Protein AF-A0A7Z9BVI7-F1 (afdb_monomer_lite)

Radius of gyration: 24.91 Å; chains: 1; bounding box: 60×55×84 Å

Structure (mmCIF, N/CA/C/O backbone):
data_AF-A0A7Z9BVI7-F1
#
_entry.id   AF-A0A7Z9BVI7-F1
#
loop_
_atom_site.group_PDB
_atom_site.id
_atom_site.type_symbol
_atom_site.label_atom_id
_atom_site.label_alt_id
_atom_site.label_comp_id
_atom_site.label_asym_id
_atom_site.label_entity_id
_atom_site.label_seq_id
_atom_site.pdbx_PDB_ins_code
_atom_site.Cartn_x
_atom_site.Cartn_y
_atom_site.Cartn_z
_atom_site.occupancy
_atom_site.B_iso_or_equiv
_atom_site.auth_seq_id
_atom_site.auth_comp_id
_atom_site.auth_asym_id
_atom_site.auth_atom_id
_atom_site.pdbx_PDB_model_num
ATOM 1 N N . MET A 1 1 ? -23.777 4.843 14.429 1.00 45.97 1 MET A N 1
ATOM 2 C CA . MET A 1 1 ? -23.448 4.720 15.873 1.00 45.97 1 MET A CA 1
ATOM 3 C C . MET A 1 1 ? -24.722 4.806 16.701 1.00 45.97 1 MET A C 1
ATOM 5 O O . MET A 1 1 ? -25.587 5.605 16.368 1.00 45.97 1 MET A O 1
ATOM 9 N N . ASN A 1 2 ? -24.866 3.977 17.739 1.00 46.38 2 ASN A N 1
ATOM 10 C CA . ASN A 1 2 ? -26.113 3.798 18.497 1.00 46.38 2 ASN A CA 1
ATOM 11 C C . ASN A 1 2 ? -26.390 4.975 19.468 1.00 46.38 2 ASN A C 1
ATOM 13 O O . ASN A 1 2 ? -26.495 4.787 20.680 1.00 46.38 2 ASN A O 1
ATOM 17 N N . ASN A 1 3 ? -26.494 6.197 18.923 1.00 55.88 3 ASN A N 1
ATOM 18 C CA . ASN A 1 3 ? -26.779 7.448 19.643 1.00 55.88 3 ASN A CA 1
ATOM 19 C C . ASN A 1 3 ? -28.022 7.335 20.532 1.00 55.88 3 ASN A C 1
ATOM 21 O O . ASN A 1 3 ? -28.103 7.974 21.574 1.00 55.88 3 ASN A O 1
ATOM 25 N N . TYR A 1 4 ? -28.958 6.462 20.163 1.00 69.12 4 TYR A N 1
ATOM 26 C CA . TYR A 1 4 ? -30.174 6.204 20.915 1.00 69.12 4 TYR A CA 1
ATOM 27 C C . TYR A 1 4 ? -29.918 5.775 22.368 1.00 69.12 4 TYR A C 1
ATOM 29 O O . TYR A 1 4 ? -30.538 6.316 23.278 1.00 69.12 4 TYR A O 1
ATOM 37 N N . ARG A 1 5 ? -28.975 4.854 22.621 1.00 67.94 5 ARG A N 1
ATOM 38 C CA . ARG A 1 5 ? -28.679 4.396 23.993 1.00 67.94 5 ARG A CA 1
ATOM 39 C C . ARG A 1 5 ? -27.997 5.478 24.835 1.00 67.94 5 ARG A C 1
ATOM 41 O O . ARG A 1 5 ? -28.275 5.583 26.026 1.00 67.94 5 ARG A O 1
ATOM 48 N N . LEU A 1 6 ? -27.133 6.286 24.217 1.00 63.81 6 LEU A N 1
ATOM 49 C CA . LEU A 1 6 ? -26.471 7.415 24.879 1.00 63.81 6 LEU A CA 1
ATOM 50 C C . LEU A 1 6 ? -27.478 8.512 25.246 1.00 63.81 6 LEU A C 1
ATOM 52 O O . LEU A 1 6 ? -27.449 9.029 26.360 1.00 63.81 6 LEU A O 1
ATOM 56 N N . GLU A 1 7 ? -28.413 8.815 24.347 1.00 72.50 7 GLU A N 1
ATOM 57 C CA . GLU A 1 7 ? -29.500 9.756 24.618 1.00 72.50 7 GLU A CA 1
ATOM 58 C C . GLU A 1 7 ? -30.452 9.238 25.704 1.00 72.50 7 GLU A C 1
ATOM 60 O O . GLU A 1 7 ? -30.790 9.977 26.628 1.00 72.50 7 GLU A O 1
ATOM 65 N N . GLN A 1 8 ? -30.819 7.952 25.677 1.00 72.75 8 GLN A N 1
ATOM 66 C CA . GLN A 1 8 ? -31.630 7.337 26.736 1.00 72.75 8 GLN A CA 1
ATOM 67 C C . GLN A 1 8 ? -30.970 7.426 28.118 1.00 72.75 8 GLN A C 1
ATOM 69 O O . GLN A 1 8 ? -31.661 7.639 29.116 1.00 72.75 8 GLN A O 1
ATOM 74 N N . ALA A 1 9 ? -29.641 7.310 28.194 1.00 79.12 9 ALA A N 1
ATOM 75 C CA . ALA A 1 9 ? -28.912 7.392 29.456 1.00 79.12 9 ALA A CA 1
ATOM 76 C C . ALA A 1 9 ? -28.996 8.778 30.130 1.00 79.12 9 ALA A C 1
ATOM 78 O O . ALA A 1 9 ? -28.776 8.880 31.339 1.00 79.12 9 ALA A O 1
ATOM 79 N N . LYS A 1 10 ? -29.374 9.841 29.397 1.00 79.94 10 LYS A N 1
ATOM 80 C CA . LYS A 1 10 ? -29.622 11.171 29.986 1.00 79.94 10 LYS A CA 1
ATOM 81 C C . LYS A 1 10 ? -30.813 11.167 30.948 1.00 79.94 10 LYS A C 1
ATOM 83 O O . LYS A 1 10 ? -30.843 11.964 31.887 1.00 79.94 10 LYS A O 1
ATOM 88 N N . ASN A 1 11 ? -31.771 10.253 30.775 1.00 87.75 11 ASN A N 1
ATOM 89 C CA . ASN A 1 11 ? -32.864 10.066 31.723 1.00 87.75 11 ASN A CA 1
ATOM 90 C C . ASN A 1 11 ? -32.390 9.264 32.948 1.00 87.75 11 ASN A C 1
ATOM 92 O O . ASN A 1 11 ? -32.617 8.060 33.070 1.00 87.75 11 ASN A O 1
ATOM 96 N N . ARG A 1 12 ? -31.739 9.958 33.888 1.00 86.81 12 ARG A N 1
ATOM 97 C CA . ARG A 1 12 ? -31.142 9.350 35.090 1.00 86.81 12 ARG A CA 1
ATOM 98 C C . ARG A 1 12 ? -32.137 8.556 35.939 1.00 86.81 12 ARG A C 1
ATOM 100 O O . ARG A 1 12 ? -31.742 7.553 36.527 1.00 86.81 12 ARG A O 1
ATOM 107 N N . LYS A 1 13 ? -33.409 8.976 35.992 1.00 91.19 13 LYS A N 1
ATOM 108 C CA . LYS A 1 13 ? -34.455 8.253 36.732 1.00 91.19 13 LYS A CA 1
ATOM 109 C C . LYS A 1 13 ? -34.713 6.890 36.097 1.00 91.19 13 LYS A C 1
ATOM 111 O O . LYS A 1 13 ? -34.657 5.881 36.783 1.00 91.19 13 LYS A O 1
ATOM 116 N N . GLN A 1 14 ? -34.911 6.861 34.783 1.00 86.31 14 GLN A N 1
ATOM 117 C CA . GLN A 1 14 ? -35.132 5.616 34.052 1.00 86.31 14 GLN A CA 1
ATOM 118 C C . GLN A 1 14 ? -33.924 4.673 34.140 1.00 86.31 14 GLN A C 1
ATOM 120 O O . GLN A 1 14 ? -34.096 3.470 34.307 1.00 86.31 14 GLN A O 1
ATOM 125 N N . VAL A 1 15 ? -32.700 5.206 34.073 1.00 88.38 15 VAL A N 1
ATOM 126 C CA . VAL A 1 15 ? -31.475 4.410 34.259 1.00 88.38 15 VAL A CA 1
ATOM 127 C C . VAL A 1 15 ? -31.419 3.796 35.660 1.00 88.38 15 VAL A C 1
ATOM 129 O O . VAL A 1 15 ? -31.164 2.600 35.788 1.00 88.38 15 VAL A O 1
ATOM 132 N N . PHE A 1 16 ? -31.696 4.583 36.702 1.00 92.31 16 PHE A N 1
ATOM 133 C CA . PHE A 1 16 ? -31.751 4.080 38.074 1.00 92.31 16 PHE A CA 1
ATOM 134 C C . PHE A 1 16 ? -32.832 3.009 38.247 1.00 92.31 16 PHE A C 1
ATOM 136 O O . PHE A 1 16 ? -32.547 1.945 38.789 1.00 92.31 16 PHE A O 1
ATOM 143 N N . ASP A 1 17 ? -34.041 3.251 37.736 1.00 93.12 17 ASP A N 1
ATOM 144 C CA . ASP A 1 17 ? -35.148 2.295 37.807 1.00 93.12 17 ASP A CA 1
ATOM 145 C C . ASP A 1 17 ? -34.778 0.974 37.110 1.00 93.12 17 ASP A C 1
ATOM 147 O O . ASP A 1 17 ? -35.056 -0.105 37.637 1.00 93.12 17 ASP A O 1
ATOM 151 N N . ASN A 1 18 ? -34.075 1.037 35.973 1.00 92.06 18 ASN A N 1
ATOM 152 C CA . ASN A 1 18 ? -33.554 -0.144 35.282 1.00 92.06 18 ASN A CA 1
ATOM 153 C C . ASN A 1 18 ?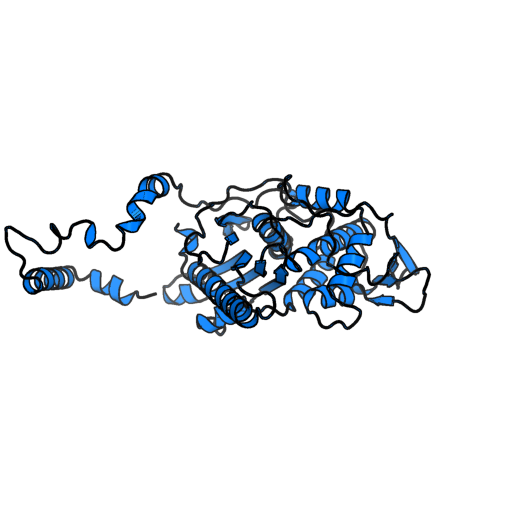 -32.514 -0.897 36.128 1.00 92.06 18 ASN A C 1
ATOM 155 O O . ASN A 1 18 ? -32.577 -2.122 36.224 1.00 92.06 18 ASN A O 1
ATOM 159 N N . PHE A 1 19 ? -31.571 -0.197 36.765 1.00 94.31 19 PHE A N 1
ATOM 160 C CA . PHE A 1 19 ? -30.582 -0.828 37.646 1.00 94.31 19 PHE A CA 1
ATOM 161 C C . PHE A 1 19 ? -31.223 -1.438 38.895 1.00 94.31 19 PHE A C 1
ATOM 163 O O . PHE A 1 19 ? -30.896 -2.565 39.257 1.00 94.31 19 PHE A O 1
ATOM 170 N N . LEU A 1 20 ? -32.208 -0.767 39.492 1.00 95.31 20 LEU A N 1
ATOM 171 C CA . LEU A 1 20 ? -32.971 -1.298 40.619 1.00 95.31 20 LEU A CA 1
ATOM 172 C C . LEU A 1 20 ? -33.774 -2.545 40.225 1.00 95.31 20 LEU A C 1
ATOM 174 O O . LEU A 1 20 ? -33.905 -3.484 41.009 1.00 95.31 20 LEU A O 1
ATOM 178 N N . GLN A 1 21 ? -34.303 -2.587 39.000 1.00 95.31 21 GLN A N 1
ATOM 179 C CA . GLN A 1 21 ? -34.924 -3.798 38.469 1.00 95.31 21 GLN A CA 1
ATOM 180 C C . GLN A 1 21 ? -33.919 -4.938 38.302 1.00 95.31 21 GLN A C 1
ATOM 182 O O . GLN A 1 21 ? -34.284 -6.082 38.555 1.00 95.31 21 GLN A O 1
ATOM 187 N N . ILE A 1 22 ? -32.679 -4.657 37.893 1.00 93.25 22 ILE A N 1
ATOM 188 C CA . ILE A 1 22 ? -31.625 -5.675 37.799 1.00 93.25 22 ILE A CA 1
ATOM 189 C C . ILE A 1 22 ? -31.301 -6.233 39.187 1.00 93.25 22 ILE A C 1
ATOM 191 O O . ILE A 1 22 ? -31.351 -7.450 39.343 1.00 93.25 22 ILE A O 1
ATOM 195 N N . GLU A 1 23 ? -31.077 -5.373 40.190 1.00 94.25 23 GLU A N 1
ATOM 196 C CA . GLU A 1 23 ? -30.866 -5.772 41.596 1.00 94.25 23 GLU A CA 1
ATOM 197 C C . GLU A 1 23 ? -31.964 -6.737 42.068 1.00 94.25 23 GLU A C 1
ATOM 199 O O . GLU A 1 23 ? -31.695 -7.847 42.527 1.00 94.25 23 GLU A O 1
ATOM 204 N N . ARG A 1 24 ? -33.232 -6.366 41.845 1.00 93.56 24 ARG A N 1
ATOM 205 C CA . ARG A 1 24 ? -34.382 -7.213 42.198 1.00 93.56 24 ARG A CA 1
ATOM 206 C C . ARG A 1 24 ? -34.399 -8.536 41.433 1.00 93.56 24 ARG A C 1
ATOM 208 O O . ARG A 1 24 ? -34.691 -9.571 42.022 1.00 93.56 24 ARG A O 1
ATOM 215 N N . LYS A 1 25 ? -34.110 -8.515 40.129 1.00 94.19 25 LYS A N 1
ATOM 216 C CA . LYS A 1 25 ? -34.164 -9.705 39.262 1.00 94.19 25 LYS A CA 1
ATOM 217 C C . LYS A 1 25 ? -33.115 -10.747 39.618 1.00 94.19 25 LYS A C 1
ATOM 219 O O . LYS A 1 25 ? -33.398 -11.932 39.494 1.00 94.19 25 LYS A O 1
ATOM 224 N N . VAL A 1 26 ? -31.929 -10.323 40.047 1.00 89.12 26 VAL A N 1
ATOM 225 C CA . VAL A 1 26 ? -30.865 -11.256 40.447 1.00 89.12 26 VAL A CA 1
ATOM 226 C C . VAL A 1 26 ? -30.972 -11.686 41.914 1.00 89.12 26 VAL A C 1
ATOM 228 O O . VAL A 1 26 ? -30.117 -12.426 42.390 1.00 89.12 26 VAL A O 1
ATOM 231 N N . GLY A 1 27 ? -32.017 -11.244 42.627 1.00 91.19 27 GLY A N 1
ATOM 232 C CA . GLY A 1 27 ? -32.247 -11.591 44.030 1.00 91.19 27 GLY A CA 1
ATOM 233 C C . GLY A 1 27 ? -31.262 -10.929 44.992 1.00 91.19 27 GLY A C 1
ATOM 234 O O . GLY A 1 27 ? -30.954 -11.505 46.034 1.00 91.19 27 GLY A O 1
ATOM 235 N N . ALA A 1 28 ? -30.748 -9.750 44.637 1.00 90.31 28 ALA A N 1
ATOM 236 C CA . ALA A 1 28 ? -29.799 -9.031 45.467 1.00 90.31 28 ALA A CA 1
ATOM 237 C C . ALA A 1 28 ? -30.402 -8.598 46.811 1.00 90.31 28 ALA A C 1
ATOM 239 O O . ALA A 1 28 ? -31.598 -8.311 46.923 1.00 90.31 28 ALA A O 1
ATOM 240 N N . ASN A 1 29 ? -29.559 -8.532 47.836 1.00 91.94 29 ASN A N 1
ATOM 241 C CA . ASN A 1 29 ? -29.929 -8.141 49.192 1.00 91.94 29 ASN A CA 1
ATOM 242 C C . ASN A 1 29 ? -28.766 -7.412 49.889 1.00 91.94 29 ASN A C 1
ATOM 244 O O . ASN A 1 29 ? -27.729 -7.159 49.282 1.00 91.94 29 ASN A O 1
ATOM 248 N N . SER A 1 30 ? -28.935 -7.073 51.169 1.00 92.25 30 SER A N 1
ATOM 249 C CA . SER A 1 30 ? -27.938 -6.325 51.949 1.00 92.25 30 SER A CA 1
ATOM 250 C C . SER A 1 30 ? -26.583 -7.020 52.109 1.00 92.25 30 SER A C 1
ATOM 252 O O . SER A 1 30 ? -25.614 -6.349 52.441 1.00 92.25 30 SER A O 1
ATOM 254 N N . GLU A 1 31 ? -26.512 -8.334 51.906 1.00 91.69 31 GLU A N 1
ATOM 255 C CA . GLU A 1 31 ? -25.284 -9.131 52.009 1.00 91.69 31 GLU A CA 1
ATOM 256 C C . GLU A 1 31 ? -24.687 -9.483 50.638 1.00 91.69 31 GLU A C 1
ATOM 258 O O . GLU A 1 31 ? -23.538 -9.910 50.567 1.00 91.69 31 GLU A O 1
ATOM 263 N N . LYS A 1 32 ? -25.460 -9.335 49.551 1.00 88.25 32 LYS A N 1
ATOM 264 C CA . LYS A 1 32 ? -25.029 -9.641 48.183 1.00 88.25 32 LYS A CA 1
ATOM 265 C C . LYS A 1 32 ? -25.774 -8.780 47.164 1.00 88.25 32 LYS A C 1
ATOM 267 O O . LYS A 1 32 ? -26.902 -9.091 46.778 1.00 88.25 32 LYS A O 1
ATOM 272 N N . LEU A 1 33 ? -25.133 -7.711 46.720 1.00 93.81 33 LEU A N 1
ATOM 273 C CA . LEU A 1 33 ? -25.623 -6.731 45.758 1.00 93.81 33 LEU A CA 1
ATOM 274 C C . LEU A 1 33 ? -25.218 -7.104 44.324 1.00 93.81 33 LEU A C 1
ATOM 276 O O . LEU A 1 33 ? -24.130 -7.624 44.078 1.00 93.81 33 LEU A O 1
ATOM 280 N N . ALA A 1 34 ? -26.071 -6.803 43.344 1.00 90.81 34 ALA A N 1
ATOM 281 C CA . ALA A 1 34 ? -25.889 -7.230 41.953 1.00 90.81 34 ALA A CA 1
ATOM 282 C C . ALA A 1 34 ? -24.651 -6.632 41.280 1.00 90.81 34 ALA A C 1
ATOM 284 O O . ALA A 1 34 ? -24.023 -7.274 40.435 1.00 90.81 34 ALA A O 1
ATOM 285 N N . PHE A 1 35 ? -24.338 -5.378 41.606 1.00 91.94 35 PHE A N 1
ATOM 286 C CA . PHE A 1 35 ? -23.234 -4.651 40.986 1.00 91.94 35 PHE A CA 1
ATOM 287 C C . PHE A 1 35 ? -21.981 -4.632 41.859 1.00 91.94 35 PHE A C 1
ATOM 289 O O . PHE A 1 35 ? -20.886 -4.789 41.322 1.00 91.94 35 PHE A O 1
ATOM 296 N N . LEU A 1 36 ? -22.136 -4.454 43.177 1.00 90.00 36 LEU A N 1
ATOM 297 C CA . LEU A 1 36 ? -21.006 -4.381 44.110 1.00 90.00 36 LEU A CA 1
ATOM 298 C C . LEU A 1 36 ? -20.279 -5.727 44.201 1.00 90.00 36 LEU A C 1
ATOM 300 O O . LEU A 1 36 ? -19.059 -5.773 44.083 1.00 90.00 36 LEU A O 1
ATOM 304 N N . ASP A 1 37 ? -21.040 -6.817 44.318 1.00 90.25 37 ASP A N 1
ATOM 305 C CA . ASP A 1 37 ? -20.510 -8.172 44.500 1.00 90.25 37 ASP A CA 1
ATOM 306 C C . ASP A 1 37 ? -20.401 -8.937 43.176 1.00 90.25 37 ASP A C 1
ATOM 308 O O . ASP A 1 37 ? -20.311 -10.165 43.149 1.00 90.25 37 ASP A O 1
ATOM 312 N N . ARG A 1 38 ? -20.407 -8.211 42.048 1.00 87.38 38 ARG A N 1
ATOM 313 C CA . ARG A 1 38 ? -20.288 -8.792 40.706 1.00 87.38 38 ARG A CA 1
ATOM 314 C C . ARG A 1 38 ? -18.958 -9.526 40.511 1.00 87.38 38 ARG A C 1
ATOM 316 O O . ARG A 1 38 ? -18.907 -10.470 39.726 1.00 87.38 38 ARG A O 1
ATOM 323 N N . GLY A 1 39 ? -17.912 -9.105 41.224 1.00 89.38 39 GLY A N 1
ATOM 324 C CA . GLY A 1 39 ? -16.572 -9.670 41.100 1.00 89.38 39 GLY A CA 1
ATOM 325 C C . GLY A 1 39 ? -15.940 -9.386 39.737 1.00 89.38 39 GLY A C 1
ATOM 326 O O . GLY A 1 39 ? -16.586 -8.906 38.797 1.00 89.38 39 GLY A O 1
ATOM 327 N N . ILE A 1 40 ? -14.645 -9.666 39.620 1.00 91.50 40 ILE A N 1
ATOM 328 C CA . ILE A 1 40 ? -13.952 -9.490 38.343 1.00 91.50 40 ILE A CA 1
ATOM 329 C C . ILE A 1 40 ? -14.284 -10.615 37.359 1.00 91.50 40 ILE A C 1
ATOM 331 O O . ILE A 1 40 ? -14.267 -10.397 36.155 1.00 91.50 40 ILE A O 1
ATOM 335 N N . GLU A 1 41 ? -14.675 -11.784 37.858 1.00 90.75 41 GLU A N 1
ATOM 336 C CA . GLU A 1 41 ? -14.997 -12.988 37.088 1.00 90.75 41 GLU A CA 1
ATOM 337 C C . GLU A 1 41 ? -16.199 -12.796 36.149 1.00 90.75 41 GLU A C 1
ATOM 339 O O . GLU A 1 41 ? -16.363 -13.525 35.176 1.00 90.75 41 GLU A O 1
ATOM 344 N N . GLN A 1 42 ? -17.046 -11.802 36.430 1.00 87.44 42 GLN A N 1
ATOM 345 C CA . GLN A 1 42 ? -18.212 -11.434 35.619 1.00 87.44 42 GLN A CA 1
ATOM 346 C C . GLN A 1 42 ? -17.970 -10.172 34.771 1.00 87.44 42 GLN A C 1
ATOM 348 O O . GLN A 1 42 ? -18.907 -9.637 34.155 1.00 87.44 42 GLN A O 1
ATOM 353 N N . SER A 1 43 ? -16.743 -9.641 34.788 1.00 87.31 43 SER A N 1
ATOM 354 C CA . SER A 1 43 ? -16.340 -8.495 33.980 1.00 87.31 43 SER A CA 1
ATOM 355 C C . SER A 1 43 ? -15.918 -8.963 32.590 1.00 87.31 43 SER A C 1
ATOM 357 O O . SER A 1 43 ? -15.015 -9.793 32.476 1.00 87.31 43 SER A O 1
ATOM 359 N N . PRO A 1 44 ? -16.459 -8.372 31.510 1.00 85.44 44 PRO A N 1
ATOM 360 C CA . PRO A 1 44 ? -15.979 -8.658 30.159 1.00 85.44 44 PRO A CA 1
ATOM 361 C C . PRO A 1 44 ? -14.527 -8.198 29.932 1.00 85.44 44 PRO A C 1
ATOM 363 O O . PRO A 1 44 ? -13.950 -8.509 28.897 1.00 85.44 44 PRO A O 1
ATOM 366 N N . TYR A 1 45 ? -13.939 -7.459 30.881 1.00 89.88 45 TYR A N 1
ATOM 367 C CA . TYR A 1 45 ? -12.569 -6.948 30.823 1.00 89.88 45 TYR A CA 1
ATOM 368 C C . TYR A 1 45 ? -11.586 -7.740 31.694 1.00 89.88 45 TYR A C 1
ATOM 370 O O . TYR A 1 45 ? -10.428 -7.346 31.802 1.00 89.88 45 TYR A O 1
ATOM 378 N N . GLN A 1 46 ? -12.007 -8.838 32.337 1.00 93.12 46 GLN A N 1
ATOM 379 C CA . GLN A 1 46 ? -11.126 -9.628 33.211 1.00 93.12 46 GLN A CA 1
ATOM 380 C C . GLN A 1 46 ? -9.838 -10.052 32.496 1.00 93.12 46 GLN A C 1
ATOM 382 O O . GLN A 1 46 ? -8.741 -9.903 33.030 1.00 93.12 46 GLN A O 1
ATOM 387 N N . ASN A 1 47 ? -9.970 -10.530 31.260 1.00 88.00 47 ASN A N 1
ATOM 388 C CA . ASN A 1 47 ? -8.853 -10.957 30.422 1.00 88.00 47 ASN A CA 1
ATOM 389 C C . ASN A 1 47 ? -7.970 -9.799 29.919 1.00 88.00 47 ASN A C 1
ATOM 391 O O . ASN A 1 47 ? -6.930 -10.068 29.332 1.00 88.00 47 ASN A O 1
ATOM 395 N N . LYS A 1 48 ? -8.361 -8.537 30.145 1.00 84.06 48 LYS A N 1
ATOM 396 C CA . LYS A 1 48 ? -7.592 -7.333 29.790 1.00 84.06 48 LYS A CA 1
ATOM 397 C C . LYS A 1 48 ? -6.756 -6.779 30.941 1.00 84.06 48 LYS A C 1
ATOM 399 O O . LYS A 1 48 ? -5.899 -5.939 30.703 1.00 84.06 48 LYS A O 1
ATOM 404 N N . ILE A 1 49 ? -6.971 -7.244 32.176 1.00 89.69 49 ILE A N 1
ATOM 405 C CA . ILE A 1 49 ? -6.214 -6.778 33.351 1.00 89.69 49 ILE A CA 1
ATOM 406 C C . ILE A 1 49 ? -4.693 -6.882 33.174 1.00 89.69 49 ILE A C 1
ATOM 408 O O . ILE A 1 49 ? -4.016 -5.922 33.551 1.00 89.69 49 ILE A O 1
ATOM 412 N N . PRO A 1 50 ? -4.132 -7.974 32.610 1.00 89.75 50 PRO A N 1
ATOM 413 C CA . PRO A 1 50 ? -2.688 -8.061 32.390 1.00 89.75 50 PRO A CA 1
ATOM 414 C C . PRO A 1 50 ? -2.122 -6.897 31.561 1.00 89.75 50 PRO A C 1
ATOM 416 O O . PRO A 1 50 ? -0.976 -6.505 31.770 1.00 89.75 50 PRO A O 1
ATOM 419 N N . ASP A 1 51 ? -2.943 -6.294 30.698 1.00 77.50 51 ASP A N 1
ATOM 420 C CA . ASP A 1 51 ? -2.556 -5.210 29.794 1.00 77.50 51 ASP A CA 1
ATOM 421 C C . ASP A 1 51 ? -2.754 -3.809 30.414 1.00 77.50 51 ASP A C 1
ATOM 423 O O . ASP A 1 51 ? -2.332 -2.802 29.846 1.00 77.50 51 ASP A O 1
ATOM 427 N N . TYR A 1 52 ? -3.374 -3.689 31.594 1.00 86.75 52 TYR A N 1
ATOM 428 C CA . TYR A 1 52 ? -3.678 -2.381 32.197 1.00 86.75 52 TYR A CA 1
ATOM 429 C C . TYR A 1 52 ? -2.451 -1.487 32.433 1.00 86.75 52 TYR A C 1
ATOM 431 O O . TYR A 1 52 ? -2.541 -0.297 32.120 1.00 86.75 52 TYR A O 1
ATOM 439 N N . PRO A 1 53 ? -1.303 -1.982 32.951 1.00 81.94 53 PRO A N 1
ATOM 440 C CA . PRO A 1 53 ? -0.110 -1.146 33.103 1.00 81.94 53 PRO A CA 1
ATOM 441 C C . PRO A 1 53 ? 0.341 -0.526 31.777 1.00 81.94 53 PRO A C 1
ATOM 443 O O . PRO A 1 53 ? 0.803 0.615 31.732 1.00 81.94 53 PRO A O 1
ATOM 446 N N . GLN A 1 54 ? 0.166 -1.265 30.684 1.00 70.81 54 GLN A N 1
ATOM 447 C CA . GLN A 1 54 ? 0.469 -0.788 29.349 1.00 70.81 54 GLN A CA 1
ATOM 448 C C . GLN A 1 54 ? -0.536 0.262 28.868 1.00 70.81 54 GLN A C 1
ATOM 450 O O . GLN A 1 54 ? -0.131 1.318 28.390 1.00 70.81 54 GLN A O 1
ATOM 455 N N . TYR A 1 55 ? -1.835 0.038 29.067 1.00 76.38 55 TYR A N 1
ATOM 456 C CA . TYR A 1 55 ? -2.857 1.029 28.718 1.00 76.38 55 TYR A CA 1
ATOM 457 C C . TYR A 1 55 ? -2.664 2.348 29.475 1.00 76.38 55 TYR A C 1
ATOM 459 O O . TYR A 1 55 ? -2.800 3.420 28.896 1.00 76.38 55 TYR A O 1
ATOM 467 N N . LEU A 1 56 ? -2.280 2.282 30.753 1.00 75.06 56 LEU A N 1
ATOM 468 C CA . LEU A 1 56 ? -2.041 3.459 31.594 1.00 75.06 56 LEU A CA 1
ATOM 469 C C . LEU A 1 56 ? -0.754 4.219 31.245 1.00 75.06 56 LEU A C 1
ATOM 471 O O . LEU A 1 56 ? -0.608 5.379 31.628 1.00 75.06 56 LEU A O 1
ATOM 475 N N . THR A 1 57 ? 0.184 3.586 30.539 1.00 68.44 57 THR A N 1
ATOM 476 C CA . THR A 1 57 ? 1.423 4.230 30.073 1.00 68.44 57 THR A CA 1
ATOM 477 C C . THR A 1 57 ? 1.338 4.699 28.624 1.00 68.44 57 THR A C 1
ATOM 479 O O . THR A 1 57 ? 2.229 5.419 28.157 1.00 68.44 57 THR A O 1
ATOM 482 N N . ARG A 1 58 ? 0.252 4.352 27.924 1.00 65.88 58 ARG A N 1
ATOM 483 C CA . ARG A 1 58 ? -0.019 4.818 26.571 1.00 65.88 58 ARG A CA 1
ATOM 484 C C . ARG A 1 58 ? -0.246 6.326 26.595 1.00 65.88 58 ARG A C 1
ATOM 486 O O . ARG A 1 58 ? -1.061 6.851 27.352 1.00 65.88 58 ARG A O 1
ATOM 493 N N . ARG A 1 59 ? 0.521 7.046 25.780 1.00 62.19 59 ARG A N 1
ATOM 494 C CA . ARG A 1 59 ? 0.296 8.477 25.566 1.00 62.19 59 ARG A CA 1
ATOM 495 C C . ARG A 1 59 ? -0.842 8.633 24.560 1.00 62.19 59 ARG A C 1
ATOM 497 O O . ARG A 1 59 ? -0.888 7.827 23.634 1.00 62.19 59 ARG A O 1
ATOM 504 N N . PRO A 1 60 ? -1.697 9.664 24.691 1.00 64.44 60 PRO A N 1
ATOM 505 C CA . PRO A 1 60 ? -2.689 9.961 23.667 1.00 64.44 60 PRO A CA 1
ATOM 506 C C . PRO A 1 60 ? -2.008 10.037 22.302 1.00 64.44 60 PRO A C 1
ATOM 508 O O . PRO A 1 60 ? -0.974 10.706 22.174 1.00 64.44 60 PRO A O 1
ATOM 511 N N . LEU A 1 61 ? -2.570 9.360 21.303 1.00 73.75 61 LEU A N 1
ATOM 512 C CA . LEU A 1 61 ? -2.101 9.474 19.930 1.00 73.75 61 LEU A CA 1
ATOM 513 C C . LEU A 1 61 ? -2.202 10.938 19.490 1.00 73.75 61 LEU A C 1
ATOM 515 O O . LEU A 1 61 ? -3.278 11.533 19.461 1.00 73.75 61 LEU A O 1
ATOM 519 N N . GLN A 1 62 ? -1.057 11.544 19.180 1.00 82.75 62 GLN A N 1
ATOM 520 C CA . GLN A 1 62 ? -0.990 12.919 18.698 1.00 82.75 62 GLN A CA 1
ATOM 521 C C . GLN A 1 62 ? -0.589 12.931 17.233 1.00 82.75 62 GLN A C 1
ATOM 523 O O . GLN A 1 62 ? 0.480 12.442 16.859 1.00 82.75 62 GLN A O 1
ATOM 528 N N . TYR A 1 63 ? -1.442 13.545 16.419 1.00 91.19 63 TYR A N 1
ATOM 529 C CA . TYR A 1 63 ? -1.129 13.878 15.040 1.00 91.19 63 TYR A CA 1
ATOM 530 C C . TYR A 1 63 ? 0.139 14.733 14.998 1.00 91.19 63 TYR A C 1
ATOM 532 O O . TYR A 1 63 ? 0.245 15.774 15.643 1.00 91.19 63 TYR A O 1
ATOM 540 N N . SER A 1 64 ? 1.127 14.261 14.244 1.00 93.50 64 SER A N 1
ATOM 541 C CA . SER A 1 64 ? 2.440 14.892 14.122 1.00 93.50 64 SER A CA 1
ATOM 542 C C . SER A 1 64 ? 2.763 15.156 12.659 1.00 93.50 64 SER A C 1
ATOM 544 O O . SER A 1 64 ? 2.167 14.552 11.770 1.00 93.50 64 SER A O 1
ATOM 546 N N . SER A 1 65 ? 3.678 16.083 12.375 1.00 95.56 65 SER A N 1
ATOM 547 C CA . SER A 1 65 ? 4.095 16.330 10.990 1.00 95.56 65 SER A CA 1
ATOM 548 C C . SER A 1 65 ? 4.567 15.032 10.336 1.00 95.56 65 SER A C 1
ATOM 550 O O . SER A 1 65 ? 5.256 14.232 10.974 1.00 95.56 65 SER A O 1
ATOM 552 N N . TYR A 1 66 ? 4.211 14.839 9.065 1.00 96.94 66 TYR A N 1
ATOM 553 C CA . TYR A 1 66 ? 4.669 13.685 8.298 1.00 96.94 66 TYR A CA 1
ATOM 554 C C . TYR A 1 66 ? 6.201 13.545 8.401 1.00 96.94 66 TYR A C 1
ATOM 556 O O . TYR A 1 66 ? 6.910 14.550 8.270 1.00 96.94 66 TYR A O 1
ATOM 564 N N . PRO A 1 67 ? 6.744 12.345 8.684 1.00 95.56 67 PRO A N 1
ATOM 565 C CA . PRO A 1 67 ? 8.162 12.223 8.983 1.00 95.56 67 PRO A CA 1
ATOM 566 C C . PRO A 1 67 ? 8.985 12.449 7.713 1.00 95.56 67 PRO A C 1
ATOM 568 O O . PRO A 1 67 ? 8.598 12.016 6.624 1.00 95.56 67 PRO A O 1
ATOM 571 N N . VAL A 1 68 ? 10.136 13.106 7.858 1.00 96.44 68 VAL A N 1
ATOM 572 C CA . VAL A 1 68 ? 11.123 13.274 6.778 1.00 96.44 68 VAL A CA 1
ATOM 573 C C . VAL A 1 68 ? 11.624 11.919 6.275 1.00 96.44 68 VAL A C 1
ATOM 575 O O . VAL A 1 68 ? 11.543 10.913 6.985 1.00 96.44 68 VAL A O 1
ATOM 578 N N . LEU A 1 69 ? 12.128 11.870 5.040 1.00 97.31 69 LEU A N 1
ATOM 579 C CA . LEU A 1 69 ? 12.712 10.643 4.490 1.00 97.31 69 LEU A CA 1
ATOM 580 C C . LEU A 1 69 ? 13.830 10.103 5.394 1.00 97.31 69 LEU A C 1
ATOM 582 O O . LEU A 1 69 ? 14.563 10.865 6.023 1.00 97.31 69 LEU A O 1
ATOM 586 N N . GLY A 1 70 ? 13.939 8.778 5.475 1.00 96.75 70 GLY A N 1
ATOM 587 C CA . GLY A 1 70 ? 14.988 8.113 6.250 1.00 96.75 70 GLY A CA 1
ATOM 588 C C . GLY A 1 70 ? 14.754 8.103 7.762 1.00 96.75 70 GLY A C 1
ATOM 589 O O . GLY A 1 70 ? 15.599 7.602 8.500 1.00 96.75 70 GLY A O 1
ATOM 590 N N . LYS A 1 71 ? 13.617 8.626 8.240 1.00 96.88 71 LYS A N 1
ATOM 591 C CA . LYS A 1 71 ? 13.246 8.614 9.656 1.00 96.88 71 LYS A CA 1
ATOM 592 C C . LYS A 1 71 ? 11.992 7.777 9.887 1.00 96.88 71 LYS A C 1
ATOM 594 O O . LYS A 1 71 ? 10.925 8.100 9.369 1.00 96.88 71 LYS A O 1
ATOM 599 N N . ILE A 1 72 ? 12.113 6.775 10.754 1.00 97.44 72 ILE A N 1
ATOM 600 C CA . ILE A 1 72 ? 10.966 6.021 11.266 1.00 97.44 72 ILE A CA 1
ATOM 601 C C . ILE A 1 72 ? 10.199 6.914 12.264 1.00 97.44 72 ILE A C 1
ATOM 603 O O . ILE A 1 72 ? 10.817 7.432 13.203 1.00 97.44 72 ILE A O 1
ATOM 607 N N . PRO A 1 73 ? 8.888 7.164 12.072 1.00 95.56 73 PRO A N 1
ATOM 608 C CA . PRO A 1 73 ? 8.071 7.893 13.039 1.00 95.56 73 PRO A CA 1
ATOM 609 C C . PRO A 1 73 ? 7.868 7.079 14.320 1.00 95.56 73 PRO A C 1
ATOM 611 O O . PRO A 1 73 ? 8.173 5.891 14.386 1.00 95.56 73 PRO A O 1
ATOM 614 N N . TYR A 1 74 ? 7.292 7.708 15.343 1.00 94.38 74 TYR A N 1
ATOM 615 C CA . TYR A 1 74 ? 6.685 6.931 16.418 1.00 94.38 74 TYR A CA 1
ATOM 616 C C . TYR A 1 74 ? 5.511 6.131 15.841 1.00 94.38 74 TYR A C 1
ATOM 618 O O . TYR A 1 74 ? 4.598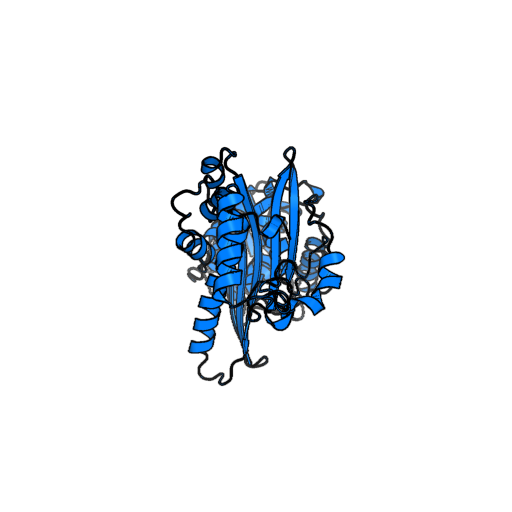 6.722 15.267 1.00 94.38 74 TYR A O 1
ATOM 626 N N . ILE A 1 75 ? 5.561 4.807 15.988 1.00 94.94 75 ILE A N 1
ATOM 627 C CA . ILE A 1 75 ? 4.487 3.891 15.605 1.00 94.94 75 ILE A CA 1
ATOM 628 C C . ILE A 1 75 ? 3.952 3.274 16.886 1.00 94.94 75 ILE A C 1
ATOM 630 O O . ILE A 1 75 ? 4.702 2.639 17.632 1.00 94.94 75 ILE A O 1
ATOM 634 N N . ASP A 1 76 ? 2.660 3.434 17.126 1.00 93.12 76 ASP A N 1
ATOM 635 C CA . ASP A 1 76 ? 1.988 2.733 18.203 1.00 93.12 76 ASP A CA 1
ATOM 636 C C . ASP A 1 76 ? 1.860 1.252 17.846 1.00 93.12 76 ASP A C 1
ATOM 638 O O . ASP A 1 76 ? 1.009 0.858 17.048 1.00 93.12 76 ASP A O 1
ATOM 642 N N . GLN A 1 77 ? 2.736 0.432 18.424 1.00 91.12 77 GLN A N 1
ATOM 643 C CA . GLN A 1 77 ? 2.871 -0.985 18.084 1.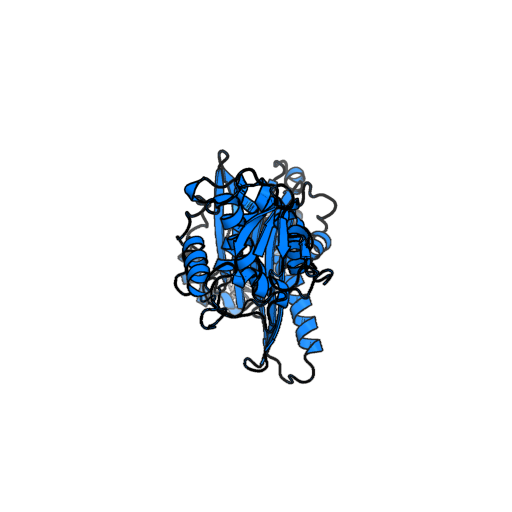00 91.12 77 GLN A CA 1
ATOM 644 C C . GLN A 1 77 ? 1.674 -1.852 18.490 1.00 91.12 77 GLN A C 1
ATOM 646 O O . GLN A 1 77 ? 1.649 -3.022 18.118 1.00 91.12 77 GLN A O 1
ATOM 651 N N . GLN A 1 78 ? 0.720 -1.288 19.234 1.00 87.38 78 GLN A N 1
ATOM 652 C CA . GLN A 1 78 ? -0.499 -1.959 19.685 1.00 87.38 78 GLN A CA 1
ATOM 653 C C . GLN A 1 78 ? -1.767 -1.324 19.136 1.00 87.38 78 GLN A C 1
ATOM 655 O O . GLN A 1 78 ? -2.876 -1.795 19.399 1.00 87.38 78 GLN A O 1
ATOM 660 N N . GLY A 1 79 ? -1.623 -0.257 18.346 1.00 89.19 79 GLY A N 1
ATOM 661 C CA . GLY A 1 79 ? -2.744 0.434 17.722 1.00 89.19 79 GLY A CA 1
ATOM 662 C C . GLY A 1 79 ? -3.640 -0.491 16.904 1.00 89.19 79 GLY A C 1
ATOM 663 O O . GLY A 1 79 ? -4.815 -0.182 16.725 1.00 89.19 79 GLY A O 1
ATOM 664 N N . LEU A 1 80 ? -3.109 -1.634 16.455 1.00 95.25 80 LEU A N 1
ATOM 665 C CA . LEU A 1 80 ? -3.803 -2.611 15.623 1.00 95.25 80 LEU A CA 1
ATOM 666 C C . LEU A 1 80 ? -3.996 -3.977 16.305 1.00 95.25 80 LEU A C 1
ATOM 668 O O . LEU A 1 80 ? -4.267 -4.967 15.628 1.00 95.25 80 LEU A O 1
ATOM 672 N N . ASP A 1 81 ? -3.917 -4.059 17.637 1.00 90.62 81 ASP A N 1
ATOM 673 C CA . ASP A 1 81 ? -4.103 -5.326 18.365 1.00 90.62 81 ASP A CA 1
ATOM 674 C C . ASP A 1 81 ? -5.533 -5.881 18.294 1.00 90.62 81 ASP A C 1
ATOM 676 O O . ASP A 1 81 ? -5.761 -7.049 18.607 1.00 90.62 81 ASP A O 1
ATOM 680 N N . PHE A 1 82 ? -6.491 -5.073 17.835 1.00 89.12 82 PHE A N 1
ATOM 681 C CA . PHE A 1 82 ? -7.851 -5.525 17.555 1.00 89.12 82 PHE A CA 1
ATOM 682 C C . PHE A 1 82 ? -7.956 -6.410 16.306 1.00 89.12 82 PHE A C 1
ATOM 684 O O . PHE A 1 82 ? -8.959 -7.108 16.174 1.00 89.12 82 PHE A O 1
ATOM 691 N N . LEU A 1 83 ? -6.966 -6.372 15.402 1.00 94.88 83 LEU A N 1
ATOM 692 C CA . LEU A 1 83 ? -6.987 -7.190 14.192 1.00 94.88 83 LEU A CA 1
ATOM 693 C C . LEU A 1 83 ? -6.948 -8.677 14.555 1.00 94.88 83 LEU A C 1
ATOM 695 O O . LEU A 1 83 ? -6.351 -9.071 15.561 1.00 94.88 83 LEU A O 1
ATOM 699 N N . HIS A 1 84 ? -7.520 -9.547 13.735 1.00 96.88 84 HIS A N 1
ATOM 700 C CA . HIS A 1 84 ? -7.421 -10.984 13.991 1.00 96.88 84 HIS A CA 1
ATOM 701 C C . HIS A 1 84 ? -5.955 -11.464 14.016 1.00 96.88 84 HIS A C 1
ATOM 703 O O . HIS A 1 84 ? -5.157 -10.965 13.222 1.00 96.88 84 HIS A O 1
ATOM 709 N N . PRO A 1 85 ? -5.566 -12.440 14.864 1.00 96.00 85 PRO A N 1
ATOM 710 C CA . PRO A 1 85 ? -4.179 -12.918 14.962 1.00 96.00 85 PRO A CA 1
ATOM 711 C C . PRO A 1 85 ? -3.562 -13.450 13.662 1.00 96.00 85 PRO A C 1
ATOM 713 O O . PRO A 1 85 ? -2.344 -13.477 13.546 1.00 96.00 85 PRO A O 1
ATOM 716 N N . GLN A 1 86 ? -4.386 -13.845 12.684 1.00 96.69 86 GLN A N 1
ATOM 717 C CA . GLN A 1 86 ? -3.911 -14.219 11.342 1.00 96.69 86 GLN A CA 1
ATOM 718 C C . GLN A 1 86 ? -3.304 -13.038 10.579 1.00 96.69 86 GLN A C 1
ATOM 720 O O . GLN A 1 86 ? -2.531 -13.268 9.661 1.00 96.69 86 GLN A O 1
ATOM 725 N N . ILE A 1 87 ? -3.616 -11.788 10.939 1.00 98.44 87 ILE A N 1
ATOM 726 C CA . ILE A 1 87 ? -2.862 -10.622 10.473 1.00 98.44 87 ILE A CA 1
ATOM 727 C C . ILE A 1 87 ? -1.638 -10.475 11.374 1.00 98.44 87 ILE A C 1
ATOM 729 O O . ILE A 1 87 ? -1.729 -9.897 12.462 1.00 98.44 87 ILE A O 1
ATOM 733 N N . GLU A 1 88 ? -0.513 -11.041 10.940 1.00 98.12 88 GLU A N 1
ATOM 734 C CA . GLU A 1 88 ? 0.725 -11.094 11.724 1.00 98.12 88 GLU A CA 1
ATOM 735 C C . GLU A 1 88 ? 1.465 -9.755 11.739 1.00 98.12 88 GLU A C 1
ATOM 737 O O . GLU A 1 88 ? 1.960 -9.336 12.789 1.00 98.12 88 GLU A O 1
ATOM 742 N N . GLU A 1 89 ? 1.524 -9.070 10.594 1.00 98.62 89 GLU A N 1
ATOM 743 C CA . GLU A 1 89 ? 2.120 -7.743 10.463 1.00 98.62 89 GLU A CA 1
ATOM 744 C C . GLU A 1 89 ? 1.123 -6.764 9.849 1.00 98.62 89 GLU A C 1
ATOM 746 O O . GLU A 1 89 ? 0.510 -7.020 8.813 1.00 98.62 89 GLU A O 1
ATOM 751 N N . ALA A 1 90 ? 0.991 -5.601 10.475 1.00 98.75 90 ALA A N 1
ATOM 752 C CA . ALA A 1 90 ? 0.159 -4.521 9.988 1.00 98.75 90 ALA A CA 1
ATOM 753 C C . ALA A 1 90 ? 0.783 -3.169 10.324 1.00 98.75 90 ALA A C 1
ATOM 755 O O . ALA A 1 90 ? 1.373 -2.979 11.391 1.00 98.75 90 ALA A O 1
ATOM 756 N N . CYS A 1 91 ? 0.618 -2.203 9.428 1.00 98.75 91 CYS A N 1
ATOM 757 C CA . CYS A 1 91 ? 0.923 -0.810 9.707 1.00 98.75 91 CYS A CA 1
ATOM 758 C C . CYS A 1 91 ? -0.078 0.095 8.997 1.00 98.75 91 CYS A C 1
ATOM 760 O O . CYS A 1 91 ? -0.337 -0.086 7.809 1.00 98.75 91 CYS A O 1
ATOM 762 N N . ILE A 1 92 ? -0.607 1.084 9.710 1.00 98.44 92 ILE A N 1
ATOM 763 C CA . ILE A 1 92 ? -1.526 2.094 9.186 1.00 98.44 92 ILE A CA 1
ATOM 764 C C . ILE A 1 92 ? -0.952 3.471 9.493 1.00 98.44 92 ILE A C 1
ATOM 766 O O . ILE A 1 92 ? -0.497 3.719 10.607 1.00 98.44 92 ILE A O 1
ATOM 770 N N . SER A 1 93 ? -1.004 4.374 8.521 1.00 98.12 93 SER A N 1
ATOM 771 C CA . SER A 1 93 ? -0.824 5.803 8.736 1.00 98.12 93 SER A CA 1
ATOM 772 C C . SER A 1 93 ? -2.136 6.516 8.449 1.00 98.12 93 SER A C 1
ATOM 774 O O . SER A 1 93 ? -2.641 6.442 7.330 1.00 98.12 93 SER A O 1
ATOM 776 N N . LEU A 1 94 ? -2.692 7.193 9.451 1.00 97.38 94 LEU A N 1
ATOM 777 C CA . LEU A 1 94 ? -3.869 8.044 9.280 1.00 97.38 94 LEU A CA 1
ATOM 778 C C . LEU A 1 94 ? -3.406 9.470 9.035 1.00 97.38 94 LEU A C 1
ATOM 780 O O . LEU A 1 94 ? -2.500 9.943 9.722 1.00 97.38 94 LEU A O 1
ATOM 784 N N . GLY A 1 95 ? -4.010 10.137 8.057 1.00 96.12 95 GLY A N 1
ATOM 785 C CA . GLY A 1 95 ? -3.693 11.512 7.702 1.00 96.12 95 GLY A CA 1
ATOM 786 C C . GLY A 1 95 ? -4.835 12.463 8.027 1.00 96.12 95 GLY A C 1
ATOM 787 O O . GLY A 1 95 ? -6.008 12.158 7.818 1.00 96.12 95 GLY A O 1
ATOM 788 N N . LYS A 1 96 ? -4.479 13.652 8.502 1.00 93.81 96 LYS A N 1
ATOM 789 C CA . LYS A 1 96 ? -5.409 14.747 8.769 1.00 93.81 96 LYS A CA 1
ATOM 790 C C . LYS A 1 96 ? -4.752 16.070 8.414 1.00 93.81 96 LYS A C 1
ATOM 792 O O . LYS A 1 96 ? -3.562 16.254 8.649 1.00 93.81 96 LYS A O 1
ATOM 797 N N . PHE A 1 97 ? -5.525 17.001 7.869 1.00 92.38 97 PHE A N 1
ATOM 798 C CA . PHE A 1 97 ? -5.036 18.343 7.573 1.00 92.38 97 PHE A CA 1
ATOM 799 C C . PHE A 1 97 ? -5.305 19.291 8.737 1.00 92.38 97 PHE A C 1
ATOM 801 O O . PHE A 1 97 ? -6.449 19.466 9.158 1.00 92.38 97 PHE A O 1
ATOM 808 N N . GLU A 1 98 ? -4.250 19.932 9.228 1.00 91.25 98 GLU A N 1
ATOM 809 C CA . GLU A 1 98 ? -4.313 20.949 10.275 1.00 91.25 98 GLU A CA 1
ATOM 810 C C . GLU A 1 98 ? -3.547 22.184 9.807 1.00 91.25 98 GLU A C 1
ATOM 812 O O . GLU A 1 98 ? -2.384 22.092 9.424 1.00 91.25 98 GLU A O 1
ATOM 817 N N . ALA A 1 99 ? -4.225 23.337 9.775 1.00 88.62 99 ALA A N 1
ATOM 818 C CA . ALA A 1 99 ? -3.683 24.583 9.222 1.00 88.62 99 ALA A CA 1
ATOM 819 C C . ALA A 1 99 ? -3.096 24.439 7.795 1.00 88.62 99 ALA A C 1
ATOM 821 O O . ALA A 1 99 ? -2.132 25.108 7.441 1.00 88.62 99 ALA A O 1
ATOM 822 N N . GLY A 1 100 ? -3.686 23.564 6.970 1.00 88.44 100 GLY A N 1
ATOM 823 C CA . GLY A 1 100 ? -3.234 23.297 5.598 1.00 88.44 100 GLY A CA 1
ATOM 824 C C . GLY A 1 100 ? -2.071 22.307 5.485 1.00 88.44 100 GLY A C 1
ATOM 825 O O . GLY A 1 100 ? -1.707 21.940 4.373 1.00 88.44 100 GLY A O 1
ATOM 826 N N . GLU A 1 101 ? -1.525 21.823 6.601 1.00 93.06 101 GLU A N 1
ATOM 827 C CA . GLU A 1 101 ? -0.450 20.833 6.613 1.00 93.06 101 GLU A CA 1
ATOM 828 C C . GLU A 1 101 ? -0.981 19.433 6.908 1.00 93.06 101 GLU A C 1
ATOM 830 O O . GLU A 1 101 ? -1.806 19.242 7.805 1.00 93.06 101 GLU A O 1
ATOM 835 N N . LEU A 1 102 ? -0.448 18.433 6.204 1.00 96.12 102 LEU A N 1
ATOM 836 C CA . LEU A 1 102 ? -0.708 17.037 6.526 1.00 96.12 102 LEU A CA 1
ATOM 837 C C . LEU A 1 102 ? 0.004 16.654 7.831 1.00 96.12 102 LEU A C 1
ATOM 839 O O . LEU A 1 102 ? 1.237 16.659 7.929 1.00 96.12 102 LEU A O 1
ATOM 843 N N . LYS A 1 103 ? -0.788 16.252 8.818 1.00 95.75 103 LYS A N 1
ATOM 844 C CA . LYS A 1 103 ? -0.343 15.571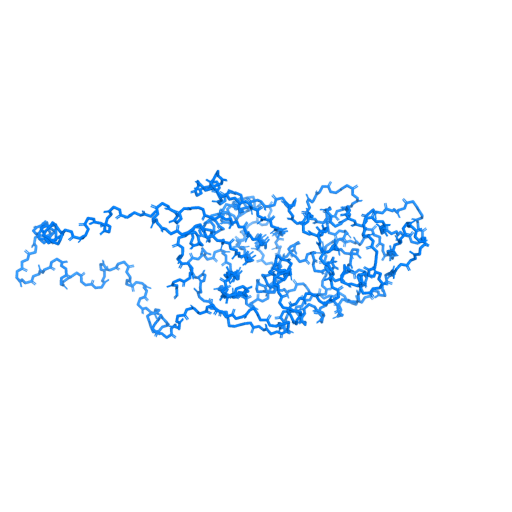 10.027 1.00 95.75 103 LYS A CA 1
ATOM 845 C C . LYS A 1 103 ? -0.729 14.102 9.951 1.00 95.75 103 LYS A C 1
ATOM 847 O O . LYS A 1 103 ? -1.726 13.744 9.327 1.00 95.75 103 LYS A O 1
ATOM 852 N N . THR A 1 104 ? 0.047 13.256 10.614 1.00 96.31 104 THR A N 1
ATOM 853 C CA . THR A 1 104 ? -0.172 11.814 10.644 1.00 96.31 104 THR A CA 1
ATOM 854 C C . THR A 1 104 ? -0.007 11.213 12.025 1.00 96.31 104 THR A C 1
ATOM 856 O O . THR A 1 104 ? 0.778 11.705 12.841 1.00 96.31 104 THR A O 1
ATOM 859 N N . ILE A 1 105 ? -0.702 10.101 12.235 1.00 95.75 105 ILE A N 1
ATOM 860 C CA . ILE A 1 105 ? -0.401 9.116 13.273 1.00 95.75 105 ILE A CA 1
ATOM 861 C C . ILE A 1 105 ? -0.085 7.777 12.618 1.00 95.75 105 ILE A C 1
ATOM 863 O O . ILE A 1 105 ? -0.517 7.515 11.495 1.00 95.75 105 ILE A O 1
ATOM 867 N N . TRP A 1 106 ? 0.700 6.951 13.306 1.00 96.88 106 TRP A N 1
ATOM 868 C CA . TRP A 1 106 ? 1.141 5.654 12.808 1.00 96.88 106 TRP A CA 1
ATOM 869 C C . TRP A 1 106 ? 0.794 4.582 13.828 1.00 96.88 106 TRP A C 1
ATOM 871 O O . TRP A 1 106 ? 1.178 4.672 14.993 1.00 96.88 106 TRP A O 1
ATOM 881 N N . LEU A 1 107 ? 0.071 3.571 13.371 1.00 96.62 107 LEU A N 1
ATOM 882 C CA . LEU A 1 107 ? -0.414 2.447 14.157 1.00 96.62 107 LEU A CA 1
ATOM 883 C C . LEU A 1 107 ? 0.182 1.170 13.582 1.00 96.62 107 LEU A C 1
ATOM 885 O O . LEU A 1 107 ? 0.397 1.065 12.372 1.00 96.62 107 LEU A O 1
ATOM 889 N N . GLY A 1 108 ? 0.454 0.195 14.433 1.00 96.88 108 GLY A N 1
ATOM 890 C CA . GLY A 1 108 ? 1.076 -1.047 14.028 1.00 96.88 108 GLY A CA 1
ATOM 891 C C . GLY A 1 108 ? 0.577 -2.255 14.796 1.00 96.88 108 GLY A C 1
ATOM 892 O O . GLY A 1 108 ? 0.007 -2.138 15.877 1.00 96.88 108 GLY A O 1
ATOM 893 N N . ARG A 1 109 ? 0.851 -3.409 14.196 1.00 97.19 109 ARG A N 1
ATOM 894 C CA . ARG A 1 109 ? 1.044 -4.709 14.833 1.00 97.19 109 ARG A CA 1
ATOM 895 C C . ARG A 1 109 ? 2.294 -5.296 14.195 1.00 97.19 109 ARG A C 1
ATOM 897 O O . ARG A 1 109 ? 2.329 -5.450 12.977 1.00 97.19 109 ARG A O 1
ATOM 904 N N . ASN A 1 110 ? 3.330 -5.564 14.987 1.00 97.81 110 ASN A N 1
ATOM 905 C CA . ASN A 1 110 ? 4.648 -5.965 14.473 1.00 97.81 110 ASN A CA 1
ATOM 906 C C . ASN A 1 110 ? 5.123 -5.118 13.261 1.00 97.81 110 ASN A C 1
ATOM 908 O O . ASN A 1 110 ? 5.648 -5.672 12.295 1.00 97.81 110 ASN A O 1
ATOM 912 N N . PRO A 1 111 ? 4.949 -3.778 13.266 1.00 98.00 111 PRO A N 1
ATOM 913 C CA . PRO A 1 111 ? 5.002 -2.973 12.043 1.00 98.00 111 PRO A CA 1
ATOM 914 C C . PRO A 1 111 ? 6.379 -2.967 11.368 1.00 98.00 111 PRO A C 1
ATOM 916 O O . PRO A 1 111 ? 6.452 -2.778 10.161 1.00 98.00 111 PRO A O 1
ATOM 919 N N . LEU A 1 112 ? 7.453 -3.171 12.139 1.00 98.12 112 LEU A N 1
ATOM 920 C CA . LEU A 1 112 ? 8.847 -3.168 11.678 1.00 98.12 112 LEU A CA 1
ATOM 921 C C . LEU A 1 112 ? 9.426 -4.579 11.483 1.00 98.12 112 LEU A C 1
ATOM 923 O O . LEU A 1 112 ? 10.576 -4.707 11.066 1.00 98.12 112 LEU A O 1
ATOM 927 N N . LYS A 1 113 ? 8.664 -5.641 11.784 1.00 98.00 113 LYS A N 1
ATOM 928 C CA . LYS A 1 113 ? 9.106 -7.019 11.545 1.00 98.00 113 LYS A CA 1
ATOM 929 C C . LYS A 1 113 ? 9.202 -7.238 10.037 1.00 98.00 113 LYS A C 1
ATOM 931 O O . LYS A 1 113 ? 8.239 -7.001 9.309 1.00 98.00 113 LYS A O 1
ATOM 936 N N . THR A 1 114 ? 10.376 -7.649 9.567 1.00 97.69 114 THR A N 1
ATOM 937 C CA . THR A 1 114 ? 10.609 -7.901 8.146 1.00 97.69 114 THR A CA 1
ATOM 938 C C . THR A 1 114 ? 10.156 -9.311 7.772 1.00 97.69 114 THR A C 1
ATOM 940 O O . THR A 1 114 ? 10.373 -10.272 8.511 1.00 97.69 114 THR A O 1
ATOM 943 N N . ALA A 1 115 ? 9.494 -9.430 6.624 1.00 96.25 115 ALA A N 1
ATOM 944 C CA . ALA A 1 115 ? 8.959 -10.678 6.095 1.00 96.25 115 ALA A CA 1
ATOM 945 C C . ALA A 1 115 ? 8.839 -10.609 4.564 1.00 96.25 115 ALA A C 1
ATOM 947 O O . ALA A 1 115 ? 9.114 -9.579 3.946 1.00 96.25 115 ALA A O 1
ATOM 948 N N . GLN A 1 116 ? 8.426 -11.711 3.936 1.00 95.06 116 GLN A N 1
ATOM 949 C CA . GLN A 1 116 ? 8.053 -11.702 2.521 1.00 95.06 116 GLN A CA 1
ATOM 950 C C . GLN A 1 116 ? 6.701 -11.009 2.358 1.00 95.06 116 GLN A C 1
ATOM 952 O O . GLN A 1 116 ? 5.715 -11.428 2.959 1.00 95.06 116 GLN A O 1
ATOM 957 N N . PHE A 1 117 ? 6.662 -9.980 1.511 1.00 96.88 117 PHE A N 1
ATOM 958 C CA . PHE A 1 117 ? 5.429 -9.279 1.130 1.00 96.88 117 PHE A CA 1
ATOM 959 C C . PHE A 1 117 ? 5.029 -9.528 -0.334 1.00 96.88 117 PHE A C 1
ATOM 961 O O . PHE A 1 117 ? 4.238 -8.784 -0.915 1.00 96.88 117 PHE A O 1
ATOM 968 N N . TRP A 1 118 ? 5.577 -10.584 -0.947 1.00 95.06 118 TRP A N 1
ATOM 969 C CA . TRP A 1 118 ? 5.202 -11.058 -2.282 1.00 95.06 118 TRP A CA 1
ATOM 970 C C . TRP A 1 118 ? 5.155 -9.924 -3.330 1.00 95.06 118 TRP A C 1
ATOM 972 O O . TRP A 1 118 ? 5.994 -9.011 -3.345 1.00 95.06 118 TRP A O 1
ATOM 982 N N . SER A 1 119 ? 4.162 -9.972 -4.220 1.00 96.25 119 SER A N 1
ATOM 983 C CA . SER A 1 119 ? 3.939 -8.997 -5.289 1.00 96.25 119 SER A CA 1
ATOM 984 C C . SER A 1 119 ? 3.651 -7.574 -4.801 1.00 96.25 119 SER A C 1
ATOM 986 O O . SER A 1 119 ? 3.800 -6.644 -5.596 1.00 96.25 119 SER A O 1
ATOM 988 N N . SER A 1 120 ? 3.328 -7.362 -3.517 1.00 96.62 120 SER A N 1
ATOM 989 C CA . SER A 1 120 ? 3.184 -6.013 -2.949 1.00 96.62 120 SER A CA 1
ATOM 990 C C . SER A 1 120 ? 4.498 -5.232 -2.947 1.00 96.62 120 SER A C 1
ATOM 992 O O . SER A 1 120 ? 4.489 -4.040 -2.704 1.00 96.62 120 SER A O 1
ATOM 994 N N . THR A 1 121 ? 5.639 -5.850 -3.260 1.00 97.44 121 THR A N 1
ATOM 995 C CA . THR A 1 121 ? 6.932 -5.152 -3.365 1.00 97.44 121 THR A CA 1
ATOM 996 C C . THR A 1 121 ? 7.306 -4.733 -4.797 1.00 97.44 121 THR A C 1
ATOM 998 O O . THR A 1 121 ? 8.303 -4.042 -5.000 1.00 97.44 121 THR A O 1
ATOM 1001 N N . LYS A 1 122 ? 6.527 -5.120 -5.819 1.00 97.75 122 LYS A N 1
ATOM 1002 C CA . LYS A 1 122 ? 6.875 -4.923 -7.246 1.00 97.75 122 LYS A CA 1
ATOM 1003 C C . LYS A 1 122 ? 6.842 -3.473 -7.726 1.00 97.75 122 LYS A C 1
ATOM 1005 O O . LYS A 1 122 ? 7.506 -3.133 -8.699 1.00 97.75 122 LYS A O 1
ATOM 1010 N N . ILE A 1 123 ? 6.111 -2.608 -7.032 1.00 97.56 123 ILE A N 1
ATOM 1011 C CA . ILE A 1 123 ? 6.072 -1.165 -7.306 1.00 97.56 123 ILE A CA 1
ATOM 1012 C C . ILE A 1 123 ? 7.353 -0.431 -6.882 1.00 97.56 123 ILE A C 1
ATOM 1014 O O . ILE A 1 123 ? 7.606 0.661 -7.377 1.00 97.56 123 ILE A O 1
ATOM 1018 N N . ILE A 1 124 ? 8.189 -1.017 -6.014 1.00 98.31 124 ILE A N 1
ATOM 1019 C CA . ILE A 1 124 ? 9.448 -0.405 -5.549 1.00 98.31 124 ILE A CA 1
ATOM 1020 C C . ILE A 1 124 ? 10.417 -0.135 -6.718 1.00 98.31 124 ILE A C 1
ATOM 1022 O O . ILE A 1 124 ? 10.804 1.023 -6.894 1.00 98.31 124 ILE A O 1
ATOM 1026 N N . PRO A 1 125 ? 10.810 -1.133 -7.545 1.00 97.94 125 PRO A N 1
ATOM 1027 C CA . PRO A 1 125 ? 11.699 -0.885 -8.681 1.00 97.94 125 PRO A CA 1
ATOM 1028 C C . PRO A 1 125 ? 11.073 0.056 -9.717 1.00 97.94 125 PRO A C 1
ATOM 1030 O O . PRO A 1 125 ? 11.776 0.905 -10.256 1.00 97.94 125 PRO A O 1
ATOM 1033 N N . VAL A 1 126 ? 9.755 -0.026 -9.941 1.00 98.25 126 VAL A N 1
ATOM 1034 C CA . VAL A 1 126 ? 9.035 0.892 -10.839 1.00 98.25 126 VAL A CA 1
ATOM 1035 C C . VAL A 1 126 ? 9.174 2.336 -10.363 1.00 98.25 126 VAL A C 1
ATOM 1037 O O . VAL A 1 126 ? 9.563 3.208 -11.137 1.00 98.25 126 VAL A O 1
ATOM 1040 N N . LEU A 1 127 ? 8.905 2.594 -9.081 1.00 98.38 127 LEU A N 1
ATOM 1041 C CA . LEU A 1 127 ? 8.984 3.935 -8.510 1.00 98.38 127 LEU A CA 1
ATOM 1042 C C . LEU A 1 127 ? 10.406 4.504 -8.576 1.00 98.38 127 LEU A C 1
ATOM 1044 O O . LEU A 1 127 ? 10.584 5.677 -8.906 1.00 98.38 127 LEU A O 1
ATOM 1048 N N . HIS A 1 128 ? 11.416 3.671 -8.312 1.00 98.38 128 HIS A N 1
ATOM 1049 C CA . HIS A 1 128 ? 12.814 4.063 -8.474 1.00 98.38 128 HIS A CA 1
ATOM 1050 C C . HIS A 1 128 ? 13.126 4.448 -9.927 1.00 98.38 128 HIS A C 1
ATOM 1052 O O . HIS A 1 128 ? 13.717 5.500 -10.173 1.00 98.38 128 HIS A O 1
ATOM 1058 N N . THR A 1 129 ? 12.693 3.643 -10.901 1.00 98.25 129 THR A N 1
ATOM 1059 C CA . THR A 1 129 ? 12.874 3.947 -12.326 1.00 98.25 129 THR A CA 1
ATOM 1060 C C . THR A 1 129 ? 12.193 5.256 -12.720 1.00 98.25 129 THR A C 1
ATOM 1062 O O . THR A 1 129 ? 12.816 6.067 -13.397 1.00 98.25 129 THR A O 1
ATOM 1065 N N . LEU A 1 130 ? 10.966 5.515 -12.262 1.00 98.06 130 LEU A N 1
ATOM 1066 C CA . LEU A 1 130 ? 10.264 6.774 -12.538 1.00 98.06 130 LEU A CA 1
ATOM 1067 C C . LEU A 1 130 ? 11.013 7.992 -11.968 1.00 98.06 130 LEU A C 1
ATOM 1069 O O . LEU A 1 130 ? 11.186 8.985 -12.668 1.00 98.06 130 LEU A O 1
ATOM 1073 N N . SER A 1 131 ? 11.538 7.885 -10.742 1.00 97.62 131 SER A N 1
ATOM 1074 C CA . SER A 1 131 ? 12.387 8.920 -10.128 1.00 97.62 131 SER A CA 1
ATOM 1075 C C . SER A 1 131 ? 13.662 9.185 -10.947 1.00 97.62 131 SER A C 1
ATOM 1077 O O . SER A 1 131 ? 14.065 10.333 -11.133 1.00 97.62 131 SER A O 1
ATOM 1079 N N . LYS A 1 132 ? 14.289 8.135 -11.495 1.00 97.69 132 LYS A N 1
ATOM 1080 C CA . LYS A 1 132 ? 15.460 8.269 -12.378 1.00 97.69 132 LYS A CA 1
ATOM 1081 C C . LYS A 1 132 ? 15.117 8.887 -13.730 1.00 97.69 132 LYS A C 1
ATOM 1083 O O . LYS A 1 132 ? 15.901 9.691 -14.228 1.00 97.69 132 LYS A O 1
ATOM 1088 N N . ILE A 1 133 ? 13.968 8.537 -14.309 1.00 97.50 133 ILE A N 1
ATOM 1089 C CA . ILE A 1 133 ? 13.493 9.137 -15.560 1.00 97.50 133 ILE A CA 1
ATOM 1090 C C . ILE A 1 133 ? 13.334 10.640 -15.380 1.00 97.50 133 ILE A C 1
ATOM 1092 O O . ILE A 1 133 ? 13.909 11.387 -16.159 1.00 97.50 133 ILE A O 1
ATOM 1096 N N . ASP A 1 134 ? 12.641 11.095 -14.339 1.00 96.94 134 ASP A N 1
ATOM 1097 C CA . ASP A 1 134 ? 12.439 12.530 -14.112 1.00 96.94 134 ASP A CA 1
ATOM 1098 C C . ASP A 1 134 ? 13.739 13.273 -13.786 1.00 96.94 134 ASP A C 1
ATOM 1100 O O . ASP A 1 134 ? 13.894 14.438 -14.151 1.00 96.94 134 ASP A O 1
ATOM 1104 N N . GLN A 1 135 ? 14.703 12.600 -13.150 1.00 96.38 135 GLN A N 1
ATOM 1105 C CA . GLN A 1 135 ? 16.038 13.156 -12.945 1.00 96.38 135 GLN A CA 1
ATOM 1106 C C . GLN A 1 135 ? 16.785 13.383 -14.274 1.00 96.38 135 GLN A C 1
ATOM 1108 O O . GLN A 1 135 ? 17.502 14.373 -14.411 1.00 96.38 135 GLN A O 1
ATOM 1113 N N . LEU A 1 136 ? 16.661 12.459 -15.231 1.00 95.56 136 LEU A N 1
ATOM 1114 C CA . LEU A 1 136 ? 17.393 12.483 -16.505 1.00 95.56 136 LEU A CA 1
ATOM 1115 C C . LEU A 1 136 ? 16.647 13.227 -17.619 1.00 95.56 136 LEU A C 1
ATOM 1117 O O . LEU A 1 136 ? 17.269 13.757 -18.538 1.00 95.56 136 LEU A O 1
ATOM 1121 N N . PHE A 1 137 ? 15.321 13.244 -17.553 1.00 95.06 137 PHE A N 1
ATOM 1122 C CA . PHE A 1 137 ? 14.429 13.724 -18.599 1.00 95.06 137 PHE A CA 1
ATOM 1123 C C . PHE A 1 137 ? 13.229 14.481 -17.997 1.00 95.06 137 PHE A C 1
ATOM 1125 O O . PHE A 1 137 ? 12.079 14.079 -18.183 1.00 95.06 137 PHE A O 1
ATOM 1132 N N . PRO A 1 138 ? 13.474 15.601 -17.285 1.00 93.50 138 PRO A N 1
ATOM 1133 C CA . PRO A 1 138 ? 12.452 16.296 -16.500 1.00 93.50 138 PRO A CA 1
ATOM 1134 C C . PRO A 1 138 ? 11.304 16.864 -17.339 1.00 93.50 138 PRO A C 1
ATOM 1136 O O . PRO A 1 138 ? 10.181 16.953 -16.851 1.00 93.50 138 PRO A O 1
ATOM 1139 N N . GLU A 1 139 ? 11.546 17.219 -18.601 1.00 92.69 139 GLU A N 1
ATOM 1140 C CA . GLU A 1 139 ? 10.518 17.741 -19.515 1.00 92.69 139 GLU A CA 1
ATOM 1141 C C . GLU A 1 139 ? 9.794 16.638 -20.298 1.00 92.69 139 GLU A C 1
ATOM 1143 O O . GLU A 1 139 ? 8.829 16.906 -21.010 1.00 92.69 139 GLU A O 1
ATOM 1148 N N . GLY A 1 140 ? 10.218 15.385 -20.130 1.00 89.62 140 GLY A N 1
ATOM 1149 C CA . GLY A 1 140 ? 9.660 14.237 -20.821 1.00 89.62 140 GLY A CA 1
ATOM 1150 C C . GLY A 1 140 ? 8.209 13.926 -20.490 1.00 89.62 140 GLY A C 1
ATOM 1151 O O . GLY A 1 140 ? 7.701 14.273 -19.420 1.00 89.62 140 GLY A O 1
ATOM 1152 N N . ASP A 1 141 ? 7.566 13.206 -21.408 1.00 93.69 141 ASP A N 1
ATOM 1153 C CA . ASP A 1 141 ? 6.309 12.504 -21.159 1.00 93.69 141 ASP A CA 1
ATOM 1154 C C . ASP A 1 141 ? 6.577 11.001 -21.202 1.00 93.69 141 ASP A C 1
ATOM 1156 O O . ASP A 1 141 ? 7.007 10.460 -22.226 1.00 93.69 141 ASP A O 1
ATOM 1160 N N . ILE A 1 142 ? 6.304 10.317 -20.092 1.00 93.88 142 ILE A N 1
ATOM 1161 C CA . ILE A 1 142 ? 6.546 8.882 -19.983 1.00 93.88 142 ILE A CA 1
ATOM 1162 C C . ILE A 1 142 ? 5.702 8.056 -20.953 1.00 93.88 142 ILE A C 1
ATOM 1164 O O . ILE A 1 142 ? 6.096 6.947 -21.304 1.00 93.88 142 ILE A O 1
ATOM 1168 N N . LYS A 1 143 ? 4.580 8.604 -21.439 1.00 93.94 143 LYS A N 1
ATOM 1169 C CA . LYS A 1 143 ? 3.762 7.960 -22.472 1.00 93.94 143 LYS A CA 1
ATOM 1170 C C . LYS A 1 143 ? 4.517 7.792 -23.778 1.00 93.94 143 LYS A C 1
ATOM 1172 O O . LYS A 1 143 ? 4.127 6.952 -24.579 1.00 93.94 143 LYS A O 1
ATOM 1177 N N . ASN A 1 144 ? 5.578 8.568 -24.006 1.00 96.38 144 ASN A N 1
ATOM 1178 C CA . ASN A 1 144 ? 6.433 8.472 -25.187 1.00 96.38 144 ASN A CA 1
ATOM 1179 C C . ASN A 1 144 ? 7.603 7.500 -25.021 1.00 96.38 144 ASN A C 1
ATOM 1181 O O . ASN A 1 144 ? 8.357 7.311 -25.976 1.00 96.38 144 ASN A O 1
ATOM 1185 N N . LEU A 1 145 ? 7.743 6.875 -23.852 1.00 97.88 145 LEU A N 1
ATOM 1186 C CA . LEU A 1 145 ? 8.846 5.975 -23.552 1.00 97.88 145 LEU A CA 1
ATOM 1187 C C . LEU A 1 145 ? 8.461 4.520 -23.815 1.00 97.88 145 LEU A C 1
ATOM 1189 O O . LEU A 1 145 ? 7.367 4.068 -23.477 1.00 97.88 145 LEU A O 1
ATOM 1193 N N . ASP A 1 146 ? 9.404 3.780 -24.384 1.00 98.06 146 ASP A N 1
ATOM 1194 C CA . ASP A 1 146 ? 9.322 2.335 -24.555 1.00 98.06 146 ASP A CA 1
ATOM 1195 C C . ASP A 1 146 ? 10.430 1.639 -23.755 1.00 98.06 146 ASP A C 1
ATOM 1197 O O . ASP A 1 146 ? 11.565 2.119 -23.702 1.00 98.06 146 ASP A O 1
ATOM 1201 N N . LEU A 1 147 ? 10.133 0.456 -23.226 1.00 98.31 147 LEU A N 1
ATOM 1202 C CA . LEU A 1 147 ? 11.131 -0.547 -22.873 1.00 98.31 147 LEU A CA 1
ATOM 1203 C C . LEU A 1 147 ? 11.454 -1.354 -24.136 1.00 98.31 147 LEU A C 1
ATOM 1205 O O . LEU A 1 147 ? 10.546 -1.877 -24.788 1.00 98.31 147 LEU A O 1
ATOM 1209 N N . LYS A 1 148 ? 12.734 -1.448 -24.495 1.00 97.31 148 LYS A N 1
ATOM 1210 C CA . LYS A 1 148 ? 13.191 -2.188 -25.680 1.00 97.31 148 LYS A CA 1
ATOM 1211 C C . LYS A 1 148 ? 14.301 -3.165 -25.346 1.00 97.31 148 LYS A C 1
ATOM 1213 O O . LYS A 1 148 ? 15.079 -2.932 -24.420 1.00 97.31 148 LYS A O 1
ATOM 1218 N N . ASP A 1 149 ? 14.399 -4.201 -26.166 1.00 96.31 149 ASP A N 1
ATOM 1219 C CA . ASP A 1 149 ? 15.576 -5.053 -26.237 1.00 96.31 149 ASP A CA 1
ATOM 1220 C C . ASP A 1 149 ? 16.539 -4.505 -27.312 1.00 96.31 149 ASP A C 1
ATOM 1222 O O . ASP A 1 149 ? 16.157 -4.425 -28.484 1.00 96.31 149 ASP A O 1
ATOM 1226 N N . PRO A 1 150 ? 17.769 -4.087 -26.961 1.00 93.12 150 PRO A N 1
ATOM 1227 C CA . PRO A 1 150 ? 18.743 -3.626 -27.948 1.00 93.12 150 PRO A CA 1
ATOM 1228 C C . PRO A 1 150 ? 19.197 -4.737 -28.909 1.00 93.12 150 PRO A C 1
ATOM 1230 O O . PRO A 1 150 ? 19.672 -4.424 -29.999 1.00 93.12 150 PRO A O 1
ATOM 1233 N N . GLU A 1 151 ? 19.054 -6.009 -28.528 1.00 92.81 151 GLU A N 1
ATOM 1234 C CA . GLU A 1 151 ? 19.414 -7.171 -29.348 1.00 92.81 151 GLU A CA 1
ATOM 1235 C C . GLU A 1 151 ? 18.227 -7.681 -30.178 1.00 92.81 151 GLU A C 1
ATOM 1237 O O . GLU A 1 151 ? 18.420 -8.376 -31.177 1.00 92.81 151 GLU A O 1
ATOM 1242 N N . ASN A 1 152 ? 16.999 -7.291 -29.817 1.00 91.56 152 ASN A N 1
ATOM 1243 C CA . ASN A 1 152 ? 15.784 -7.678 -30.521 1.00 91.56 152 ASN A CA 1
ATOM 1244 C C . ASN A 1 152 ? 14.846 -6.486 -30.775 1.00 91.56 152 ASN A C 1
ATOM 1246 O O . ASN A 1 152 ? 13.958 -6.166 -29.983 1.00 91.56 152 ASN A O 1
ATOM 1250 N N . ALA A 1 153 ? 14.981 -5.882 -31.958 1.00 85.81 153 ALA A N 1
ATOM 1251 C CA . ALA A 1 153 ? 14.209 -4.709 -32.366 1.00 85.81 153 ALA A CA 1
ATOM 1252 C C . ALA A 1 153 ? 12.681 -4.924 -32.426 1.00 85.81 153 ALA A C 1
ATOM 1254 O O . ALA A 1 153 ? 11.943 -3.937 -32.469 1.00 85.81 153 ALA A O 1
ATOM 1255 N N . THR A 1 154 ? 12.189 -6.172 -32.439 1.00 89.19 154 THR A N 1
ATOM 1256 C CA . THR A 1 154 ? 10.742 -6.450 -32.434 1.00 89.19 154 THR A CA 1
ATOM 1257 C C . THR A 1 154 ? 10.134 -6.379 -31.036 1.00 89.19 154 THR A C 1
ATOM 1259 O O . THR A 1 154 ? 8.920 -6.229 -30.916 1.00 89.19 154 THR A O 1
ATOM 1262 N N . VAL A 1 155 ? 10.945 -6.484 -29.977 1.00 91.25 155 VAL A N 1
ATOM 1263 C CA . VAL A 1 155 ? 10.470 -6.414 -28.592 1.00 91.25 155 VAL A CA 1
ATOM 1264 C C . VAL A 1 155 ? 10.421 -4.958 -28.148 1.00 91.25 155 VAL A C 1
ATOM 1266 O O . VAL A 1 155 ? 11.443 -4.292 -27.961 1.00 91.25 155 VAL A O 1
ATOM 1269 N N . LYS A 1 156 ? 9.196 -4.459 -27.986 1.00 93.38 156 LYS A N 1
ATOM 1270 C CA . LYS A 1 156 ? 8.917 -3.080 -27.601 1.00 93.38 156 LYS A CA 1
ATOM 1271 C C . LYS A 1 156 ? 7.668 -3.019 -26.733 1.00 93.38 156 LYS A C 1
ATOM 1273 O O . LYS A 1 156 ? 6.570 -3.312 -27.198 1.00 93.38 156 LYS A O 1
ATOM 1278 N N . PHE A 1 157 ? 7.837 -2.567 -25.499 1.00 97.50 157 PHE A N 1
ATOM 1279 C CA . PHE A 1 157 ? 6.770 -2.435 -24.513 1.00 97.50 157 PHE A CA 1
ATOM 1280 C C . PHE A 1 157 ? 6.573 -0.956 -24.168 1.00 97.50 157 PHE A C 1
ATOM 1282 O O . PHE A 1 157 ? 7.517 -0.339 -23.673 1.00 97.50 157 PHE A O 1
ATOM 1289 N N . PRO A 1 158 ? 5.393 -0.354 -24.407 1.00 97.62 158 PRO A N 1
ATOM 1290 C CA . PRO A 1 158 ? 5.096 0.979 -23.886 1.00 97.62 158 PRO A CA 1
ATOM 1291 C C . PRO A 1 158 ? 5.281 1.001 -22.364 1.00 97.62 158 PRO A C 1
ATOM 1293 O O . PRO A 1 158 ? 4.793 0.107 -21.668 1.00 97.62 158 PRO A O 1
ATOM 1296 N N . LEU A 1 159 ? 6.027 1.984 -21.853 1.00 97.75 159 LEU A N 1
ATOM 1297 C CA . LEU A 1 159 ? 6.431 2.013 -20.446 1.00 97.75 159 LEU A CA 1
ATOM 1298 C C . LEU A 1 159 ? 5.224 2.075 -19.498 1.00 97.75 159 LEU A C 1
ATOM 1300 O O . LEU A 1 159 ? 5.188 1.373 -18.492 1.00 97.75 159 LEU A O 1
ATOM 1304 N N . ASP A 1 160 ? 4.235 2.898 -19.828 1.00 96.31 160 ASP A N 1
ATOM 1305 C CA . ASP A 1 160 ? 2.994 3.061 -19.072 1.00 96.31 160 ASP A CA 1
ATOM 1306 C C . ASP A 1 160 ? 2.173 1.765 -19.011 1.00 96.31 160 ASP A C 1
ATOM 1308 O O . ASP A 1 160 ? 1.703 1.384 -17.939 1.00 96.31 160 ASP A O 1
ATOM 1312 N N . LEU A 1 161 ? 2.071 1.046 -20.130 1.00 96.75 161 LEU A N 1
ATOM 1313 C CA . LEU A 1 161 ? 1.383 -0.242 -20.191 1.00 96.75 161 LEU A CA 1
ATOM 1314 C C . LEU A 1 161 ? 2.129 -1.334 -19.404 1.00 96.75 161 LEU A C 1
ATOM 1316 O O . LEU A 1 161 ? 1.495 -2.132 -18.722 1.00 96.75 161 LEU A O 1
ATOM 1320 N N . ALA A 1 162 ? 3.465 -1.339 -19.419 1.00 97.94 162 ALA A N 1
ATOM 1321 C CA . ALA A 1 162 ? 4.251 -2.261 -18.594 1.00 97.94 162 ALA A CA 1
ATOM 1322 C C . ALA A 1 162 ? 4.037 -2.017 -17.090 1.00 97.94 162 ALA A C 1
ATOM 1324 O O . ALA A 1 162 ? 3.942 -2.964 -16.312 1.00 97.94 162 ALA A O 1
ATOM 1325 N N . ILE A 1 163 ? 3.917 -0.752 -16.674 1.00 97.88 163 ILE A N 1
ATOM 1326 C CA . ILE A 1 163 ? 3.577 -0.394 -15.289 1.00 97.88 163 ILE A CA 1
ATOM 1327 C C . ILE A 1 163 ? 2.160 -0.867 -14.944 1.00 97.88 163 ILE A C 1
ATOM 1329 O O . ILE A 1 163 ? 1.942 -1.399 -13.857 1.00 97.88 163 ILE A O 1
ATOM 1333 N N . GLN A 1 164 ? 1.210 -0.707 -15.867 1.00 96.81 164 GLN A N 1
ATOM 1334 C CA . GLN A 1 164 ? -0.171 -1.158 -15.704 1.00 96.81 164 GLN A CA 1
ATOM 1335 C C . GLN A 1 164 ? -0.261 -2.684 -15.511 1.00 96.81 164 GLN A C 1
ATOM 1337 O O . GLN A 1 164 ? -0.893 -3.130 -14.553 1.00 96.81 164 GLN A O 1
ATOM 1342 N N . ASP A 1 165 ? 0.419 -3.469 -16.352 1.00 96.75 165 ASP A N 1
ATOM 1343 C CA . ASP A 1 165 ? 0.409 -4.941 -16.309 1.00 96.75 165 ASP A CA 1
ATOM 1344 C C . ASP A 1 165 ? 1.030 -5.518 -15.027 1.00 96.75 165 ASP A C 1
ATOM 1346 O O . ASP A 1 165 ? 0.587 -6.555 -14.526 1.00 96.75 165 ASP A O 1
ATOM 1350 N N . ILE A 1 166 ? 2.019 -4.833 -14.436 1.00 97.25 166 ILE A N 1
ATOM 1351 C CA . ILE A 1 166 ? 2.574 -5.219 -13.126 1.00 97.25 166 ILE A CA 1
ATOM 1352 C C . ILE A 1 166 ? 1.492 -5.212 -12.042 1.00 97.25 166 ILE A C 1
ATOM 1354 O O . ILE A 1 166 ? 1.558 -6.020 -11.107 1.00 97.25 166 ILE A O 1
ATOM 1358 N N . VAL A 1 167 ? 0.526 -4.297 -12.145 1.00 96.00 167 VAL A N 1
ATOM 1359 C CA . VAL A 1 167 ? -0.493 -4.067 -11.120 1.00 96.00 167 VAL A CA 1
ATOM 1360 C C . VAL A 1 167 ? -1.777 -4.847 -11.400 1.00 96.00 167 VAL A C 1
ATOM 1362 O O . VAL A 1 167 ? -2.271 -5.516 -10.498 1.00 96.00 167 VAL A O 1
ATOM 1365 N N . ASN A 1 168 ? -2.304 -4.795 -12.624 1.00 93.81 168 ASN A N 1
ATOM 1366 C CA . ASN A 1 168 ? -3.621 -5.354 -12.945 1.00 93.81 168 ASN A CA 1
ATOM 1367 C C . ASN A 1 168 ? -3.604 -6.834 -13.373 1.00 93.81 168 ASN A C 1
ATOM 1369 O O . ASN A 1 168 ? -4.673 -7.411 -13.560 1.00 93.81 168 ASN A O 1
ATOM 1373 N N . TYR A 1 169 ? -2.418 -7.428 -13.557 1.00 92.12 169 TYR A N 1
ATOM 1374 C CA . TYR A 1 169 ? -2.232 -8.829 -13.948 1.00 92.12 169 TYR A CA 1
ATOM 1375 C C . TYR A 1 169 ? -2.915 -9.236 -15.270 1.00 92.12 169 TYR A C 1
ATOM 1377 O O . TYR A 1 169 ? -3.237 -10.403 -15.462 1.00 92.12 169 TYR A O 1
ATOM 1385 N N . GLN A 1 170 ? -3.139 -8.299 -16.199 1.00 93.75 170 GLN A N 1
ATOM 1386 C CA . GLN A 1 170 ? -3.756 -8.604 -17.500 1.00 93.75 170 GLN A CA 1
ATOM 1387 C C . GLN A 1 170 ? -2.799 -9.268 -18.498 1.00 93.75 170 GLN A C 1
ATOM 1389 O O . GLN A 1 170 ? -3.260 -9.767 -19.522 1.00 93.75 170 GLN A O 1
ATOM 1394 N N . GLU A 1 171 ? -1.492 -9.243 -18.217 1.00 94.12 171 GLU A N 1
ATOM 1395 C CA . GLU A 1 171 ? -0.437 -9.877 -19.022 1.00 94.12 171 GLU A CA 1
ATOM 1396 C C . GLU A 1 171 ? -0.492 -9.519 -20.517 1.00 94.12 171 GLU A C 1
ATOM 1398 O O . GLU A 1 171 ? -0.226 -10.346 -21.388 1.00 94.12 171 GLU A O 1
ATOM 1403 N N . LYS A 1 172 ? -0.829 -8.265 -20.840 1.00 95.94 172 LYS A N 1
ATOM 1404 C CA . LYS A 1 172 ? -0.867 -7.785 -22.230 1.00 95.94 172 LYS A CA 1
ATOM 1405 C C . LYS A 1 172 ? 0.517 -7.791 -22.875 1.00 95.94 172 LYS A C 1
ATOM 1407 O O . LYS A 1 172 ? 0.616 -7.930 -24.093 1.00 95.94 172 LYS A O 1
ATOM 1412 N N . LEU A 1 173 ? 1.563 -7.587 -22.077 1.00 96.50 173 LEU A N 1
ATOM 1413 C CA . LEU A 1 173 ? 2.956 -7.523 -22.512 1.00 96.50 173 LEU A CA 1
ATOM 1414 C C . LEU A 1 173 ? 3.775 -8.720 -22.022 1.00 96.50 173 LEU A C 1
ATOM 1416 O O . LEU A 1 173 ? 4.475 -9.349 -22.812 1.00 96.50 173 LEU A O 1
ATOM 1420 N N . ALA A 1 174 ? 3.712 -9.007 -20.722 1.00 96.88 174 ALA A N 1
ATOM 1421 C CA . ALA A 1 174 ? 4.361 -10.137 -20.058 1.00 96.88 174 ALA A CA 1
ATOM 1422 C C . ALA A 1 174 ? 3.771 -10.309 -18.645 1.00 96.88 174 ALA A C 1
ATOM 1424 O O . ALA A 1 174 ? 2.998 -9.465 -18.185 1.00 96.88 174 ALA A O 1
ATOM 1425 N N . SER A 1 175 ? 4.162 -11.373 -17.939 1.00 97.38 175 SER A N 1
ATOM 1426 C CA . SER A 1 175 ? 3.735 -11.597 -16.554 1.00 97.38 175 SER A CA 1
ATOM 1427 C C . SER A 1 175 ? 4.161 -10.442 -15.632 1.00 97.38 175 SER A C 1
ATOM 1429 O O . SER A 1 175 ? 5.209 -9.806 -15.807 1.00 97.38 175 SER A O 1
ATOM 1431 N N . SER A 1 176 ? 3.375 -10.202 -14.578 1.00 97.19 176 SER A N 1
ATOM 1432 C CA . SER A 1 176 ? 3.689 -9.197 -13.548 1.00 97.19 176 SER A CA 1
ATOM 1433 C C . SER A 1 176 ? 5.060 -9.443 -12.893 1.00 97.19 176 SER A C 1
ATOM 1435 O O . SER A 1 176 ? 5.783 -8.493 -12.582 1.00 97.19 176 SER A O 1
ATOM 1437 N N . ASN A 1 177 ? 5.449 -10.709 -12.690 1.00 97.31 177 ASN A N 1
ATOM 1438 C CA . ASN A 1 177 ? 6.762 -11.070 -12.142 1.00 97.31 177 ASN A CA 1
ATOM 1439 C C . ASN A 1 177 ? 7.894 -10.712 -13.111 1.00 97.31 177 ASN A C 1
ATOM 1441 O O . ASN A 1 177 ? 8.847 -10.048 -12.701 1.00 97.31 177 ASN A O 1
ATOM 1445 N N . ALA A 1 178 ? 7.786 -11.106 -14.384 1.00 97.81 178 ALA A N 1
ATOM 1446 C CA . ALA A 1 178 ? 8.824 -10.876 -15.384 1.00 97.81 178 ALA A CA 1
ATOM 1447 C C . ALA A 1 178 ? 9.032 -9.379 -15.663 1.00 97.81 178 ALA A C 1
ATOM 1449 O O . ALA A 1 178 ? 10.172 -8.925 -15.796 1.00 97.81 178 ALA A O 1
ATOM 1450 N N . LEU A 1 179 ? 7.951 -8.589 -15.687 1.00 98.25 179 LEU A N 1
ATOM 1451 C CA . LEU A 1 179 ? 8.026 -7.131 -15.802 1.00 98.25 179 LEU A CA 1
ATOM 1452 C C . LEU A 1 179 ? 8.649 -6.491 -14.555 1.00 98.25 179 LEU A C 1
ATOM 1454 O O . LEU A 1 179 ? 9.524 -5.639 -14.675 1.00 98.25 179 LEU A O 1
ATOM 1458 N N . ALA A 1 180 ? 8.275 -6.911 -13.346 1.00 97.50 180 ALA A N 1
ATOM 1459 C CA . ALA A 1 180 ? 8.888 -6.370 -12.133 1.00 97.50 180 ALA A CA 1
ATOM 1460 C C . ALA A 1 180 ? 10.389 -6.713 -12.029 1.00 97.50 180 ALA A C 1
ATOM 1462 O O . ALA A 1 180 ? 11.190 -5.870 -11.614 1.00 97.50 180 ALA A O 1
ATOM 1463 N N . THR A 1 181 ? 10.789 -7.915 -12.460 1.00 96.25 181 THR A N 1
ATOM 1464 C CA . THR A 1 181 ? 12.203 -8.294 -12.605 1.00 96.25 181 THR A CA 1
ATOM 1465 C C . THR A 1 181 ? 12.903 -7.428 -13.664 1.00 96.25 181 THR A C 1
ATOM 1467 O O . THR A 1 181 ? 14.042 -7.021 -13.439 1.00 96.25 181 THR A O 1
ATOM 1470 N N . LEU A 1 182 ? 12.224 -7.058 -14.760 1.00 97.44 182 LEU A N 1
ATOM 1471 C CA . LEU A 1 182 ? 12.734 -6.109 -15.762 1.00 97.44 182 LEU A CA 1
ATOM 1472 C C . LEU A 1 182 ? 13.042 -4.748 -15.149 1.00 97.44 182 LEU A C 1
ATOM 1474 O O . LEU A 1 182 ? 14.149 -4.244 -15.331 1.00 97.44 182 LEU A O 1
ATOM 1478 N N . PHE A 1 183 ? 12.138 -4.167 -14.361 1.00 98.00 183 PHE A N 1
ATOM 1479 C CA . PHE A 1 183 ? 12.412 -2.876 -13.718 1.00 98.00 183 PHE A CA 1
ATOM 1480 C C . PHE A 1 183 ? 13.599 -2.935 -12.743 1.00 98.00 183 PHE A C 1
ATOM 1482 O O . PHE A 1 183 ? 14.355 -1.967 -12.642 1.00 98.00 183 PHE A O 1
ATOM 1489 N N . LYS A 1 184 ? 13.845 -4.085 -12.095 1.00 96.31 184 LYS A N 1
ATOM 1490 C CA . LYS A 1 184 ? 15.056 -4.298 -11.280 1.00 96.31 184 LYS A CA 1
ATOM 1491 C C . LYS A 1 184 ? 16.354 -4.261 -12.091 1.00 96.31 184 LYS A C 1
ATOM 1493 O O . LYS A 1 184 ? 17.409 -4.102 -11.496 1.00 96.31 184 LYS A O 1
ATOM 1498 N N . ARG A 1 185 ? 16.317 -4.359 -13.425 1.00 96.69 185 ARG A N 1
ATOM 1499 C CA . ARG A 1 185 ? 17.513 -4.268 -14.282 1.00 96.69 185 ARG A CA 1
ATOM 1500 C C . ARG A 1 185 ? 18.055 -2.850 -14.426 1.00 96.69 185 ARG A C 1
ATOM 1502 O O . ARG A 1 185 ? 19.183 -2.701 -14.878 1.00 96.69 185 ARG A O 1
ATOM 1509 N N . PHE A 1 186 ? 17.299 -1.813 -14.064 1.00 97.56 186 PHE A N 1
ATOM 1510 C CA . PHE A 1 186 ? 17.734 -0.416 -14.208 1.00 97.56 186 PHE A CA 1
ATOM 1511 C C . PHE A 1 186 ? 18.545 0.125 -13.022 1.00 97.56 186 PHE A C 1
ATOM 1513 O O . PHE A 1 186 ? 18.942 1.288 -13.035 1.00 97.56 186 PHE A O 1
ATOM 1520 N N . GLU A 1 187 ? 18.791 -0.690 -11.997 1.00 96.62 187 GLU A N 1
ATOM 1521 C CA . GLU A 1 187 ? 19.630 -0.347 -10.848 1.00 96.62 187 GLU A CA 1
ATOM 1522 C C . GLU A 1 187 ? 20.221 -1.620 -10.237 1.00 96.62 187 GLU A C 1
ATOM 1524 O O . GLU A 1 187 ? 19.646 -2.700 -10.348 1.00 96.62 187 GLU A O 1
ATOM 1529 N N . THR A 1 188 ? 21.379 -1.521 -9.585 1.00 96.44 188 THR A N 1
ATOM 1530 C CA . THR A 1 188 ? 21.929 -2.680 -8.869 1.00 96.44 188 THR A CA 1
ATOM 1531 C C . THR A 1 188 ? 21.047 -3.001 -7.664 1.00 96.44 188 THR A C 1
ATOM 1533 O O . THR A 1 188 ? 20.513 -2.099 -7.015 1.00 96.44 188 THR A O 1
ATOM 1536 N N . ARG A 1 189 ? 20.908 -4.282 -7.308 1.00 95.56 189 ARG A N 1
ATOM 1537 C CA . ARG A 1 189 ? 20.035 -4.689 -6.192 1.00 95.56 189 ARG A CA 1
ATOM 1538 C C . ARG A 1 189 ? 20.419 -4.014 -4.875 1.00 95.56 189 ARG A C 1
ATOM 1540 O O . ARG A 1 189 ? 19.547 -3.549 -4.151 1.00 95.56 189 ARG A O 1
ATOM 1547 N N . SER A 1 190 ? 21.719 -3.896 -4.603 1.00 96.12 190 SER A N 1
ATOM 1548 C CA . SER A 1 190 ? 22.237 -3.207 -3.416 1.00 96.12 190 SER A CA 1
ATOM 1549 C C . SER A 1 190 ? 21.881 -1.722 -3.401 1.00 96.12 190 SER A C 1
ATOM 1551 O O . SER A 1 190 ? 21.484 -1.197 -2.366 1.00 96.12 190 SER A O 1
ATOM 1553 N N . ASN A 1 191 ? 21.981 -1.027 -4.538 1.00 96.81 191 ASN A N 1
ATOM 1554 C CA . ASN A 1 191 ? 21.618 0.388 -4.595 1.00 96.81 191 ASN A CA 1
ATOM 1555 C C . ASN A 1 191 ? 20.108 0.592 -4.472 1.00 96.81 191 ASN A C 1
ATOM 1557 O O . ASN A 1 191 ? 19.689 1.551 -3.828 1.00 96.81 191 ASN A O 1
ATOM 1561 N N . LEU A 1 192 ? 19.300 -0.298 -5.055 1.00 97.12 192 LEU A N 1
ATOM 1562 C CA . LEU A 1 192 ? 17.846 -0.249 -4.933 1.00 97.12 192 LEU A CA 1
ATOM 1563 C C . LEU A 1 192 ? 17.398 -0.478 -3.480 1.00 97.12 192 LEU A C 1
ATOM 1565 O O . LEU A 1 192 ? 16.533 0.241 -2.982 1.00 97.12 192 LEU A O 1
ATOM 1569 N N . GLU A 1 193 ? 18.030 -1.419 -2.777 1.00 98.12 193 GLU A N 1
ATOM 1570 C CA . GLU A 1 193 ? 17.839 -1.631 -1.340 1.00 98.12 193 GLU A CA 1
ATOM 1571 C C . GLU A 1 193 ? 18.240 -0.395 -0.525 1.00 98.12 193 GLU A C 1
ATOM 1573 O O . GLU A 1 193 ? 17.429 0.107 0.251 1.00 98.12 193 GLU A O 1
ATOM 1578 N N . ILE A 1 194 ? 19.443 0.150 -0.740 1.00 98.00 194 ILE A N 1
ATOM 1579 C CA . ILE A 1 194 ? 19.917 1.365 -0.054 1.00 98.00 194 ILE A CA 1
ATOM 1580 C C . ILE A 1 194 ? 18.981 2.547 -0.324 1.00 98.00 194 ILE A C 1
ATOM 1582 O O . ILE A 1 194 ? 18.716 3.354 0.568 1.00 98.00 194 ILE A O 1
ATOM 1586 N N . TRP A 1 195 ? 18.480 2.682 -1.552 1.00 98.19 195 TRP A N 1
ATOM 1587 C CA . TRP A 1 195 ? 17.499 3.706 -1.893 1.00 98.19 195 TRP A CA 1
ATOM 1588 C C . TRP A 1 195 ? 16.214 3.521 -1.089 1.00 98.19 195 TRP A C 1
ATOM 1590 O O . TRP A 1 195 ? 15.734 4.483 -0.490 1.00 98.19 195 TRP A O 1
ATOM 1600 N N . PHE A 1 196 ? 15.697 2.295 -0.993 1.00 98.38 196 PHE A N 1
ATOM 1601 C CA . PHE A 1 196 ? 14.477 2.038 -0.237 1.00 98.38 196 PHE A CA 1
ATOM 1602 C C . PHE A 1 196 ? 14.671 2.259 1.272 1.00 98.38 196 PHE A C 1
ATOM 1604 O O . PHE A 1 196 ? 13.861 2.940 1.901 1.00 98.38 196 PHE A O 1
ATOM 1611 N N . GLN A 1 197 ? 15.807 1.828 1.828 1.00 98.62 197 GLN A N 1
ATOM 1612 C CA . GLN A 1 197 ? 16.213 2.125 3.206 1.00 98.62 197 GLN A CA 1
ATOM 1613 C C . GLN A 1 197 ? 16.276 3.635 3.474 1.00 98.62 197 GLN A C 1
ATOM 1615 O O . GLN A 1 197 ? 15.856 4.094 4.534 1.00 98.62 197 GLN A O 1
ATOM 1620 N N . LYS A 1 198 ? 16.753 4.439 2.514 1.00 98.25 198 LYS A N 1
ATOM 1621 C CA . LYS A 1 198 ? 16.774 5.908 2.629 1.00 98.25 198 LYS A CA 1
ATOM 1622 C C . LYS A 1 198 ? 15.382 6.534 2.589 1.00 98.25 198 LYS A C 1
ATOM 1624 O O . LYS A 1 198 ? 15.201 7.598 3.171 1.00 98.25 198 LYS A O 1
ATOM 1629 N N . LEU A 1 199 ? 14.401 5.916 1.932 1.00 97.94 199 LEU A N 1
ATOM 1630 C CA . LEU A 1 199 ? 13.023 6.411 1.951 1.00 97.94 199 LEU A CA 1
ATOM 1631 C C . LEU A 1 199 ? 12.340 6.136 3.293 1.00 97.94 199 LEU A C 1
ATOM 1633 O O . LEU A 1 199 ? 11.673 7.021 3.843 1.00 97.94 199 LEU A O 1
ATOM 1637 N N . THR A 1 200 ? 12.512 4.926 3.829 1.00 98.12 200 THR A N 1
ATOM 1638 C CA . THR A 1 200 ? 11.768 4.467 5.011 1.00 98.12 200 THR A CA 1
ATOM 1639 C C . THR A 1 200 ? 12.495 4.717 6.330 1.00 98.12 200 THR A C 1
ATOM 1641 O O . THR A 1 200 ? 11.849 4.909 7.359 1.00 98.12 200 THR A O 1
ATOM 1644 N N . GLY A 1 201 ? 13.827 4.754 6.313 1.00 98.19 201 GLY A N 1
ATOM 1645 C CA . GLY A 1 201 ? 14.675 4.777 7.505 1.00 98.19 201 GLY A CA 1
ATOM 1646 C C . GLY A 1 201 ? 14.912 3.403 8.126 1.00 98.19 201 GLY A C 1
ATOM 1647 O O . GLY A 1 201 ? 15.647 3.301 9.106 1.00 98.19 201 GLY A O 1
ATOM 1648 N N . ASN A 1 202 ? 14.313 2.341 7.581 1.00 98.19 202 ASN A N 1
ATOM 1649 C CA . ASN A 1 202 ? 14.492 0.991 8.092 1.00 98.19 202 ASN A CA 1
ATOM 1650 C C . ASN A 1 202 ? 15.728 0.334 7.470 1.00 98.19 202 ASN A C 1
ATOM 1652 O O . ASN A 1 202 ? 15.639 -0.339 6.448 1.00 98.19 202 ASN A O 1
ATOM 1656 N N . SER A 1 203 ? 16.883 0.480 8.116 1.00 97.38 203 SER A N 1
ATOM 1657 C CA . SER A 1 203 ? 18.147 -0.131 7.675 1.00 97.38 203 SER A CA 1
ATOM 1658 C C . SER A 1 203 ? 18.182 -1.663 7.764 1.00 97.38 203 SER A C 1
ATOM 1660 O O . SER A 1 203 ? 19.152 -2.270 7.318 1.00 97.38 203 SER A O 1
ATOM 1662 N N . THR A 1 204 ? 17.156 -2.297 8.344 1.00 96.50 204 THR A N 1
ATOM 1663 C CA . THR A 1 204 ? 17.077 -3.761 8.483 1.00 96.50 204 THR A CA 1
ATOM 1664 C C . THR A 1 204 ? 16.341 -4.445 7.333 1.00 96.50 204 THR A C 1
ATOM 1666 O O . THR A 1 204 ? 16.414 -5.671 7.219 1.00 96.50 204 THR A O 1
ATOM 1669 N N . LEU A 1 205 ? 15.641 -3.684 6.478 1.00 97.75 205 LEU A N 1
ATOM 1670 C CA . LEU A 1 205 ? 14.985 -4.254 5.303 1.00 97.75 205 LEU A CA 1
ATOM 1671 C C . LEU A 1 205 ? 16.029 -4.812 4.332 1.00 97.75 205 LEU A C 1
ATOM 1673 O O . LEU A 1 205 ? 17.107 -4.233 4.163 1.00 97.75 205 LEU A O 1
ATOM 1677 N N . LYS A 1 206 ? 15.663 -5.907 3.665 1.00 98.06 206 LYS A N 1
ATOM 1678 C CA . LYS A 1 206 ? 16.418 -6.523 2.576 1.00 98.06 206 LYS A CA 1
ATOM 1679 C C . LYS A 1 206 ? 15.593 -6.512 1.296 1.00 98.06 206 LYS A C 1
ATOM 1681 O O . LYS A 1 206 ? 14.448 -6.962 1.302 1.00 98.06 206 LYS A O 1
ATOM 1686 N N . PHE A 1 207 ? 16.153 -6.029 0.196 1.00 97.38 207 PHE A N 1
ATOM 1687 C CA . PHE A 1 207 ? 15.436 -5.913 -1.072 1.00 97.38 207 PHE A CA 1
ATOM 1688 C C . PHE A 1 207 ? 16.322 -6.212 -2.285 1.00 97.38 207 PHE A C 1
ATOM 1690 O O . PHE A 1 207 ? 16.530 -5.385 -3.172 1.00 97.38 207 PHE A O 1
ATOM 1697 N N . GLN A 1 208 ? 16.837 -7.437 -2.320 1.00 96.44 208 GLN A N 1
ATOM 1698 C CA . GLN A 1 208 ? 17.737 -7.940 -3.357 1.00 96.44 208 GLN A CA 1
ATOM 1699 C C . GLN A 1 208 ? 17.235 -9.242 -4.008 1.00 96.44 208 GLN A C 1
ATOM 1701 O O . GLN A 1 208 ? 17.922 -9.827 -4.842 1.00 96.44 208 GLN A O 1
ATOM 1706 N N . GLY A 1 209 ? 16.055 -9.741 -3.650 1.00 93.19 209 GLY A N 1
ATOM 1707 C CA . GLY A 1 209 ? 15.486 -10.943 -4.267 1.00 93.19 209 GLY A CA 1
ATOM 1708 C C . GLY A 1 209 ? 14.816 -10.672 -5.611 1.00 93.19 209 GLY A C 1
ATOM 1709 O O . GLY A 1 209 ? 14.579 -9.523 -5.978 1.00 93.19 209 GLY A O 1
ATOM 1710 N N . ASP A 1 210 ? 14.421 -11.729 -6.312 1.00 89.12 210 ASP A N 1
ATOM 1711 C CA . ASP A 1 210 ? 13.585 -11.650 -7.521 1.00 89.12 210 ASP A CA 1
ATOM 1712 C C . ASP A 1 210 ? 12.129 -12.048 -7.214 1.00 89.12 210 ASP A C 1
ATOM 1714 O O . ASP A 1 210 ? 11.738 -12.165 -6.052 1.00 89.12 210 ASP A O 1
ATOM 1718 N N . TYR A 1 211 ? 11.328 -12.240 -8.264 1.00 92.38 211 TYR A N 1
ATOM 1719 C CA . TYR A 1 211 ? 9.908 -12.597 -8.193 1.00 92.38 211 TYR A CA 1
ATOM 1720 C C . TYR A 1 211 ? 9.610 -13.986 -8.778 1.00 92.38 211 TYR A C 1
ATOM 1722 O O . TYR A 1 211 ? 8.535 -14.210 -9.314 1.00 92.38 211 TYR A O 1
ATOM 1730 N N . GLY A 1 212 ? 10.580 -14.905 -8.735 1.00 90.44 212 GLY A N 1
ATOM 1731 C CA . GLY A 1 212 ? 10.414 -16.278 -9.234 1.00 90.44 212 GLY A CA 1
ATOM 1732 C C . GLY A 1 212 ? 10.493 -16.445 -10.758 1.00 90.44 212 GLY A C 1
ATOM 1733 O O . GLY A 1 212 ? 10.560 -17.573 -11.228 1.00 90.44 212 GLY A O 1
ATOM 1734 N N . GLU A 1 213 ? 10.567 -15.354 -11.525 1.00 94.00 213 GLU A N 1
ATOM 1735 C CA . GLU A 1 213 ? 10.671 -15.380 -12.989 1.00 94.00 213 GLU A CA 1
ATOM 1736 C C . GLU A 1 213 ? 11.866 -14.573 -13.504 1.00 94.00 213 GLU A C 1
ATOM 1738 O O . GLU A 1 213 ? 12.321 -13.607 -12.875 1.00 94.00 213 GLU A O 1
ATOM 1743 N N . VAL A 1 214 ? 12.362 -14.974 -14.678 1.00 94.12 214 VAL A N 1
ATOM 1744 C CA . VAL A 1 214 ? 13.356 -14.208 -15.438 1.00 94.12 214 VAL A CA 1
ATOM 1745 C C . VAL A 1 214 ? 12.754 -12.900 -15.950 1.00 94.12 214 VAL A C 1
ATOM 1747 O O . VAL A 1 214 ? 11.541 -12.759 -16.085 1.00 94.12 214 VAL A O 1
ATOM 1750 N N . SER A 1 215 ? 13.615 -11.925 -16.226 1.00 95.19 215 SER A N 1
ATOM 1751 C CA . SER A 1 215 ? 13.188 -10.637 -16.767 1.00 95.19 215 SER A CA 1
ATOM 1752 C C . SER A 1 215 ? 12.528 -10.798 -18.138 1.00 95.19 215 SER A C 1
ATOM 1754 O O . SER A 1 215 ? 13.061 -11.511 -18.986 1.00 95.19 215 SER A O 1
ATOM 1756 N N . ALA A 1 216 ? 11.435 -10.070 -18.393 1.00 97.12 216 ALA A N 1
ATOM 1757 C CA . ALA A 1 216 ? 10.769 -10.080 -19.702 1.00 97.12 216 ALA A CA 1
ATOM 1758 C C . ALA A 1 216 ? 11.684 -9.582 -20.844 1.00 97.12 216 ALA A C 1
ATOM 1760 O O . ALA A 1 216 ? 11.547 -10.005 -21.987 1.00 97.12 216 ALA A O 1
ATOM 1761 N N . ILE A 1 217 ? 12.639 -8.702 -20.525 1.00 96.81 217 ILE A N 1
ATOM 1762 C CA . ILE A 1 217 ? 13.755 -8.296 -21.391 1.00 96.81 217 ILE A CA 1
ATOM 1763 C C . ILE A 1 217 ? 15.008 -8.337 -20.523 1.00 96.81 217 ILE A C 1
ATOM 1765 O O . ILE A 1 217 ? 15.035 -7.690 -19.478 1.00 96.81 217 ILE A O 1
ATOM 1769 N N . GLN A 1 218 ? 16.044 -9.085 -20.898 1.00 94.12 218 GLN A N 1
ATOM 1770 C CA . GLN A 1 218 ? 17.192 -9.296 -20.004 1.00 94.12 218 GLN A CA 1
ATOM 1771 C C . GLN A 1 218 ? 18.092 -8.054 -19.877 1.00 94.12 218 GLN A C 1
ATOM 1773 O O . GLN A 1 218 ? 18.556 -7.730 -18.780 1.00 94.12 218 GLN A O 1
ATOM 1778 N N . ASN A 1 219 ? 18.301 -7.332 -20.980 1.00 96.06 219 ASN A N 1
ATOM 1779 C CA . ASN A 1 219 ? 19.143 -6.134 -21.045 1.00 96.06 219 ASN A CA 1
ATOM 1780 C C . ASN A 1 219 ? 18.337 -4.920 -21.539 1.00 96.06 219 ASN A C 1
ATOM 1782 O O . ASN A 1 219 ? 18.643 -4.371 -22.597 1.00 96.06 219 ASN A O 1
ATOM 1786 N N . PRO A 1 220 ? 17.276 -4.510 -20.819 1.00 97.38 220 PRO A N 1
ATOM 1787 C CA . PRO A 1 220 ? 16.348 -3.510 -21.320 1.00 97.38 220 PRO A CA 1
ATOM 1788 C C . PRO A 1 220 ? 17.002 -2.134 -21.445 1.00 97.38 220 PRO A C 1
ATOM 1790 O O . PRO A 1 220 ? 17.884 -1.754 -20.669 1.00 97.38 220 PRO A O 1
ATOM 1793 N N . ILE A 1 221 ? 16.495 -1.349 -22.389 1.00 98.25 221 ILE A N 1
ATOM 1794 C CA . ILE A 1 221 ? 16.726 0.093 -22.463 1.00 98.25 221 ILE A CA 1
ATOM 1795 C C . ILE A 1 221 ? 15.401 0.846 -22.343 1.00 98.25 221 ILE A C 1
ATOM 1797 O O . ILE A 1 221 ? 14.371 0.352 -22.800 1.00 98.25 221 ILE A O 1
ATOM 1801 N N . ILE A 1 222 ? 15.437 2.050 -21.770 1.00 98.25 222 ILE A N 1
ATOM 1802 C CA . ILE A 1 222 ? 14.331 3.013 -21.851 1.00 98.25 222 ILE A CA 1
ATOM 1803 C C . ILE A 1 222 ? 14.617 3.939 -23.023 1.00 98.25 222 ILE A C 1
ATOM 1805 O O . ILE A 1 222 ? 15.620 4.655 -23.022 1.00 98.25 222 ILE A O 1
ATOM 1809 N N . PHE A 1 223 ? 13.748 3.909 -24.022 1.00 97.56 223 PHE A N 1
ATOM 1810 C CA . PHE A 1 223 ? 13.904 4.622 -25.281 1.00 97.56 223 PHE A CA 1
ATOM 1811 C C . PHE A 1 223 ? 12.790 5.651 -25.456 1.00 97.56 223 PHE A C 1
ATOM 1813 O O . PHE A 1 223 ? 11.615 5.296 -25.399 1.00 97.56 223 PHE A O 1
ATOM 1820 N N . ASP A 1 224 ? 13.145 6.905 -25.722 1.00 96.94 224 ASP A N 1
ATOM 1821 C CA . ASP A 1 224 ? 12.177 7.941 -26.074 1.00 96.94 224 ASP A CA 1
ATOM 1822 C C . ASP A 1 224 ? 11.869 7.913 -27.572 1.00 96.94 224 ASP A C 1
ATOM 1824 O O . ASP A 1 224 ? 12.744 8.095 -28.421 1.00 96.94 224 ASP A O 1
ATOM 1828 N N . ARG A 1 225 ? 10.593 7.721 -27.908 1.00 95.12 225 ARG A N 1
ATOM 1829 C CA . ARG A 1 225 ? 10.117 7.699 -29.294 1.00 95.12 225 ARG A CA 1
ATOM 1830 C C . ARG A 1 225 ? 10.177 9.059 -29.975 1.00 95.12 225 ARG A C 1
ATOM 1832 O O . ARG A 1 225 ? 10.254 9.091 -31.201 1.00 95.12 225 ARG A O 1
ATOM 1839 N N . VAL A 1 226 ? 10.114 10.158 -29.229 1.00 95.25 226 VAL A N 1
ATOM 1840 C CA . VAL A 1 226 ? 10.090 11.501 -29.820 1.00 95.25 226 VAL A CA 1
ATOM 1841 C C . VAL A 1 226 ? 11.501 11.934 -30.184 1.00 95.25 226 VAL A C 1
ATOM 1843 O O . VAL A 1 226 ? 11.765 12.252 -31.340 1.00 95.25 226 VAL A O 1
ATOM 1846 N N . THR A 1 227 ? 12.425 11.894 -29.224 1.00 94.44 227 THR A N 1
ATOM 1847 C CA . THR A 1 227 ? 13.816 12.305 -29.467 1.00 94.44 227 THR A CA 1
ATOM 1848 C C . THR A 1 227 ? 14.683 11.207 -30.082 1.00 94.44 227 THR A C 1
ATOM 1850 O O . THR A 1 227 ? 15.806 11.490 -30.489 1.00 94.44 227 THR A O 1
ATOM 1853 N N . GLN A 1 228 ? 14.176 9.970 -30.168 1.00 94.50 228 GLN A N 1
ATOM 1854 C CA . GLN A 1 228 ? 14.906 8.781 -30.631 1.00 94.50 228 GLN A CA 1
ATOM 1855 C C . GLN A 1 228 ? 16.159 8.466 -29.794 1.00 94.50 228 GLN A C 1
ATOM 1857 O O . GLN A 1 228 ? 17.094 7.820 -30.270 1.00 94.50 228 GLN A O 1
ATOM 1862 N N . ASN A 1 229 ? 16.173 8.892 -28.528 1.00 94.62 229 ASN A N 1
ATOM 1863 C CA . ASN A 1 229 ? 17.303 8.716 -27.626 1.00 94.62 229 ASN A CA 1
ATOM 1864 C C . ASN A 1 229 ? 17.060 7.608 -26.602 1.00 94.62 229 ASN A C 1
ATOM 1866 O O . ASN A 1 229 ? 15.947 7.374 -26.132 1.00 94.62 229 ASN A O 1
ATOM 1870 N N . THR A 1 230 ? 18.146 6.947 -26.208 1.00 96.69 230 THR A N 1
ATOM 1871 C CA . THR A 1 230 ? 18.142 6.040 -25.056 1.00 96.69 230 THR A CA 1
ATOM 1872 C C . THR A 1 230 ? 18.367 6.844 -23.780 1.00 96.69 230 THR A C 1
ATOM 1874 O O . THR A 1 230 ? 19.413 7.472 -23.638 1.00 96.69 230 THR A O 1
ATOM 1877 N N . LEU A 1 231 ? 17.412 6.796 -22.853 1.00 96.50 231 LEU A N 1
ATOM 1878 C CA . LEU A 1 231 ? 17.478 7.493 -21.566 1.00 96.50 231 LEU A CA 1
ATOM 1879 C C . LEU A 1 231 ? 18.217 6.673 -20.507 1.00 96.50 231 LEU A C 1
ATOM 1881 O O . LEU A 1 231 ? 19.026 7.202 -19.751 1.00 96.50 231 LEU A O 1
ATOM 1885 N N . MET A 1 232 ? 17.936 5.372 -20.448 1.00 97.12 232 MET A N 1
ATOM 1886 C CA . MET A 1 232 ? 18.499 4.459 -19.453 1.00 97.12 232 MET A CA 1
ATOM 1887 C C . MET A 1 232 ? 18.807 3.109 -20.089 1.00 97.12 232 MET A C 1
ATOM 1889 O O . MET A 1 232 ? 18.142 2.692 -21.037 1.00 97.12 232 MET A O 1
ATOM 1893 N N . LYS A 1 233 ? 19.807 2.416 -19.546 1.00 97.88 233 LYS A N 1
ATOM 1894 C CA . LYS A 1 233 ? 20.185 1.055 -19.933 1.00 97.88 233 LYS A CA 1
ATOM 1895 C C . LYS A 1 233 ? 20.235 0.174 -18.695 1.00 97.88 233 LYS A C 1
ATOM 1897 O O . LYS A 1 233 ? 20.437 0.681 -17.591 1.00 97.88 233 LYS A O 1
ATOM 1902 N N . ALA A 1 234 ? 20.074 -1.126 -18.895 1.00 97.38 234 ALA A N 1
ATOM 1903 C CA . ALA A 1 234 ? 20.283 -2.109 -17.851 1.00 97.38 234 ALA A CA 1
ATOM 1904 C C . ALA A 1 234 ? 21.679 -1.984 -17.225 1.00 97.38 234 ALA A C 1
ATOM 1906 O O . ALA A 1 234 ? 22.666 -1.734 -17.923 1.00 97.38 234 ALA A O 1
ATOM 1907 N N . VAL A 1 235 ? 21.759 -2.187 -15.915 1.00 96.62 235 VAL A N 1
ATOM 1908 C CA . VAL A 1 235 ? 23.026 -2.328 -15.199 1.00 96.62 235 VAL A CA 1
ATOM 1909 C C . VAL A 1 235 ? 23.500 -3.781 -15.227 1.00 96.62 235 VAL A C 1
ATOM 1911 O O . VAL A 1 235 ? 22.735 -4.705 -15.515 1.00 96.62 235 VAL A O 1
ATOM 1914 N N . THR A 1 236 ? 24.768 -3.997 -14.879 1.00 91.12 236 THR A N 1
ATOM 1915 C CA . THR A 1 236 ? 25.299 -5.344 -14.657 1.00 91.12 236 THR A CA 1
ATOM 1916 C C . THR A 1 236 ? 24.546 -6.034 -13.523 1.00 91.12 236 THR A C 1
ATOM 1918 O O . THR A 1 236 ? 24.312 -5.446 -12.466 1.00 91.12 236 THR A O 1
ATOM 1921 N N . ASP A 1 237 ? 24.198 -7.300 -13.746 1.00 80.62 237 ASP A N 1
ATOM 1922 C CA . ASP A 1 237 ? 23.472 -8.109 -12.776 1.00 80.62 237 ASP A CA 1
ATOM 1923 C C . ASP A 1 237 ? 24.286 -8.276 -11.487 1.00 80.62 237 ASP A C 1
ATOM 1925 O O . ASP A 1 237 ? 25.421 -8.753 -11.520 1.00 80.62 237 ASP A O 1
ATOM 1929 N N . SER A 1 238 ? 23.721 -7.878 -10.349 1.00 82.81 238 SER A N 1
ATOM 1930 C CA . SER A 1 238 ? 24.349 -8.065 -9.038 1.00 82.81 238 SER A CA 1
ATOM 1931 C C . SER A 1 238 ? 23.841 -9.349 -8.369 1.00 82.81 238 SER A C 1
ATOM 1933 O O . SER A 1 238 ? 22.729 -9.781 -8.678 1.00 82.81 238 SER A O 1
ATOM 1935 N N . PRO A 1 239 ? 24.582 -9.952 -7.420 1.00 87.38 239 PRO A N 1
ATOM 1936 C CA . PRO A 1 239 ? 24.121 -11.136 -6.695 1.00 87.38 239 PRO A CA 1
ATOM 1937 C C . PRO A 1 239 ? 22.711 -10.970 -6.116 1.00 87.38 239 PRO A C 1
ATOM 1939 O O . PRO A 1 239 ? 22.327 -9.879 -5.686 1.00 87.38 239 PRO A O 1
ATOM 1942 N N . LYS A 1 240 ? 21.938 -12.059 -6.141 1.00 90.81 240 LYS A N 1
ATOM 1943 C CA . LYS A 1 240 ? 20.582 -12.107 -5.586 1.00 90.81 240 LYS A CA 1
ATOM 1944 C C . LYS A 1 240 ? 20.645 -12.265 -4.068 1.00 90.81 240 LYS A C 1
ATOM 1946 O O . LYS A 1 240 ? 21.528 -12.947 -3.554 1.00 90.81 240 LYS A O 1
ATOM 1951 N N . GLY A 1 241 ? 19.676 -11.675 -3.382 1.00 92.19 241 GLY A N 1
ATOM 1952 C CA . GLY A 1 241 ? 19.468 -11.830 -1.945 1.00 92.19 241 GLY A CA 1
ATOM 1953 C C . GLY A 1 241 ? 17.991 -12.018 -1.612 1.00 92.19 241 GLY A C 1
ATOM 1954 O O . GLY A 1 241 ? 17.228 -12.550 -2.417 1.00 92.19 241 GLY A O 1
ATOM 1955 N N . ASP A 1 242 ? 17.582 -11.560 -0.433 1.00 94.06 242 ASP A N 1
ATOM 1956 C CA . ASP A 1 242 ? 16.206 -11.694 0.052 1.00 94.06 242 ASP A CA 1
ATOM 1957 C C . ASP A 1 242 ? 15.328 -10.489 -0.335 1.00 94.06 242 ASP A C 1
ATOM 1959 O O . ASP A 1 242 ? 15.827 -9.390 -0.577 1.00 94.06 242 ASP A O 1
ATOM 1963 N N . ASN A 1 243 ? 14.005 -10.675 -0.327 1.00 94.62 243 ASN A N 1
ATOM 1964 C CA . ASN A 1 243 ? 13.006 -9.596 -0.362 1.00 94.62 243 ASN A CA 1
ATOM 1965 C C . ASN A 1 243 ? 12.241 -9.567 0.974 1.00 94.62 243 ASN A C 1
ATOM 1967 O O . ASN A 1 243 ? 11.070 -9.936 1.039 1.00 94.62 243 ASN A O 1
ATOM 1971 N N . PHE A 1 244 ? 12.919 -9.164 2.050 1.00 97.06 244 PHE A N 1
ATOM 1972 C CA . PHE A 1 244 ? 12.315 -9.005 3.371 1.00 97.06 244 PHE A CA 1
ATOM 1973 C C . PHE A 1 244 ? 12.092 -7.530 3.695 1.00 97.06 244 PHE A C 1
ATOM 1975 O O . PHE A 1 244 ? 13.022 -6.803 4.040 1.00 97.06 244 PHE A O 1
ATOM 1982 N N . VAL A 1 245 ? 10.839 -7.097 3.626 1.00 98.31 245 VAL A N 1
ATOM 1983 C CA . VAL A 1 245 ? 10.409 -5.733 3.969 1.00 98.31 245 VAL A CA 1
ATOM 1984 C C . VAL A 1 245 ? 9.414 -5.801 5.121 1.00 98.31 245 VAL A C 1
ATOM 1986 O O . VAL A 1 245 ? 8.934 -6.883 5.445 1.00 98.31 245 VAL A O 1
ATOM 1989 N N . SER A 1 246 ? 9.123 -4.683 5.774 1.00 98.69 246 SER A N 1
ATOM 1990 C CA . SER A 1 246 ? 8.117 -4.628 6.839 1.00 98.69 246 SER A CA 1
ATOM 1991 C C . SER A 1 246 ? 6.798 -4.017 6.359 1.00 98.69 246 SER A C 1
ATOM 1993 O O . SER A 1 246 ? 6.752 -3.328 5.335 1.00 98.69 246 SER A O 1
ATOM 1995 N N . ALA A 1 247 ? 5.721 -4.219 7.126 1.00 98.81 247 ALA A N 1
ATOM 1996 C CA . ALA A 1 247 ? 4.447 -3.548 6.859 1.00 98.81 247 ALA A CA 1
ATOM 1997 C C . ALA A 1 247 ? 4.610 -2.019 6.902 1.00 98.81 247 ALA A C 1
ATOM 1999 O O . ALA A 1 247 ? 4.035 -1.312 6.078 1.00 98.81 247 ALA A O 1
ATOM 2000 N N . TYR A 1 248 ? 5.450 -1.505 7.805 1.00 98.81 248 TYR A N 1
ATOM 2001 C CA . TYR A 1 248 ? 5.815 -0.093 7.845 1.00 98.81 248 TYR A CA 1
ATOM 2002 C C . TYR A 1 248 ? 6.457 0.377 6.537 1.00 98.81 248 TYR A C 1
ATOM 2004 O O . TYR A 1 248 ? 6.066 1.423 6.030 1.00 98.81 248 TYR A O 1
ATOM 2012 N N . ASP A 1 249 ? 7.402 -0.377 5.970 1.00 98.81 249 ASP A N 1
ATOM 2013 C CA . ASP A 1 249 ? 8.112 0.038 4.754 1.00 98.81 249 ASP A CA 1
ATOM 2014 C C . ASP A 1 249 ? 7.154 0.241 3.573 1.00 98.81 249 ASP A C 1
ATOM 2016 O O . ASP A 1 249 ? 7.260 1.222 2.834 1.00 98.81 249 ASP A O 1
ATOM 2020 N N . LEU A 1 250 ? 6.178 -0.658 3.420 1.00 98.81 250 LEU A N 1
ATOM 2021 C CA . LEU A 1 250 ? 5.172 -0.573 2.362 1.00 98.81 250 LEU A CA 1
ATOM 2022 C C . LEU A 1 250 ? 4.089 0.471 2.657 1.00 98.81 250 LEU A C 1
ATOM 2024 O O . LEU A 1 250 ? 3.701 1.206 1.747 1.00 98.81 250 LEU A O 1
ATOM 2028 N N . THR A 1 251 ? 3.667 0.626 3.917 1.00 98.88 251 THR A N 1
ATOM 2029 C CA . THR A 1 251 ? 2.753 1.709 4.321 1.00 98.88 251 THR A CA 1
ATOM 2030 C C . THR A 1 251 ? 3.400 3.070 4.091 1.00 98.88 251 THR A C 1
ATOM 2032 O O . THR A 1 251 ? 2.759 3.990 3.591 1.00 98.88 251 THR A O 1
ATOM 2035 N N . ARG A 1 252 ? 4.698 3.186 4.374 1.00 98.62 252 ARG A N 1
ATOM 2036 C CA . ARG A 1 252 ? 5.504 4.372 4.100 1.00 98.62 252 ARG A CA 1
ATOM 2037 C C . ARG A 1 252 ? 5.627 4.648 2.605 1.00 98.62 252 ARG A C 1
ATOM 2039 O O . ARG A 1 252 ? 5.523 5.797 2.188 1.00 98.62 252 ARG A O 1
ATOM 2046 N N . LEU A 1 253 ? 5.837 3.619 1.788 1.00 98.69 253 LEU A N 1
ATOM 2047 C CA . LEU A 1 253 ? 5.904 3.760 0.335 1.00 98.69 253 LEU A CA 1
ATOM 2048 C C . LEU A 1 253 ? 4.571 4.248 -0.249 1.00 98.69 253 LEU A C 1
ATOM 2050 O O . LEU A 1 253 ? 4.551 5.201 -1.026 1.00 98.69 253 LEU A O 1
ATOM 2054 N N . ILE A 1 254 ? 3.453 3.629 0.144 1.00 98.69 254 ILE A N 1
ATOM 2055 C CA . ILE A 1 254 ? 2.132 3.970 -0.401 1.00 98.69 254 ILE A CA 1
ATOM 2056 C C . ILE A 1 254 ? 1.630 5.321 0.108 1.00 98.69 254 ILE A C 1
ATOM 2058 O O . ILE A 1 254 ? 0.983 6.046 -0.644 1.00 98.69 254 ILE A O 1
ATOM 2062 N N . SER A 1 255 ? 2.005 5.723 1.328 1.00 98.56 255 SER A N 1
ATOM 2063 C CA . SER A 1 255 ? 1.740 7.072 1.831 1.00 98.56 255 SER A CA 1
ATOM 2064 C C . SER A 1 255 ? 2.551 8.135 1.087 1.00 98.56 255 SER A C 1
ATOM 2066 O O . SER A 1 255 ? 2.022 9.204 0.795 1.00 98.56 255 SER A O 1
ATOM 2068 N N . LEU A 1 256 ? 3.812 7.850 0.726 1.00 98.44 256 LEU A N 1
ATOM 2069 C CA . LEU A 1 256 ? 4.627 8.745 -0.107 1.00 98.44 256 LEU A CA 1
ATOM 2070 C C . LEU A 1 256 ? 4.026 8.935 -1.506 1.00 98.44 256 LEU A C 1
ATOM 2072 O O . LEU A 1 256 ? 4.079 10.042 -2.031 1.00 98.44 256 LEU A O 1
ATOM 2076 N N . ILE A 1 257 ? 3.445 7.880 -2.086 1.00 98.44 257 ILE A N 1
ATOM 2077 C CA . ILE A 1 257 ? 2.740 7.928 -3.376 1.00 98.44 257 ILE A CA 1
ATOM 2078 C C . ILE A 1 257 ? 1.439 8.732 -3.250 1.00 98.44 257 ILE A C 1
ATOM 2080 O O . ILE A 1 257 ? 1.235 9.693 -3.988 1.00 98.44 257 ILE A O 1
ATOM 2084 N N . GLY A 1 258 ? 0.564 8.357 -2.313 1.00 97.81 258 GLY A N 1
ATOM 2085 C CA . GLY A 1 258 ? -0.780 8.925 -2.201 1.00 97.81 258 GLY A CA 1
ATOM 2086 C C . GLY A 1 258 ? -0.804 10.374 -1.719 1.00 97.81 258 GLY A C 1
ATOM 2087 O O . GLY A 1 258 ? -1.583 11.181 -2.223 1.00 97.81 258 GLY A O 1
ATOM 2088 N N . TRP A 1 259 ? 0.087 10.742 -0.794 1.00 98.06 259 TRP A N 1
ATOM 2089 C CA . TRP A 1 259 ? 0.166 12.108 -0.273 1.00 98.06 259 TRP A CA 1
ATOM 2090 C C . TRP A 1 259 ? 1.190 12.994 -0.973 1.00 98.06 259 TRP A C 1
ATOM 2092 O O . TRP A 1 259 ? 1.334 14.141 -0.567 1.00 98.06 259 TRP A O 1
ATOM 2102 N N . HIS A 1 260 ? 1.877 12.523 -2.019 1.00 97.50 260 HIS A N 1
ATOM 2103 C CA . HIS A 1 260 ? 3.017 13.210 -2.640 1.00 97.50 260 HIS A CA 1
ATOM 2104 C C . HIS A 1 260 ? 2.823 14.727 -2.839 1.00 97.50 260 HIS A C 1
ATOM 2106 O O . HIS A 1 260 ? 3.666 15.528 -2.431 1.00 97.50 260 HIS A O 1
ATOM 2112 N N . ALA A 1 261 ? 1.681 15.128 -3.407 1.00 94.81 261 ALA A N 1
ATOM 2113 C CA . ALA A 1 261 ? 1.345 16.526 -3.687 1.00 94.81 261 ALA A CA 1
ATOM 2114 C C . ALA A 1 261 ? 1.114 17.392 -2.431 1.00 94.81 261 ALA A C 1
ATOM 2116 O O . ALA A 1 261 ? 1.182 18.615 -2.508 1.00 94.81 261 ALA A O 1
ATOM 2117 N N . TYR A 1 262 ? 0.844 16.769 -1.284 1.00 95.00 262 TYR A N 1
ATOM 2118 C CA . TYR A 1 262 ? 0.604 17.422 0.005 1.00 95.00 262 TYR A CA 1
ATOM 2119 C C . TYR A 1 262 ? 1.837 17.431 0.915 1.00 95.00 262 TYR A C 1
ATOM 2121 O O . TYR A 1 262 ? 1.827 18.079 1.962 1.00 95.00 262 TYR A O 1
ATOM 2129 N N . LEU A 1 263 ? 2.886 16.688 0.554 1.00 96.12 263 LEU A N 1
ATOM 2130 C CA . LEU A 1 263 ? 4.093 16.590 1.361 1.00 96.12 263 LEU A CA 1
ATOM 2131 C C . LEU A 1 263 ? 4.999 17.815 1.161 1.00 96.12 263 LEU A C 1
ATOM 2133 O O . LEU A 1 263 ? 5.196 18.255 0.027 1.00 96.12 263 LEU A O 1
ATOM 2137 N N . PRO A 1 264 ? 5.631 18.328 2.233 1.00 93.44 264 PRO A N 1
ATOM 2138 C CA . PRO A 1 264 ? 6.735 19.274 2.104 1.00 93.44 264 PRO A CA 1
ATOM 2139 C C . PRO A 1 264 ? 7.866 18.690 1.250 1.00 93.44 264 PRO A C 1
ATOM 2141 O O . PRO A 1 264 ? 8.096 17.481 1.275 1.00 93.44 264 PRO A O 1
ATOM 2144 N N . SER A 1 265 ? 8.638 19.539 0.568 1.00 90.56 265 SER A N 1
ATOM 2145 C CA . SER A 1 265 ? 9.703 19.109 -0.357 1.00 90.56 265 SER A CA 1
ATOM 2146 C C . SER A 1 265 ? 10.707 18.122 0.258 1.00 90.56 265 SER A C 1
ATOM 2148 O O . SER A 1 265 ? 11.082 17.146 -0.382 1.00 90.56 265 SER A O 1
ATOM 2150 N N . GLY A 1 266 ? 11.088 18.302 1.529 1.00 90.94 266 GLY A N 1
ATOM 2151 C CA . GLY A 1 266 ? 11.980 17.379 2.253 1.00 90.94 266 GLY A CA 1
ATOM 2152 C C . GLY A 1 266 ? 11.371 16.010 2.608 1.00 90.94 266 GLY A C 1
ATOM 2153 O O . GLY A 1 266 ? 12.065 15.142 3.134 1.00 90.94 266 GLY A O 1
ATOM 2154 N N . CYS A 1 267 ? 10.075 15.820 2.360 1.00 95.06 267 CYS A N 1
ATOM 2155 C CA . CYS A 1 267 ? 9.338 14.574 2.574 1.00 95.06 267 CYS A CA 1
ATOM 2156 C C . CYS A 1 267 ? 8.884 13.915 1.262 1.00 95.06 267 CYS A C 1
ATOM 2158 O O . CYS A 1 267 ? 8.400 12.786 1.305 1.00 95.06 267 CYS A O 1
ATOM 2160 N N . GLN A 1 268 ? 9.002 14.606 0.125 1.00 95.69 268 GLN A N 1
ATOM 2161 C CA . GLN A 1 268 ? 8.590 14.105 -1.186 1.00 95.69 268 GLN A CA 1
ATOM 2162 C C . GLN A 1 268 ? 9.562 13.060 -1.730 1.00 95.69 268 GLN A C 1
ATOM 2164 O O . GLN A 1 268 ? 10.729 13.011 -1.341 1.00 95.69 268 GLN A O 1
ATOM 2169 N N . LEU A 1 269 ? 9.081 12.227 -2.654 1.00 96.56 269 LEU A N 1
ATOM 2170 C CA . LEU A 1 269 ? 9.932 11.260 -3.339 1.00 96.56 269 LEU A CA 1
ATOM 2171 C C . LEU A 1 269 ? 10.992 12.020 -4.150 1.00 96.56 269 LEU A C 1
ATOM 2173 O O . LEU A 1 269 ? 10.651 12.921 -4.919 1.00 96.56 269 LEU A O 1
ATOM 2177 N N . PRO A 1 270 ? 12.285 11.695 -3.984 1.00 94.25 270 PRO A N 1
ATOM 2178 C CA . PRO A 1 270 ? 13.349 12.485 -4.581 1.00 94.25 270 PRO A CA 1
ATOM 2179 C C . PRO A 1 270 ? 13.260 12.429 -6.105 1.00 94.25 270 PRO A C 1
ATOM 2181 O O . PRO A 1 270 ? 13.082 11.356 -6.681 1.00 94.25 270 PRO A O 1
ATOM 2184 N N . ASN A 1 271 ? 13.425 13.583 -6.748 1.00 94.62 271 ASN A N 1
ATOM 2185 C CA . ASN A 1 271 ? 13.421 13.746 -8.203 1.00 94.62 271 ASN A CA 1
ATOM 2186 C C . ASN A 1 271 ? 12.147 13.269 -8.913 1.00 94.62 271 ASN A C 1
ATOM 2188 O O . ASN A 1 271 ? 12.188 13.136 -10.125 1.00 94.62 271 ASN A O 1
ATOM 2192 N N . LEU A 1 272 ? 11.044 13.000 -8.209 1.00 96.38 272 LEU A N 1
ATOM 2193 C CA . LEU A 1 272 ? 9.824 12.504 -8.836 1.00 96.38 272 LEU A CA 1
ATOM 2194 C C . LEU A 1 272 ? 8.808 13.634 -9.005 1.00 96.38 272 LEU A C 1
ATOM 2196 O O . LEU A 1 272 ? 8.343 14.237 -8.039 1.00 96.38 272 LEU A O 1
ATOM 2200 N N . GLN A 1 273 ? 8.441 13.913 -10.246 1.00 95.38 273 GLN A N 1
ATOM 2201 C CA . GLN A 1 273 ? 7.427 14.892 -10.590 1.00 95.38 273 GLN A CA 1
ATOM 2202 C C . GLN A 1 273 ? 6.035 14.268 -10.534 1.00 95.38 273 GLN A C 1
ATOM 2204 O O . GLN A 1 273 ? 5.817 13.108 -10.893 1.00 95.38 273 GLN A O 1
ATOM 2209 N N . GLN A 1 274 ? 5.045 15.085 -10.166 1.00 95.06 274 GLN A N 1
ATOM 2210 C CA . GLN A 1 274 ? 3.657 14.636 -10.072 1.00 95.06 274 GLN A CA 1
ATOM 2211 C C . GLN A 1 274 ? 3.138 14.065 -11.401 1.00 95.06 274 GLN A C 1
ATOM 2213 O O . GLN A 1 274 ? 2.431 13.062 -11.400 1.00 95.06 274 GLN A O 1
ATOM 2218 N N . LYS A 1 275 ? 3.515 14.663 -12.542 1.00 94.50 275 LYS A N 1
ATOM 2219 C CA . LYS A 1 275 ? 3.076 14.208 -13.873 1.00 94.50 275 LYS A CA 1
ATOM 2220 C C . LYS A 1 275 ? 3.489 12.761 -14.173 1.00 94.50 275 LYS A C 1
ATOM 2222 O O . LYS A 1 275 ? 2.705 12.015 -14.747 1.00 94.50 275 LYS A O 1
ATOM 2227 N N . THR A 1 276 ? 4.681 12.367 -13.739 1.00 96.06 276 THR A N 1
ATOM 2228 C CA . THR A 1 276 ? 5.260 11.042 -13.972 1.00 96.06 276 THR A CA 1
ATOM 2229 C C . THR A 1 276 ? 4.727 10.039 -12.954 1.00 96.06 276 THR A C 1
ATOM 2231 O O . THR A 1 276 ? 4.340 8.927 -13.318 1.00 96.06 276 THR A O 1
ATOM 2234 N N . LEU A 1 277 ? 4.586 10.462 -11.693 1.00 97.25 277 LEU A N 1
ATOM 2235 C CA . LEU A 1 277 ? 3.922 9.681 -10.648 1.00 97.25 277 LEU A CA 1
ATOM 2236 C C . LEU A 1 277 ? 2.468 9.330 -11.012 1.00 97.25 277 LEU A C 1
ATOM 2238 O O . LEU A 1 277 ? 2.009 8.234 -10.690 1.00 97.25 277 LEU A O 1
ATOM 2242 N N . ASN A 1 278 ? 1.753 10.214 -11.719 1.00 95.81 278 ASN A N 1
ATOM 2243 C CA . ASN A 1 278 ? 0.358 9.987 -12.106 1.00 95.81 278 ASN A CA 1
ATOM 2244 C C . ASN A 1 278 ? 0.150 8.687 -12.899 1.00 95.81 278 ASN A C 1
ATOM 2246 O O . ASN A 1 278 ? -0.888 8.053 -12.736 1.00 95.81 278 ASN A O 1
ATOM 2250 N N . SER A 1 279 ? 1.112 8.239 -13.709 1.00 94.94 279 SER A N 1
ATOM 2251 C CA . SER A 1 279 ? 0.965 6.962 -14.421 1.00 94.94 279 SER A CA 1
ATOM 2252 C C . SER A 1 279 ? 1.012 5.758 -13.485 1.00 94.94 279 SER A C 1
ATOM 2254 O O . SER A 1 279 ? 0.255 4.811 -13.681 1.00 94.94 279 SER A O 1
ATOM 2256 N N . LEU A 1 280 ? 1.833 5.806 -12.430 1.00 97.19 280 LEU A N 1
ATOM 2257 C CA . LEU A 1 280 ? 1.806 4.778 -11.390 1.00 97.19 280 LEU A CA 1
ATOM 2258 C C . LEU A 1 280 ? 0.503 4.851 -10.586 1.00 97.19 280 LEU A C 1
ATOM 2260 O O . LEU A 1 280 ? -0.093 3.814 -10.326 1.00 97.19 280 LEU A O 1
ATOM 2264 N N . ILE A 1 281 ? 0.023 6.051 -10.245 1.00 97.69 281 ILE A N 1
ATOM 2265 C CA . ILE A 1 281 ? -1.267 6.239 -9.556 1.00 97.69 281 ILE A CA 1
ATOM 2266 C C . ILE A 1 281 ? -2.410 5.609 -10.369 1.00 97.69 281 ILE A C 1
ATOM 2268 O O . ILE A 1 281 ? -3.191 4.827 -9.832 1.00 97.69 281 ILE A O 1
ATOM 2272 N N . LEU A 1 282 ? -2.482 5.889 -11.674 1.00 96.62 282 LEU A N 1
ATOM 2273 C CA . LEU A 1 282 ? -3.499 5.320 -12.564 1.00 96.62 282 LEU A CA 1
ATOM 2274 C C . LEU A 1 282 ? -3.383 3.796 -12.701 1.00 96.62 282 LEU A C 1
ATOM 2276 O O . LEU A 1 282 ? -4.406 3.122 -12.813 1.00 96.62 282 LEU A O 1
ATOM 2280 N N . ALA A 1 283 ? -2.166 3.248 -12.690 1.00 96.56 283 ALA A N 1
ATOM 2281 C CA . ALA A 1 283 ? -1.949 1.804 -12.686 1.00 96.56 283 ALA A CA 1
ATOM 2282 C C . ALA A 1 283 ? -2.397 1.166 -11.361 1.00 96.56 283 ALA A C 1
ATOM 2284 O O . ALA A 1 283 ? -3.144 0.195 -11.375 1.00 96.56 283 ALA A O 1
ATOM 2285 N N . MET A 1 284 ? -2.015 1.741 -10.215 1.00 97.56 284 MET A N 1
ATOM 2286 C CA . MET A 1 284 ? -2.384 1.241 -8.882 1.00 97.56 284 MET A CA 1
ATOM 2287 C C . MET A 1 284 ? -3.881 1.341 -8.579 1.00 97.56 284 MET A C 1
ATOM 2289 O O . MET A 1 284 ? -4.389 0.581 -7.755 1.00 97.56 284 MET A O 1
ATOM 2293 N N . GLY A 1 285 ? -4.600 2.237 -9.258 1.00 96.75 285 GLY A N 1
ATOM 2294 C CA . GLY A 1 285 ? -6.063 2.280 -9.224 1.00 96.75 285 GLY A CA 1
ATOM 2295 C C . GLY A 1 285 ? -6.742 1.066 -9.874 1.00 96.75 285 GLY A C 1
ATOM 2296 O O . GLY A 1 285 ? -7.939 0.873 -9.674 1.00 96.75 285 GLY A O 1
ATOM 2297 N N . GLN A 1 286 ? -5.995 0.248 -10.624 1.00 95.62 286 GLN A N 1
ATOM 2298 C CA . GLN A 1 286 ? -6.485 -0.917 -11.369 1.00 95.62 286 GLN A CA 1
ATOM 2299 C C . GLN A 1 286 ? -6.025 -2.262 -10.785 1.00 95.62 286 GLN A C 1
ATOM 2301 O O . GLN A 1 286 ? -6.195 -3.288 -11.443 1.00 95.62 286 GLN A O 1
ATOM 2306 N N . ASP A 1 287 ? -5.418 -2.282 -9.591 1.00 93.94 287 ASP A N 1
ATOM 2307 C CA . ASP A 1 287 ? -5.093 -3.549 -8.921 1.00 93.94 287 ASP A CA 1
ATOM 2308 C C . ASP A 1 287 ? -6.373 -4.363 -8.692 1.00 93.94 287 ASP A C 1
ATOM 2310 O O . ASP A 1 287 ? -7.456 -3.819 -8.446 1.00 93.94 287 ASP A O 1
ATOM 2314 N N . THR A 1 288 ? -6.237 -5.680 -8.793 1.00 90.31 288 THR A N 1
ATOM 2315 C CA . THR A 1 288 ? -7.360 -6.615 -8.737 1.00 90.31 288 THR A CA 1
ATOM 2316 C C . THR A 1 288 ? -7.910 -6.799 -7.326 1.00 90.31 288 THR A C 1
ATOM 2318 O O . THR A 1 288 ? -9.066 -7.190 -7.183 1.00 90.31 288 THR A O 1
ATOM 2321 N N . ALA A 1 289 ? -7.130 -6.518 -6.275 1.00 90.00 289 ALA A N 1
ATOM 2322 C CA . ALA A 1 289 ? -7.606 -6.650 -4.902 1.00 90.00 289 ALA A CA 1
ATOM 2323 C C . ALA A 1 289 ? -8.423 -5.427 -4.473 1.00 90.00 289 ALA A C 1
ATOM 2325 O O . ALA A 1 289 ? -7.893 -4.356 -4.168 1.00 90.00 289 ALA A O 1
ATOM 2326 N N . ARG A 1 290 ? -9.742 -5.609 -4.394 1.00 92.81 290 ARG A N 1
ATOM 2327 C CA . ARG A 1 290 ? -10.713 -4.548 -4.091 1.00 92.81 290 ARG A CA 1
ATOM 2328 C C . ARG A 1 290 ? -11.273 -4.627 -2.665 1.00 92.81 290 ARG A C 1
ATOM 2330 O O . ARG A 1 290 ? -12.437 -4.320 -2.443 1.00 92.81 290 ARG A O 1
ATOM 2337 N N . TYR A 1 291 ? -10.452 -4.993 -1.674 1.00 97.50 291 TYR A N 1
ATOM 2338 C CA . TYR A 1 291 ? -10.907 -5.097 -0.274 1.00 97.50 291 TYR A CA 1
ATOM 2339 C C . TYR A 1 291 ? -11.473 -3.786 0.286 1.00 97.50 291 TYR A C 1
ATOM 2341 O O . TYR A 1 291 ? -12.382 -3.815 1.108 1.00 97.50 291 TYR A O 1
ATOM 2349 N N . VAL A 1 292 ? -10.955 -2.633 -0.153 1.00 97.62 292 VAL A N 1
ATOM 2350 C CA . VAL A 1 292 ? -11.507 -1.330 0.248 1.00 97.62 292 VAL A CA 1
ATOM 2351 C C . VAL A 1 292 ? -12.898 -1.118 -0.348 1.00 97.62 292 VAL A C 1
ATOM 2353 O O . VAL A 1 292 ? -13.763 -0.633 0.367 1.00 97.62 292 VAL A O 1
ATOM 2356 N N . ASP A 1 293 ? -13.154 -1.522 -1.595 1.00 96.25 293 ASP A N 1
ATOM 2357 C CA . ASP A 1 293 ? -14.500 -1.430 -2.180 1.00 96.25 293 ASP A CA 1
ATOM 2358 C C . ASP A 1 293 ? -15.488 -2.284 -1.380 1.00 96.25 293 ASP A C 1
ATOM 2360 O O . ASP A 1 293 ? -16.526 -1.784 -0.957 1.00 96.25 293 ASP A O 1
ATOM 2364 N N . VAL A 1 294 ? -15.109 -3.535 -1.083 1.00 93.88 294 VAL A N 1
ATOM 2365 C CA . VAL A 1 294 ? -15.900 -4.454 -0.248 1.00 93.88 294 VAL A CA 1
ATOM 2366 C C . VAL A 1 294 ? -16.167 -3.850 1.131 1.00 93.88 294 VAL A C 1
ATOM 2368 O O . VAL A 1 294 ? -17.282 -3.944 1.638 1.00 93.88 294 VAL A O 1
ATOM 2371 N N . ALA A 1 295 ? -15.174 -3.197 1.739 1.00 92.81 295 ALA A N 1
ATOM 2372 C CA . ALA A 1 295 ? -15.340 -2.517 3.018 1.00 92.81 295 ALA A CA 1
ATOM 2373 C C . ALA A 1 295 ? -16.333 -1.351 2.937 1.00 92.81 295 ALA A C 1
ATOM 2375 O O . ALA A 1 295 ? -17.170 -1.206 3.825 1.00 92.81 295 ALA A O 1
ATOM 2376 N N . LEU A 1 296 ? -16.252 -0.523 1.892 1.00 90.94 296 LEU A N 1
ATOM 2377 C CA . LEU A 1 296 ? -17.167 0.602 1.695 1.00 90.94 296 LEU A CA 1
ATOM 2378 C C . LEU A 1 296 ? -18.610 0.115 1.504 1.00 90.94 296 LEU A C 1
ATOM 2380 O O . LEU A 1 296 ? -19.491 0.630 2.191 1.00 90.94 296 LEU A O 1
ATOM 2384 N N . GLU A 1 297 ? -18.812 -0.909 0.665 1.00 91.44 297 GLU A N 1
ATOM 2385 C CA . GLU A 1 297 ? -20.109 -1.562 0.424 1.00 91.44 297 GLU A CA 1
ATOM 2386 C C . GLU A 1 297 ? -20.673 -2.196 1.701 1.00 91.44 297 GLU A C 1
ATOM 2388 O O . GLU A 1 297 ? -21.814 -1.962 2.092 1.00 91.44 297 GLU A O 1
ATOM 2393 N N . THR A 1 298 ? -19.845 -2.951 2.426 1.00 87.00 298 THR A N 1
ATOM 2394 C CA . THR A 1 298 ? -20.260 -3.627 3.666 1.00 87.00 298 THR A CA 1
ATOM 2395 C C . THR A 1 298 ? -20.686 -2.631 4.747 1.00 87.00 298 THR A C 1
ATOM 2397 O O . THR A 1 298 ? -21.564 -2.918 5.563 1.00 87.00 298 THR A O 1
ATOM 2400 N N . LEU A 1 299 ? -20.065 -1.451 4.774 1.00 86.06 299 LEU A N 1
ATOM 2401 C CA . LEU A 1 299 ? -20.405 -0.382 5.709 1.00 86.06 299 LEU A CA 1
ATOM 2402 C C . LEU A 1 299 ? -21.593 0.472 5.239 1.00 86.06 299 LEU A C 1
ATOM 2404 O O . LEU A 1 299 ? -22.077 1.287 6.031 1.00 86.06 299 LEU A O 1
ATOM 2408 N N . GLY A 1 300 ? -22.071 0.284 4.004 1.00 86.00 300 GLY A N 1
ATOM 2409 C CA . GLY A 1 300 ? -23.172 1.039 3.406 1.00 86.00 300 GLY A CA 1
ATOM 2410 C C . GLY A 1 300 ? -22.841 2.519 3.219 1.00 86.00 300 GLY A C 1
ATOM 2411 O O . GLY A 1 300 ? -23.697 3.378 3.456 1.00 86.00 300 GLY A O 1
ATOM 2412 N N . ILE A 1 301 ? -21.577 2.836 2.912 1.00 86.31 301 ILE A N 1
ATOM 2413 C CA . ILE A 1 301 ? -21.099 4.218 2.743 1.00 86.31 301 ILE A CA 1
ATOM 2414 C C . ILE A 1 301 ? -20.643 4.544 1.315 1.00 86.31 301 ILE A C 1
ATOM 2416 O O . ILE A 1 301 ? -20.400 5.709 1.002 1.00 86.31 301 ILE A O 1
ATOM 2420 N N . GLU A 1 302 ? -20.546 3.546 0.446 1.00 90.50 302 GLU A N 1
ATOM 2421 C CA . GLU A 1 302 ? -20.128 3.640 -0.950 1.00 90.50 302 GLU A CA 1
ATOM 2422 C C . GLU A 1 302 ? -20.967 4.633 -1.765 1.00 90.50 302 GLU A C 1
ATOM 2424 O O . GLU A 1 302 ? -20.411 5.389 -2.560 1.00 90.50 302 GLU A O 1
ATOM 2429 N N . GLU A 1 303 ? -22.279 4.705 -1.515 1.00 90.00 303 GLU A N 1
ATOM 2430 C CA . GLU A 1 303 ? -23.187 5.610 -2.234 1.00 90.00 303 GLU A CA 1
ATOM 2431 C C . GLU A 1 303 ? -23.133 7.062 -1.732 1.00 90.00 303 GLU A C 1
ATOM 2433 O O . GLU A 1 303 ? -23.623 7.971 -2.406 1.00 90.00 303 GLU A O 1
ATOM 2438 N N . VAL A 1 304 ? -22.566 7.306 -0.543 1.00 88.81 304 VAL A N 1
ATOM 2439 C CA . VAL A 1 304 ? -22.594 8.635 0.094 1.00 88.81 304 VAL A CA 1
ATOM 2440 C C . VAL A 1 304 ? -21.248 9.347 0.080 1.00 88.81 304 VAL A C 1
ATOM 2442 O O . VAL A 1 304 ? -21.216 10.581 0.092 1.00 88.81 304 VAL A O 1
ATOM 2445 N N . ILE A 1 305 ? -20.132 8.618 0.071 1.00 91.75 305 ILE A N 1
ATOM 2446 C CA . ILE A 1 305 ? -18.808 9.242 0.007 1.00 91.75 305 ILE A CA 1
ATOM 2447 C C . ILE A 1 305 ? -18.600 9.959 -1.331 1.00 91.75 305 ILE A C 1
ATOM 2449 O O . ILE A 1 305 ? -19.176 9.606 -2.356 1.00 91.75 305 ILE A O 1
ATOM 2453 N N . THR A 1 306 ? -17.736 10.974 -1.345 1.00 95.50 306 THR A N 1
ATOM 2454 C CA . THR A 1 306 ? -17.369 11.662 -2.595 1.00 95.50 306 THR A CA 1
ATOM 2455 C C . THR A 1 306 ? -15.858 11.708 -2.797 1.00 95.50 306 THR A C 1
ATOM 2457 O O . THR A 1 306 ? -15.090 11.643 -1.837 1.00 95.50 306 THR A O 1
ATOM 2460 N N . ALA A 1 307 ? -15.437 11.800 -4.064 1.00 94.19 307 ALA A N 1
ATOM 2461 C CA . ALA A 1 307 ? -14.035 11.796 -4.494 1.00 94.19 307 ALA A CA 1
ATOM 2462 C C . ALA A 1 307 ? -13.188 10.625 -3.934 1.00 94.19 307 ALA A C 1
ATOM 2464 O O . ALA A 1 307 ? -12.125 10.878 -3.356 1.00 94.19 307 ALA A O 1
ATOM 2465 N N . PRO A 1 308 ? -13.634 9.357 -4.078 1.00 96.69 308 PRO A N 1
ATOM 2466 C CA . PRO A 1 308 ? -12.849 8.217 -3.631 1.00 96.69 308 PRO A CA 1
ATOM 2467 C C . PRO A 1 308 ? -11.560 8.078 -4.449 1.00 96.69 308 PRO A C 1
ATOM 2469 O O . PRO A 1 308 ? -11.563 8.152 -5.678 1.00 96.69 308 PRO A O 1
ATOM 2472 N N . VAL A 1 309 ? -10.459 7.829 -3.752 1.00 97.81 309 VAL A N 1
ATOM 2473 C CA . VAL A 1 309 ? -9.176 7.416 -4.317 1.00 97.81 309 VAL A CA 1
ATOM 2474 C C . VAL A 1 309 ? -8.770 6.141 -3.603 1.00 97.81 309 VAL A C 1
ATOM 2476 O O . VAL A 1 309 ? -8.649 6.133 -2.380 1.00 97.81 309 VAL A O 1
ATOM 2479 N N . ILE A 1 310 ? -8.565 5.073 -4.370 1.00 97.94 310 ILE A N 1
ATOM 2480 C CA . ILE A 1 310 ? -8.113 3.774 -3.870 1.00 97.94 310 ILE A CA 1
ATOM 2481 C C . ILE A 1 310 ? -6.954 3.342 -4.756 1.00 97.94 310 ILE A C 1
ATOM 2483 O O . ILE A 1 310 ? -7.146 3.021 -5.927 1.00 97.94 310 ILE A O 1
ATOM 2487 N N . LEU A 1 311 ? -5.749 3.372 -4.198 1.00 98.38 311 LEU A N 1
ATOM 2488 C CA . LEU A 1 311 ? -4.541 2.847 -4.829 1.00 98.38 311 LEU A CA 1
ATOM 2489 C C . LEU A 1 311 ? -4.155 1.602 -4.060 1.00 98.38 311 LEU A C 1
ATOM 2491 O O . LEU A 1 311 ? -4.093 1.664 -2.835 1.00 98.38 311 LEU A O 1
ATOM 2495 N N . SER A 1 312 ? -3.873 0.492 -4.729 1.00 97.75 312 SER A N 1
ATOM 2496 C CA . SER A 1 312 ? -3.474 -0.711 -4.006 1.00 97.75 312 SER A CA 1
ATOM 2497 C C . SER A 1 312 ? -2.491 -1.577 -4.774 1.00 97.75 312 SER A C 1
ATOM 2499 O O . SER A 1 312 ? -2.231 -1.365 -5.959 1.00 97.75 312 SER A O 1
ATOM 2501 N N . LYS A 1 313 ? -1.878 -2.510 -4.046 1.00 96.62 313 LYS A N 1
ATOM 2502 C CA . LYS A 1 313 ? -1.109 -3.609 -4.616 1.00 96.62 313 LYS A CA 1
ATOM 2503 C C . LYS A 1 313 ? -1.235 -4.836 -3.728 1.00 96.62 313 LYS A C 1
ATOM 2505 O O . LYS A 1 313 ? -0.777 -4.827 -2.581 1.00 96.62 313 LYS A O 1
ATOM 2510 N N . MET A 1 314 ? -1.771 -5.921 -4.269 1.00 94.50 314 MET A N 1
ATOM 2511 C CA . MET A 1 314 ? -1.747 -7.193 -3.552 1.00 94.50 314 MET A CA 1
ATOM 2512 C C . MET A 1 314 ? -0.530 -8.060 -3.876 1.00 94.50 314 MET A C 1
ATOM 2514 O O . MET A 1 314 ? 0.049 -7.975 -4.968 1.00 94.50 314 MET A O 1
ATOM 2518 N N . GLY A 1 315 ? -0.209 -8.944 -2.939 1.00 93.81 315 GLY A N 1
ATOM 2519 C CA . GLY A 1 315 ? 0.632 -10.115 -3.115 1.00 93.81 315 GLY A CA 1
ATOM 2520 C C . GLY A 1 315 ? -0.020 -11.317 -2.450 1.00 93.81 315 GLY A C 1
ATOM 2521 O O . GLY A 1 315 ? -0.633 -11.185 -1.400 1.00 93.81 315 GLY A O 1
ATOM 2522 N N . TYR A 1 316 ? 0.077 -12.475 -3.082 1.00 94.00 316 TYR A N 1
ATOM 2523 C CA . TYR A 1 316 ? -0.499 -13.716 -2.588 1.00 94.00 316 TYR A CA 1
ATOM 2524 C C . TYR A 1 316 ? 0.399 -14.867 -3.020 1.00 94.00 316 TYR A C 1
ATOM 2526 O O . TYR A 1 316 ? 0.958 -14.822 -4.121 1.00 94.00 316 TYR A O 1
ATOM 2534 N N . GLY A 1 317 ? 0.542 -15.860 -2.155 1.00 91.62 317 GLY A N 1
ATOM 2535 C CA . GLY A 1 317 ? 1.260 -17.084 -2.464 1.00 91.62 317 GLY A CA 1
ATOM 2536 C C . GLY A 1 317 ? 1.327 -18.020 -1.269 1.00 91.62 317 GLY A C 1
ATOM 2537 O O . GLY A 1 317 ? 1.232 -17.599 -0.113 1.00 91.62 317 GLY A O 1
ATOM 2538 N N . ASP A 1 318 ? 1.502 -19.299 -1.556 1.00 92.50 318 ASP A N 1
ATOM 2539 C CA . ASP A 1 318 ? 1.834 -20.319 -0.577 1.00 92.50 318 ASP A CA 1
ATOM 2540 C C . ASP A 1 318 ? 3.357 -20.491 -0.469 1.00 92.50 318 ASP A C 1
ATOM 2542 O O . ASP A 1 318 ? 4.124 -20.184 -1.383 1.00 92.50 318 ASP A O 1
ATOM 2546 N N . SER A 1 319 ? 3.832 -20.944 0.686 1.00 91.75 319 SER A N 1
ATOM 2547 C CA . SER A 1 319 ? 5.245 -21.212 0.914 1.00 91.75 319 SER A CA 1
ATOM 2548 C C . SER A 1 319 ? 5.446 -22.606 1.469 1.00 91.75 319 SER A C 1
ATOM 2550 O O . SER A 1 319 ? 5.207 -22.846 2.648 1.00 91.75 319 SER A O 1
ATOM 2552 N N . GLU A 1 320 ? 6.021 -23.493 0.659 1.00 89.12 320 GLU A N 1
ATOM 2553 C CA . GLU A 1 320 ? 6.436 -24.828 1.108 1.00 89.12 320 GLU A CA 1
ATOM 2554 C C . GLU A 1 320 ? 7.455 -24.767 2.255 1.00 89.12 320 GLU A C 1
ATOM 2556 O O . GLU A 1 320 ? 7.398 -25.557 3.190 1.00 89.12 320 GLU A O 1
ATOM 2561 N N . ILE A 1 321 ? 8.376 -23.800 2.231 1.00 91.06 321 ILE A N 1
ATOM 2562 C CA . ILE A 1 321 ? 9.399 -23.664 3.280 1.00 91.06 321 ILE A CA 1
ATOM 2563 C C . ILE A 1 321 ? 8.770 -23.247 4.615 1.00 91.06 321 ILE A C 1
ATOM 2565 O O . ILE A 1 321 ? 9.191 -23.722 5.667 1.00 91.06 321 ILE A O 1
ATOM 2569 N N . ARG A 1 322 ? 7.780 -22.345 4.587 1.00 92.62 322 ARG A N 1
ATOM 2570 C CA . ARG A 1 322 ? 7.120 -21.832 5.800 1.00 92.62 322 ARG A CA 1
ATOM 2571 C C . ARG A 1 322 ? 5.886 -22.641 6.198 1.00 92.62 322 ARG A C 1
ATOM 2573 O O . ARG A 1 322 ? 5.429 -22.485 7.323 1.00 92.62 322 ARG A O 1
ATOM 2580 N N . GLN A 1 323 ? 5.399 -23.512 5.312 1.00 95.50 323 GLN A N 1
ATOM 2581 C CA . GLN A 1 323 ? 4.136 -24.242 5.436 1.00 95.50 323 GLN A CA 1
ATOM 2582 C C . GLN A 1 323 ? 2.966 -23.282 5.696 1.00 95.50 323 GLN A C 1
ATOM 2584 O O . GLN A 1 323 ? 2.228 -23.428 6.668 1.00 95.50 323 GLN A O 1
ATOM 2589 N N . THR A 1 324 ? 2.833 -22.250 4.860 1.00 96.44 324 THR A N 1
ATOM 2590 C CA . THR A 1 324 ? 1.825 -21.188 5.015 1.00 96.44 324 THR A CA 1
ATOM 2591 C C . THR A 1 324 ? 1.194 -20.790 3.685 1.00 96.44 324 THR A C 1
ATOM 2593 O O . THR A 1 324 ? 1.850 -20.851 2.650 1.00 96.44 324 THR A O 1
ATOM 2596 N N . VAL A 1 325 ? -0.051 -20.309 3.729 1.00 96.62 325 VAL A N 1
ATOM 2597 C CA . VAL A 1 325 ? -0.627 -19.410 2.717 1.00 96.62 325 VAL A CA 1
ATOM 2598 C C . VAL A 1 325 ? -0.541 -17.987 3.249 1.00 96.62 325 VAL A C 1
ATOM 2600 O O . VAL A 1 325 ? -0.803 -17.734 4.428 1.00 96.62 325 VAL A O 1
ATOM 2603 N N . GLU A 1 326 ? -0.147 -17.055 2.388 1.00 97.50 326 GLU A N 1
ATOM 2604 C CA . GLU A 1 326 ? 0.099 -15.667 2.755 1.00 97.50 326 GLU A CA 1
ATOM 2605 C C . GLU A 1 326 ? -0.583 -14.712 1.776 1.00 97.50 326 GLU A C 1
ATOM 2607 O O . GLU A 1 326 ? -0.532 -14.889 0.559 1.00 97.50 326 GLU A O 1
ATOM 2612 N N . ALA A 1 327 ? -1.175 -13.652 2.319 1.00 97.31 327 ALA A N 1
ATOM 2613 C CA . ALA A 1 327 ? -1.784 -12.570 1.565 1.00 97.31 327 ALA A CA 1
ATOM 2614 C C . ALA A 1 327 ? -1.261 -11.242 2.105 1.00 97.31 327 ALA A C 1
ATOM 2616 O O . ALA A 1 327 ? -1.213 -11.005 3.309 1.00 97.31 327 ALA A O 1
ATOM 2617 N N . CYS A 1 328 ? -0.842 -10.372 1.203 1.00 97.81 328 CYS A N 1
ATOM 2618 C CA . CYS A 1 328 ? -0.310 -9.054 1.489 1.00 97.81 328 CYS A CA 1
ATOM 2619 C C . CYS A 1 328 ? -1.156 -8.030 0.749 1.00 97.81 328 CYS A C 1
ATOM 2621 O O . CYS A 1 328 ? -1.406 -8.167 -0.449 1.00 97.81 328 CYS A O 1
ATOM 2623 N N . TYR A 1 329 ? -1.583 -6.992 1.453 1.00 98.50 329 TYR A N 1
ATOM 2624 C CA . TYR A 1 329 ? -2.376 -5.921 0.875 1.00 98.50 329 TYR A CA 1
ATOM 2625 C C . TYR A 1 329 ? -1.837 -4.587 1.351 1.00 98.50 329 TYR A C 1
ATOM 2627 O O . TYR A 1 329 ? -1.889 -4.301 2.544 1.00 98.50 329 TYR A O 1
ATOM 2635 N N . MET A 1 330 ? -1.322 -3.785 0.421 1.00 98.19 330 MET A N 1
ATOM 2636 C CA . MET A 1 330 ? -1.008 -2.380 0.665 1.00 98.19 330 MET A CA 1
ATOM 2637 C C . MET A 1 330 ? -2.024 -1.508 -0.062 1.00 98.19 330 MET A C 1
ATOM 2639 O O . MET A 1 330 ? -2.346 -1.776 -1.223 1.00 98.19 330 MET A O 1
ATOM 2643 N N . ALA A 1 331 ? -2.505 -0.462 0.601 1.00 98.69 3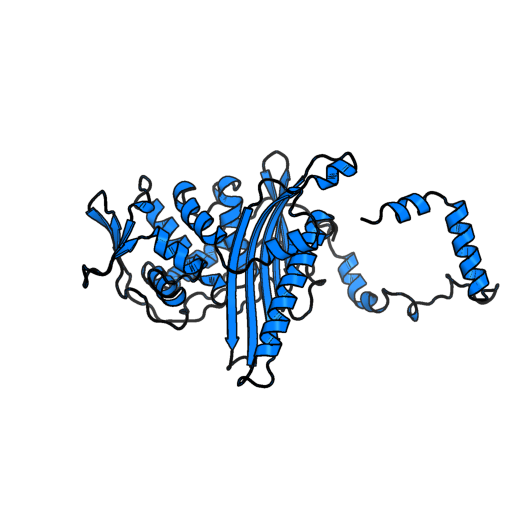31 ALA A N 1
ATOM 2644 C CA . ALA A 1 331 ? -3.453 0.469 0.019 1.00 98.69 331 ALA A CA 1
ATOM 2645 C C . ALA A 1 331 ? -3.268 1.900 0.525 1.00 98.69 331 ALA A C 1
ATOM 2647 O O . ALA A 1 331 ? -2.904 2.138 1.675 1.00 98.69 331 ALA A O 1
ATOM 2648 N N . PHE A 1 332 ? -3.566 2.854 -0.349 1.00 98.75 332 PHE A N 1
ATOM 2649 C CA . PHE A 1 332 ? -3.848 4.238 -0.008 1.00 98.75 332 PHE A CA 1
ATOM 2650 C C . PHE A 1 332 ? -5.316 4.509 -0.300 1.00 98.75 332 PHE A C 1
ATOM 2652 O O . PHE A 1 332 ? -5.799 4.196 -1.389 1.00 98.75 332 PHE A O 1
ATOM 2659 N N . VAL A 1 333 ? -6.005 5.100 0.667 1.00 98.50 333 VAL A N 1
ATOM 2660 C CA . VAL A 1 333 ? -7.433 5.381 0.599 1.00 98.50 333 VAL A CA 1
ATOM 2661 C C . VAL A 1 333 ? -7.673 6.834 0.970 1.00 98.50 333 VAL A C 1
ATOM 2663 O O . VAL A 1 333 ? -7.132 7.340 1.954 1.00 98.50 333 VAL A O 1
ATOM 2666 N N . GLN A 1 334 ? -8.513 7.506 0.196 1.00 97.56 334 GLN A N 1
ATOM 2667 C CA . GLN A 1 334 ? -8.989 8.845 0.500 1.00 97.56 334 GLN A CA 1
ATOM 2668 C C . GLN A 1 334 ? -10.421 9.020 0.014 1.00 97.56 334 GLN A C 1
ATOM 2670 O O . GLN A 1 334 ? -10.764 8.542 -1.061 1.00 97.56 334 GLN A O 1
ATOM 2675 N N . PHE A 1 335 ? -11.241 9.728 0.783 1.00 97.31 335 PHE A N 1
ATOM 2676 C CA . PHE A 1 335 ? -12.584 10.134 0.376 1.00 97.31 335 PHE A CA 1
ATOM 2677 C C . PHE A 1 335 ? -13.115 11.248 1.283 1.00 97.31 335 PHE A C 1
ATOM 2679 O O . PHE A 1 335 ? -12.591 11.513 2.367 1.00 97.31 335 PHE A O 1
ATOM 2686 N N . ILE A 1 336 ? -14.181 11.907 0.844 1.00 95.75 336 ILE A N 1
ATOM 2687 C CA . ILE A 1 336 ? -14.942 12.858 1.652 1.00 95.75 336 ILE A CA 1
ATOM 2688 C C . ILE A 1 336 ? -16.145 12.126 2.250 1.00 95.75 336 ILE A C 1
ATOM 2690 O O . ILE A 1 336 ? -17.030 11.677 1.523 1.00 95.75 336 ILE A O 1
ATOM 2694 N N . ASP A 1 337 ? -16.176 12.051 3.576 1.00 91.75 337 ASP A N 1
ATOM 2695 C CA . ASP A 1 337 ? -17.219 11.444 4.400 1.00 91.75 337 ASP A CA 1
ATOM 2696 C C . ASP A 1 337 ? -18.266 12.497 4.816 1.00 91.75 337 ASP A C 1
ATOM 2698 O O . ASP A 1 337 ? -17.952 13.418 5.586 1.00 91.75 337 ASP A O 1
ATOM 2702 N N . PRO A 1 338 ? -19.518 12.411 4.329 1.00 87.94 338 PRO A N 1
ATOM 2703 C CA . PRO A 1 338 ? -20.572 13.339 4.714 1.00 87.94 338 PRO A CA 1
ATOM 2704 C C . PRO A 1 338 ? -21.279 12.966 6.024 1.00 87.94 338 PRO A C 1
ATOM 2706 O O . PRO A 1 338 ? -22.024 13.805 6.529 1.00 87.94 338 PRO A O 1
ATOM 2709 N N . LEU A 1 339 ? -21.086 11.766 6.589 1.00 83.38 339 LEU A N 1
ATOM 2710 C CA . LEU A 1 339 ? -21.846 11.271 7.747 1.00 83.38 339 LEU A CA 1
ATOM 2711 C C . LEU A 1 339 ? -21.798 12.202 8.970 1.00 83.38 339 LEU A C 1
ATOM 2713 O O . LEU A 1 339 ? -22.836 12.380 9.617 1.00 83.38 339 LEU A O 1
ATOM 2717 N N . PRO A 1 340 ? -20.672 12.874 9.290 1.00 84.12 340 PRO A N 1
ATOM 2718 C CA . PRO A 1 340 ? -20.635 13.824 10.397 1.00 84.12 340 PRO A CA 1
ATOM 2719 C C . PRO A 1 340 ? -21.640 14.986 10.256 1.00 84.12 340 PRO A C 1
ATOM 2721 O O . PRO A 1 340 ? -22.069 15.531 11.279 1.00 84.12 340 PRO A O 1
ATOM 2724 N N . LYS A 1 341 ? -22.104 15.313 9.035 1.00 78.12 341 LYS A N 1
ATOM 2725 C CA . LYS A 1 341 ? -23.162 16.316 8.795 1.00 78.12 341 LYS A CA 1
ATOM 2726 C C . LYS A 1 341 ? -24.483 15.967 9.461 1.00 78.12 341 LYS A C 1
ATOM 2728 O O . LYS A 1 341 ? -25.159 16.873 9.941 1.00 78.12 341 LYS A O 1
ATOM 2733 N N . ALA A 1 342 ? -24.819 14.681 9.571 1.00 74.81 342 ALA A N 1
ATOM 2734 C CA . ALA A 1 342 ? -26.023 14.240 10.276 1.00 74.81 342 ALA A CA 1
ATOM 2735 C C . ALA A 1 342 ? -26.010 14.629 11.769 1.00 74.81 342 ALA A C 1
ATOM 2737 O O . ALA A 1 342 ? -27.063 14.756 12.384 1.00 74.81 342 ALA A O 1
ATOM 2738 N N . ASN A 1 343 ? -24.823 14.876 12.335 1.00 77.81 343 ASN A N 1
ATOM 2739 C CA . ASN A 1 343 ? -24.625 15.316 13.717 1.00 77.81 343 ASN A CA 1
ATOM 2740 C C . ASN A 1 343 ? -24.228 16.804 13.816 1.00 77.81 343 ASN A C 1
ATOM 2742 O O . ASN A 1 343 ? -23.643 17.218 14.816 1.00 77.81 343 ASN A O 1
ATOM 2746 N N . GLY A 1 344 ? -24.480 17.605 12.772 1.00 80.38 344 GLY A N 1
ATOM 2747 C CA . GLY A 1 344 ? -24.158 19.037 12.746 1.00 80.38 344 GLY A CA 1
ATOM 2748 C C . GLY A 1 344 ? -22.668 19.370 12.584 1.00 80.38 344 GLY A C 1
ATOM 2749 O O . GLY A 1 344 ? -22.288 20.525 12.765 1.00 80.38 344 GLY A O 1
ATOM 2750 N N . LYS A 1 345 ? -21.815 18.391 12.247 1.00 85.94 345 LYS A N 1
ATOM 2751 C CA . LYS A 1 345 ? -20.388 18.609 11.941 1.00 85.94 345 LYS A CA 1
ATOM 2752 C C . LYS A 1 345 ? -20.173 18.804 10.433 1.00 85.94 345 LYS A C 1
ATOM 2754 O O . LYS A 1 345 ? -21.014 18.444 9.618 1.00 85.94 345 LYS A O 1
ATOM 2759 N N . SER A 1 346 ? -19.037 19.364 10.028 1.00 87.31 346 SER A N 1
ATOM 2760 C CA . SER A 1 346 ? -18.665 19.416 8.607 1.00 87.31 346 SER A CA 1
ATOM 2761 C C . SER A 1 346 ? -18.385 18.014 8.055 1.00 87.31 346 SER A C 1
ATOM 2763 O O . SER A 1 346 ? -17.996 17.124 8.810 1.00 87.31 346 SER A O 1
ATOM 2765 N N . ALA A 1 347 ? -18.523 17.832 6.734 1.00 90.44 347 ALA A N 1
ATOM 2766 C CA . ALA A 1 347 ? -17.973 16.639 6.084 1.00 90.44 347 ALA A CA 1
ATOM 2767 C C . ALA A 1 347 ? -16.479 16.525 6.405 1.00 90.44 347 ALA A C 1
ATOM 2769 O O . ALA A 1 347 ? -15.791 17.541 6.545 1.00 90.44 347 ALA A O 1
ATOM 2770 N N . GLN A 1 348 ? -16.002 15.296 6.539 1.00 91.81 348 GLN A N 1
ATOM 2771 C CA . GLN A 1 348 ? -14.626 15.022 6.911 1.00 91.81 348 GLN A CA 1
ATOM 2772 C C . GLN A 1 348 ? -13.864 14.436 5.737 1.00 91.81 348 GLN A C 1
ATOM 2774 O O . GLN A 1 348 ? -14.337 13.548 5.038 1.00 91.81 348 GLN A O 1
ATOM 2779 N N . PHE A 1 349 ? -12.661 14.947 5.528 1.00 93.81 349 PHE A N 1
ATOM 2780 C CA . PHE A 1 349 ? -11.718 14.347 4.610 1.00 93.81 349 PHE A CA 1
ATOM 2781 C C . PHE A 1 349 ? -11.035 13.177 5.318 1.00 93.81 349 PHE A C 1
ATOM 2783 O O . PHE A 1 349 ? -10.286 13.383 6.273 1.00 93.81 349 PHE A O 1
ATOM 2790 N N . ARG A 1 350 ? -11.330 11.956 4.878 1.00 95.19 350 ARG A N 1
ATOM 2791 C CA . ARG A 1 350 ? -10.734 10.725 5.395 1.00 95.19 350 ARG A CA 1
ATOM 2792 C C . ARG A 1 350 ? -9.573 10.356 4.495 1.00 95.19 350 ARG A C 1
ATOM 2794 O O . ARG A 1 350 ? -9.751 10.269 3.283 1.00 95.19 350 ARG A O 1
ATOM 2801 N N . THR A 1 351 ? -8.394 10.138 5.065 1.00 97.81 351 THR A N 1
ATOM 2802 C CA . THR A 1 351 ? -7.253 9.643 4.299 1.00 97.81 351 THR A CA 1
ATOM 2803 C C . THR A 1 351 ? -6.363 8.740 5.141 1.00 97.81 351 THR A C 1
ATOM 2805 O O . THR A 1 351 ? -6.081 9.033 6.304 1.00 97.81 351 THR A O 1
ATOM 2808 N N . LEU A 1 352 ? -5.936 7.623 4.557 1.00 98.06 352 LEU A N 1
ATOM 2809 C CA . LEU A 1 352 ? -5.047 6.671 5.199 1.00 98.06 352 LEU A CA 1
ATOM 2810 C C . LEU A 1 352 ? -4.192 5.902 4.196 1.00 98.06 352 LEU A C 1
ATOM 2812 O O . LEU A 1 352 ? -4.588 5.660 3.059 1.00 98.06 352 LEU A O 1
ATOM 2816 N N . ALA A 1 353 ? -3.041 5.454 4.672 1.00 98.69 353 ALA A N 1
ATOM 2817 C CA . ALA A 1 353 ? -2.226 4.420 4.061 1.00 98.69 353 ALA A CA 1
ATOM 2818 C C . ALA A 1 353 ? -2.220 3.195 4.977 1.00 98.69 353 ALA A C 1
ATOM 2820 O O . ALA A 1 353 ? -2.143 3.343 6.195 1.00 98.69 353 ALA A O 1
ATOM 2821 N N . LEU A 1 354 ? -2.269 1.990 4.421 1.00 98.69 354 LEU A N 1
ATOM 2822 C CA . LEU A 1 354 ? -2.217 0.751 5.191 1.00 98.69 354 LEU A CA 1
ATOM 2823 C C . LEU A 1 354 ? -1.444 -0.335 4.455 1.00 98.69 354 LEU A C 1
ATOM 2825 O O . LEU A 1 354 ? -1.429 -0.366 3.227 1.00 98.69 354 LEU A O 1
ATOM 2829 N N . THR A 1 355 ? -0.854 -1.246 5.222 1.00 98.88 355 THR A N 1
ATOM 2830 C CA . THR A 1 355 ? -0.317 -2.515 4.736 1.00 98.88 355 THR A CA 1
ATOM 2831 C C . THR A 1 355 ? -0.606 -3.601 5.753 1.00 98.88 355 THR A C 1
ATOM 2833 O O . THR A 1 355 ? -0.313 -3.417 6.934 1.00 98.88 355 THR A O 1
ATOM 2836 N N . LEU A 1 356 ? -1.157 -4.721 5.290 1.00 98.75 356 LEU A N 1
ATOM 2837 C CA . LEU A 1 356 ? -1.455 -5.913 6.078 1.00 98.75 356 LEU A CA 1
ATOM 2838 C C . LEU A 1 356 ? -0.759 -7.121 5.448 1.00 98.75 356 LEU A C 1
ATOM 2840 O O . LEU A 1 356 ? -0.771 -7.264 4.223 1.00 98.75 356 LEU A O 1
ATOM 2844 N N . ARG A 1 357 ? -0.201 -7.998 6.282 1.00 98.56 357 ARG A N 1
ATOM 2845 C CA . ARG A 1 357 ? 0.218 -9.353 5.923 1.00 98.56 357 ARG A CA 1
ATOM 2846 C C . ARG A 1 357 ? -0.566 -10.337 6.774 1.00 98.56 357 ARG A C 1
ATOM 2848 O O . ARG A 1 357 ? -0.410 -10.386 7.993 1.00 98.56 357 ARG A O 1
ATOM 2855 N N . GLY A 1 358 ? -1.423 -11.092 6.106 1.00 98.12 358 GLY A N 1
ATOM 2856 C CA . GLY A 1 358 ? -2.136 -12.211 6.681 1.00 98.12 358 GLY A CA 1
ATOM 2857 C C . GLY A 1 358 ? -1.430 -13.533 6.378 1.00 98.12 358 GLY A C 1
ATOM 2858 O O . GLY A 1 358 ? -0.857 -13.701 5.299 1.00 98.12 358 GLY A O 1
ATOM 2859 N N . VAL A 1 359 ? -1.454 -14.451 7.341 1.00 97.94 359 VAL A N 1
ATOM 2860 C CA . VAL A 1 359 ? -0.767 -15.744 7.294 1.00 97.94 359 VAL A CA 1
ATOM 2861 C C . VAL A 1 359 ? -1.677 -16.821 7.880 1.00 97.94 359 VAL A C 1
ATOM 2863 O O . VAL A 1 359 ? -2.217 -16.662 8.977 1.00 97.94 359 VAL A O 1
ATOM 2866 N N . ILE A 1 360 ? -1.823 -17.935 7.163 1.00 96.69 360 ILE A N 1
ATOM 2867 C CA . ILE A 1 360 ? -2.474 -19.148 7.667 1.00 96.69 360 ILE A CA 1
ATOM 2868 C C . ILE A 1 360 ? -1.506 -20.329 7.523 1.00 96.69 360 ILE A C 1
ATOM 2870 O O . ILE A 1 360 ? -1.060 -20.606 6.409 1.00 96.69 360 ILE A O 1
ATOM 2874 N N . PRO A 1 361 ? -1.161 -21.031 8.621 1.00 95.38 361 PRO A N 1
ATOM 2875 C CA . PRO A 1 361 ? -0.412 -22.279 8.555 1.00 95.38 361 PRO A CA 1
ATOM 2876 C C . PRO A 1 361 ? -1.191 -23.359 7.805 1.00 95.38 361 PRO A C 1
ATOM 2878 O O . PRO A 1 361 ? -2.365 -23.594 8.083 1.00 95.38 361 PRO A O 1
ATOM 2881 N N . VAL A 1 362 ? -0.508 -24.051 6.905 1.00 93.56 362 VAL A N 1
ATOM 2882 C CA . VAL A 1 362 ? -1.069 -25.099 6.054 1.00 93.56 362 VAL A CA 1
ATOM 2883 C C . VAL A 1 362 ? -0.690 -26.460 6.613 1.00 93.56 362 VAL A C 1
ATOM 2885 O O . VAL A 1 362 ? 0.469 -26.719 6.931 1.00 93.56 362 VAL A O 1
ATOM 2888 N N . LYS A 1 363 ? -1.671 -27.361 6.714 1.00 86.56 363 LYS A N 1
ATOM 2889 C CA . LYS A 1 363 ? -1.425 -28.751 7.138 1.00 86.56 363 LYS A CA 1
ATOM 2890 C C . LYS A 1 363 ? -1.071 -29.674 5.974 1.00 86.56 363 LYS A C 1
ATOM 2892 O O . LYS A 1 363 ? -0.385 -30.670 6.183 1.00 86.56 363 LYS A O 1
ATOM 2897 N N . ASN A 1 364 ? -1.565 -29.368 4.776 1.00 89.50 364 ASN A N 1
ATOM 2898 C CA . ASN A 1 364 ? -1.346 -30.146 3.563 1.00 89.50 364 ASN A CA 1
ATOM 2899 C C . ASN A 1 364 ? -1.067 -29.219 2.372 1.00 89.50 364 ASN A C 1
ATOM 2901 O O . ASN A 1 364 ? -1.993 -28.680 1.782 1.00 89.50 364 ASN A O 1
ATOM 2905 N N . MET A 1 365 ? 0.199 -29.080 1.977 1.00 91.25 365 MET A N 1
ATOM 2906 C CA . MET A 1 365 ? 0.581 -28.231 0.835 1.00 91.25 365 MET A CA 1
ATOM 2907 C C . MET A 1 365 ? 0.031 -28.716 -0.518 1.00 91.25 365 MET A C 1
ATOM 2909 O O . MET A 1 365 ? 0.076 -27.971 -1.487 1.00 91.25 365 MET A O 1
ATOM 2913 N N . GLY A 1 366 ? -0.491 -29.947 -0.608 1.00 90.00 366 GLY A N 1
ATOM 2914 C CA . GLY A 1 366 ? -1.100 -30.461 -1.839 1.00 90.00 366 GLY A CA 1
ATOM 2915 C C . GLY A 1 366 ? -2.475 -29.866 -2.166 1.00 90.00 366 GLY A C 1
ATOM 2916 O O . GLY A 1 366 ? -2.904 -29.956 -3.313 1.00 90.00 366 GLY A O 1
ATOM 2917 N N . ASP A 1 367 ? -3.162 -29.278 -1.182 1.00 92.50 367 ASP A N 1
ATOM 2918 C CA . ASP A 1 367 ? -4.419 -28.546 -1.366 1.00 92.50 367 ASP A CA 1
ATOM 2919 C C . ASP A 1 367 ? -4.549 -27.483 -0.273 1.00 92.50 367 ASP A C 1
ATOM 2921 O O . ASP A 1 367 ? -4.784 -27.804 0.891 1.00 92.50 367 ASP A O 1
ATOM 2925 N N . VAL A 1 368 ? -4.384 -26.223 -0.671 1.00 94.69 368 VAL A N 1
ATOM 2926 C CA . VAL A 1 368 ? -4.421 -25.053 0.221 1.00 94.69 368 VAL A CA 1
ATOM 2927 C C . VAL A 1 368 ? -5.679 -24.207 0.026 1.00 94.69 368 VAL A C 1
ATOM 2929 O O . VAL A 1 368 ? -5.746 -23.059 0.466 1.00 94.69 368 VAL A O 1
ATOM 2932 N N . THR A 1 369 ? -6.675 -24.742 -0.689 1.00 94.25 369 THR A N 1
ATOM 2933 C CA . THR A 1 369 ? -7.855 -23.985 -1.127 1.00 94.25 369 THR A CA 1
ATOM 2934 C C . THR A 1 369 ? -8.633 -23.417 0.055 1.00 94.25 369 THR A C 1
ATOM 2936 O O . THR A 1 369 ? -9.060 -22.264 0.022 1.00 94.25 369 THR A O 1
ATOM 2939 N N . GLN A 1 370 ? -8.813 -24.206 1.117 1.00 92.56 370 GLN A N 1
ATOM 2940 C CA . GLN A 1 370 ? -9.565 -23.769 2.289 1.00 92.56 370 GLN A CA 1
ATOM 2941 C C . GLN A 1 370 ? -8.847 -22.628 3.019 1.00 92.56 370 GLN A C 1
ATOM 2943 O O . GLN A 1 370 ? -9.475 -21.617 3.331 1.00 92.56 370 GLN A O 1
ATOM 2948 N N . GLU A 1 371 ? -7.543 -22.766 3.251 1.00 95.31 371 GLU A N 1
ATOM 2949 C CA . GLU A 1 371 ? -6.706 -21.744 3.876 1.00 95.31 371 GLU A CA 1
ATOM 2950 C C . GLU A 1 371 ? -6.668 -20.463 3.034 1.00 95.31 371 GLU A C 1
ATOM 2952 O O . GLU A 1 371 ? -6.743 -19.364 3.578 1.00 95.31 371 GLU A O 1
ATOM 2957 N N . ALA A 1 372 ? -6.616 -20.579 1.706 1.00 93.44 372 ALA A N 1
ATOM 2958 C CA . ALA A 1 372 ? -6.663 -19.435 0.803 1.00 93.44 372 ALA A CA 1
ATOM 2959 C C . ALA A 1 372 ? -7.987 -18.661 0.898 1.00 93.44 372 ALA A C 1
ATOM 2961 O O . ALA A 1 372 ? -7.973 -17.440 1.049 1.00 93.44 372 ALA A O 1
ATOM 2962 N N . LEU A 1 373 ? -9.123 -19.367 0.855 1.00 93.88 373 LEU A N 1
ATOM 2963 C CA . LEU A 1 373 ? -10.454 -18.763 0.982 1.00 93.88 373 LEU A CA 1
ATOM 2964 C C . LEU A 1 373 ? -10.659 -18.123 2.359 1.00 93.88 373 LEU A C 1
ATOM 2966 O O . LEU A 1 373 ? -11.208 -17.025 2.459 1.00 93.88 373 LEU A O 1
ATOM 2970 N N . GLU A 1 374 ? -10.207 -18.792 3.423 1.00 94.06 374 GLU A N 1
ATOM 2971 C CA . GLU A 1 374 ? -10.254 -18.245 4.779 1.00 94.06 374 GLU A CA 1
ATOM 2972 C C . GLU A 1 374 ? -9.420 -16.965 4.883 1.00 94.06 374 GLU A C 1
ATOM 2974 O O . GLU A 1 374 ? -9.875 -15.979 5.468 1.00 94.06 374 GLU A O 1
ATOM 2979 N N . LEU A 1 375 ? -8.223 -16.955 4.294 1.00 95.88 375 LEU A N 1
ATOM 2980 C CA . LEU A 1 375 ? -7.333 -15.805 4.341 1.00 95.88 375 LEU A CA 1
ATOM 2981 C C . LEU A 1 375 ? -7.866 -14.615 3.533 1.00 95.88 375 LEU A C 1
ATOM 2983 O O . LEU A 1 375 ? -7.789 -13.486 4.010 1.00 95.88 375 LEU A O 1
ATOM 2987 N N . ASP A 1 376 ? -8.429 -14.842 2.349 1.00 96.19 376 ASP A N 1
ATOM 2988 C CA . ASP A 1 376 ? -9.051 -13.792 1.531 1.00 96.19 376 ASP A CA 1
ATOM 2989 C C . ASP A 1 376 ? -10.234 -13.137 2.268 1.00 96.19 376 ASP A C 1
ATOM 2991 O O . ASP A 1 376 ? -10.266 -11.918 2.474 1.00 96.19 376 ASP A O 1
ATOM 2995 N N . ALA A 1 377 ? -11.146 -13.960 2.803 1.00 95.56 377 ALA A N 1
ATOM 2996 C CA . ALA A 1 377 ? -12.263 -13.493 3.621 1.00 95.56 377 ALA A CA 1
ATOM 2997 C C . ALA A 1 377 ? -11.784 -12.754 4.880 1.00 95.56 377 ALA A C 1
ATOM 2999 O O . ALA A 1 377 ? -12.362 -11.735 5.273 1.00 95.56 377 ALA A O 1
ATOM 3000 N N . ARG A 1 378 ? -10.698 -13.236 5.501 1.00 96.94 378 ARG A N 1
ATOM 3001 C CA . ARG A 1 378 ? -10.064 -12.564 6.634 1.00 96.94 378 ARG A CA 1
ATOM 3002 C C . ARG A 1 378 ? -9.581 -11.177 6.235 1.00 96.94 378 ARG A C 1
ATOM 3004 O O . ARG A 1 378 ? -9.945 -10.213 6.896 1.00 96.94 378 ARG A O 1
ATOM 3011 N N . MET A 1 379 ? -8.799 -11.054 5.167 1.00 97.38 379 MET A N 1
ATOM 3012 C CA . MET A 1 379 ? -8.276 -9.765 4.707 1.00 97.38 379 MET A CA 1
ATOM 3013 C C . MET A 1 379 ? -9.406 -8.759 4.452 1.00 97.38 379 MET A C 1
ATOM 3015 O O . MET A 1 379 ? -9.319 -7.621 4.916 1.00 97.38 379 MET A O 1
ATOM 3019 N N . ALA A 1 380 ? -10.497 -9.186 3.807 1.00 95.94 380 ALA A N 1
ATOM 3020 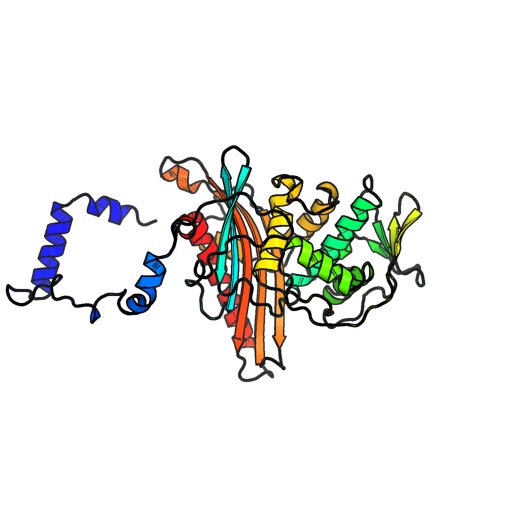C CA . ALA A 1 380 ? -11.676 -8.348 3.589 1.00 95.94 380 ALA A CA 1
ATOM 3021 C C . ALA A 1 380 ? -12.325 -7.880 4.907 1.00 95.94 380 ALA A C 1
ATOM 3023 O O . ALA A 1 380 ? -12.617 -6.690 5.067 1.00 95.94 380 ALA A O 1
ATOM 3024 N N . ALA A 1 381 ? -12.512 -8.783 5.875 1.00 95.00 381 ALA A N 1
ATOM 3025 C CA . ALA A 1 381 ? -13.098 -8.456 7.177 1.00 95.00 381 ALA A CA 1
ATOM 3026 C C . ALA A 1 381 ? -12.233 -7.468 7.979 1.00 95.00 381 ALA A C 1
ATOM 3028 O O . ALA A 1 381 ? -12.748 -6.506 8.550 1.00 95.00 381 ALA A O 1
ATOM 3029 N N . GLU A 1 382 ? -10.915 -7.665 7.988 1.00 98.06 382 GLU A N 1
ATOM 3030 C CA . GLU A 1 382 ? -9.982 -6.815 8.731 1.00 98.06 382 GLU A CA 1
ATOM 3031 C C . GLU A 1 382 ? -9.841 -5.423 8.096 1.00 98.06 382 GLU A C 1
ATOM 3033 O O . GLU A 1 382 ? -9.837 -4.417 8.807 1.00 98.06 382 GLU A O 1
ATOM 3038 N N . VAL A 1 383 ? -9.806 -5.332 6.758 1.00 98.25 383 VAL A N 1
ATOM 3039 C CA . VAL A 1 383 ? -9.872 -4.041 6.050 1.00 98.25 383 VAL A CA 1
ATOM 3040 C C . VAL A 1 383 ? -11.200 -3.338 6.342 1.00 98.25 383 VAL A C 1
ATOM 3042 O O . VAL A 1 383 ? -11.203 -2.136 6.607 1.00 98.25 383 VAL A O 1
ATOM 3045 N N . THR A 1 384 ? -12.314 -4.072 6.384 1.00 95.12 384 THR A N 1
ATOM 3046 C CA . THR A 1 384 ? -13.627 -3.519 6.752 1.00 95.12 384 THR A CA 1
ATOM 3047 C C . THR A 1 384 ? -13.625 -2.942 8.164 1.00 95.12 384 THR A C 1
ATOM 3049 O O . THR A 1 384 ? -14.068 -1.812 8.361 1.00 95.12 384 THR A O 1
ATOM 3052 N N . GLU A 1 385 ? -13.076 -3.661 9.145 1.00 96.00 385 GLU A N 1
ATOM 3053 C CA . GLU A 1 385 ? -12.978 -3.172 10.525 1.00 96.00 385 GLU A CA 1
ATOM 3054 C C . GLU A 1 385 ? -12.075 -1.934 10.638 1.00 96.00 385 GLU A C 1
ATOM 3056 O O . GLU A 1 385 ? -12.402 -0.994 11.366 1.00 96.00 385 GLU A O 1
ATOM 3061 N N . ILE A 1 386 ? -10.973 -1.883 9.883 1.00 97.19 386 ILE A N 1
ATOM 3062 C CA . ILE A 1 386 ? -10.117 -0.693 9.798 1.00 97.19 386 ILE A CA 1
ATOM 3063 C C . ILE A 1 386 ? -10.916 0.503 9.276 1.00 97.19 386 ILE A C 1
ATOM 3065 O O . ILE A 1 386 ? -10.953 1.541 9.938 1.00 97.19 386 ILE A O 1
ATOM 3069 N N . ILE A 1 387 ? -11.578 0.370 8.121 1.00 95.31 387 ILE A N 1
ATOM 3070 C CA . ILE A 1 387 ? -12.353 1.466 7.524 1.00 95.31 387 ILE A CA 1
ATOM 3071 C C . ILE A 1 387 ? -13.498 1.881 8.451 1.00 95.31 387 ILE A C 1
ATOM 3073 O O . ILE A 1 387 ? -13.708 3.079 8.645 1.00 95.31 387 ILE A O 1
ATOM 3077 N N . ARG A 1 388 ? -14.171 0.926 9.109 1.00 94.31 388 ARG A N 1
ATOM 3078 C CA . ARG A 1 388 ? -15.199 1.206 10.119 1.00 94.31 388 ARG A CA 1
ATOM 3079 C C . ARG A 1 388 ? -14.650 2.122 11.207 1.00 94.31 388 ARG A C 1
ATOM 3081 O O . ARG A 1 388 ? -15.261 3.144 11.500 1.00 94.31 388 ARG A O 1
ATOM 3088 N N . ARG A 1 389 ? -13.496 1.782 11.786 1.00 92.38 389 ARG A N 1
ATOM 3089 C CA . ARG A 1 389 ? -12.889 2.581 12.858 1.00 92.38 389 ARG A CA 1
ATOM 3090 C C . ARG A 1 389 ? -12.359 3.931 12.378 1.00 92.38 389 ARG A C 1
ATOM 3092 O O . ARG A 1 389 ? -12.340 4.869 13.169 1.00 92.38 389 ARG A O 1
ATOM 3099 N N . VAL A 1 390 ? -11.959 4.054 11.109 1.00 92.31 390 VAL A N 1
ATOM 3100 C CA . VAL A 1 390 ? -11.627 5.353 10.497 1.00 92.31 390 VAL A CA 1
ATOM 3101 C C . VAL A 1 390 ? -12.864 6.246 10.439 1.00 92.31 390 VAL A C 1
ATOM 3103 O O . VAL A 1 390 ? -12.803 7.396 10.863 1.00 92.31 390 VAL A O 1
ATOM 3106 N N . VAL A 1 391 ? -13.997 5.742 9.940 1.00 89.81 391 VAL A N 1
ATOM 3107 C CA . VAL A 1 391 ? -15.209 6.567 9.785 1.00 89.81 391 VAL A CA 1
ATOM 3108 C C . VAL A 1 391 ? -15.912 6.853 11.113 1.00 89.81 391 VAL A C 1
ATOM 3110 O O . VAL A 1 391 ? -16.626 7.850 11.222 1.00 89.81 391 VAL A O 1
ATOM 3113 N N . THR A 1 392 ? -15.703 6.020 12.139 1.00 86.25 392 THR A N 1
ATOM 3114 C CA . THR A 1 392 ? -16.229 6.247 13.495 1.00 86.25 392 THR A CA 1
ATOM 3115 C C . THR A 1 392 ? -15.280 7.006 14.426 1.00 86.25 392 THR A C 1
ATOM 3117 O O . THR A 1 392 ? -15.636 7.209 15.586 1.00 86.25 392 THR A O 1
ATOM 3120 N N . ASP A 1 393 ? -14.121 7.462 13.937 1.00 84.44 393 ASP A N 1
ATOM 3121 C CA . ASP A 1 393 ? -13.067 8.134 14.718 1.00 84.44 393 ASP A CA 1
ATOM 3122 C C . ASP A 1 393 ? -12.490 7.271 15.863 1.00 84.44 393 ASP A C 1
ATOM 3124 O O . ASP A 1 393 ? -11.894 7.795 16.803 1.00 84.44 393 ASP A O 1
ATOM 3128 N N . GLU A 1 394 ? -12.659 5.946 15.813 1.00 83.25 394 GLU A N 1
ATOM 3129 C CA . GLU A 1 394 ? -12.201 5.022 16.860 1.00 83.25 394 GLU A CA 1
ATOM 3130 C C . GLU A 1 394 ? -10.692 4.766 16.815 1.00 83.25 394 GLU A C 1
ATOM 3132 O O . GLU A 1 394 ? -10.125 4.437 17.850 1.00 83.25 394 GLU A O 1
ATOM 3137 N N . LEU A 1 395 ? -10.028 4.912 15.660 1.00 80.75 395 LEU A N 1
ATOM 3138 C CA . LEU A 1 395 ? -8.561 4.774 15.579 1.00 80.75 395 LEU A CA 1
ATOM 3139 C C . LEU A 1 395 ? -7.809 5.993 16.130 1.00 80.75 395 LEU A C 1
ATOM 3141 O O . LEU A 1 395 ? -6.679 5.850 16.587 1.00 80.75 395 LEU A O 1
ATOM 3145 N N . ASP A 1 396 ? -8.436 7.169 16.107 1.00 68.75 396 ASP A N 1
ATOM 3146 C CA . ASP A 1 396 ? -7.843 8.433 16.564 1.00 68.75 396 ASP A CA 1
ATOM 3147 C C . ASP A 1 396 ? -7.942 8.619 18.089 1.00 68.75 396 ASP A C 1
ATOM 3149 O O . ASP A 1 396 ? -7.385 9.570 18.636 1.00 68.75 396 ASP A O 1
ATOM 3153 N N . GLN A 1 397 ? -8.687 7.744 18.773 1.00 61.38 397 GLN A N 1
ATOM 3154 C CA . GLN A 1 397 ? -9.024 7.849 20.199 1.00 61.38 397 GLN A CA 1
ATOM 3155 C C . GLN A 1 397 ? -8.388 6.747 21.065 1.00 61.38 397 GLN A C 1
ATOM 3157 O O . GLN A 1 397 ? -8.714 6.647 22.250 1.00 61.38 397 GLN A O 1
ATOM 3162 N N . LEU A 1 398 ? -7.524 5.911 20.475 1.00 53.75 398 LEU A N 1
ATOM 3163 C CA . LEU A 1 398 ? -6.776 4.852 21.165 1.00 53.75 398 LEU A CA 1
ATOM 3164 C C . LEU A 1 398 ? -5.574 5.404 21.940 1.00 53.75 398 LEU A C 1
ATOM 3166 O O . LEU A 1 398 ? -5.224 4.742 22.947 1.00 53.75 398 LEU A O 1
#

Foldseek 3Di:
DPVVVVVVVVPVVVVVVVLVVQQVVVVHDPVGGCPPNCDLVNPPCVVVVVCVVVVVPDDQFDFAADDFFLDADDEAQCLQVVAPVLFQWKKKWWWDADPLAITIYMYIHQQFFWDDQALLCLCLLVLVVLLLCCVQPVPDQLQQKWKDAPVDRVQTHRSLVLLLCLFQVPQPRHGVQQSSLQSCQQDEQVVSLVLLCRRQSNPPFHGFAGNPDHHSHNWIFIAGNPVRDTRTIGDPHDDGDDGIGGQSSSLSVQCLLVCQVNHDPSNHDHSHDPSSSVSNQVSQQNGPQVLVVLLCVVVVNNVPKADKRKGKGKGWDADPVQQKTKIKIWIWIWIWACVCVVVVDHTGITIMTMMTMGIDHHPDPVDCPVVVVVRSVSSSVSSNVVVVCSNVVVSSRD

Sequence (398 aa):
MNNYRLEQAKNRKQVFDNFLQIERKVGANSEKLAFLDRGIEQSPYQNKIPDYPQYLTRRPLQYSSYPVLGKIPYIDQQGLDFLHPQIEEACISLGKFEAGELKTIWLGRNPLKTAQFWSSTKIIPVLHTLSKIDQLFPEGDIKNLDLKDPENATVKFPLDLAIQDIVNYQEKLASSNALATLFKRFETRSNLEIWFQKLTGNSTLKFQGDYGEVSAIQNPIIFDRVTQNTLMKAVTDSPKGDNFVSAYDLTRLISLIGWHAYLPSGCQLPNLQQKTLNSLILAMGQDTARYVDVALETLGIEEVITAPVILSKMGYGDSEIRQTVEACYMAFVQFIDPLPKANGKSAQFRTLALTLRGVIPVKNMGDVTQEALELDARMAAEVTEIIRRVVTDELDQL

Secondary structure (DSSP, 8-state):
--HHHHHHHT-HHHHHHHHHHHHHHTT-BTTB-TTGGG-GGG-TTGGGGGGHHHHHHPPPP--EEPPPTT-PPP-BTTTTTTS-TTEEEEEEEEEEEETTEEEEEEEEESTT-EEE-GGGGTHHHHHHHHHHHHHH-TT--GGGEEEE-SS-TT-EEEHHHHHHHHHH---SSS-HHHHHHHHGGGS-HHHHHHHHHHHH--TT-EE----SS--SSSS-EEEETTT--EEEEPPPPPPP--EEEEHHHHHHHHHHHHTGGGS-GGGSPTT--HHHHHHHHHHHTT-S--HHHHHHHHTT-TTT-EEEEEEEEEEEEEETTTTEEEEEEEEEEEEEE-GGGGGTPPPEEEEEEEEEEEEEE-S-TT--HHHHHHHHHHHHHHHHHHHHHHHTT-STT-

Organism: NCBI:txid671068

pLDDT: mean 92.82, std 7.8, range [45.97, 98.88]